Protein AF-A0A847HLV4-F1 (afdb_monomer_lite)

Structure (mmCIF, N/CA/C/O backbone):
data_AF-A0A847HLV4-F1
#
_entry.id   AF-A0A847HLV4-F1
#
loop_
_atom_site.group_PDB
_atom_site.id
_atom_site.type_symbol
_atom_site.label_atom_id
_atom_site.label_alt_id
_atom_site.label_comp_id
_atom_site.label_asym_id
_atom_site.label_entity_id
_atom_site.label_seq_id
_atom_site.pdbx_PDB_ins_code
_atom_site.Cartn_x
_atom_site.Cartn_y
_atom_site.Cartn_z
_atom_site.occupancy
_atom_site.B_iso_or_equiv
_atom_site.auth_seq_id
_atom_site.auth_comp_id
_atom_site.auth_asym_id
_atom_site.auth_atom_id
_atom_site.pdbx_PDB_model_num
ATOM 1 N N . MET A 1 1 ? -65.797 15.194 78.246 1.00 43.84 1 MET A N 1
ATOM 2 C CA . MET A 1 1 ? -64.699 14.251 77.925 1.00 43.84 1 MET A CA 1
ATOM 3 C C . MET A 1 1 ? -64.812 13.824 76.458 1.00 43.84 1 MET A C 1
ATOM 5 O O . MET A 1 1 ? -65.574 12.913 76.196 1.00 43.84 1 MET A O 1
ATOM 9 N N . GLN A 1 2 ? -64.158 14.484 75.484 1.00 44.38 2 GLN A N 1
ATOM 10 C CA . GLN A 1 2 ? -64.235 14.032 74.070 1.00 44.38 2 GLN A CA 1
ATOM 11 C C . GLN A 1 2 ? -63.166 14.625 73.115 1.00 44.38 2 GLN A C 1
ATOM 13 O O . GLN A 1 2 ? -63.441 14.873 71.949 1.00 44.38 2 GLN A O 1
ATOM 18 N N . LYS A 1 3 ? -61.928 14.876 73.575 1.00 48.62 3 LYS A N 1
ATOM 19 C CA . LYS A 1 3 ? -60.836 15.380 72.698 1.00 48.62 3 LYS A CA 1
ATOM 20 C C . LYS A 1 3 ? -59.521 14.582 72.733 1.00 48.62 3 LYS A C 1
ATOM 22 O O . LYS A 1 3 ? -58.552 14.995 72.114 1.00 48.62 3 LYS A O 1
ATOM 27 N N . ARG A 1 4 ? -59.466 13.425 73.410 1.00 48.25 4 ARG A N 1
ATOM 28 C CA . ARG A 1 4 ? -58.241 12.592 73.501 1.00 48.25 4 ARG A CA 1
ATOM 29 C C . ARG A 1 4 ? -58.267 11.287 72.683 1.00 48.25 4 ARG A C 1
ATOM 31 O O . ARG A 1 4 ? -57.256 10.605 72.636 1.00 48.25 4 ARG A O 1
ATOM 38 N N . GLY A 1 5 ? -59.372 10.962 71.999 1.00 51.41 5 GLY A N 1
ATOM 39 C CA . GLY A 1 5 ? -59.522 9.697 71.253 1.00 51.41 5 GLY A CA 1
ATOM 40 C C . GLY A 1 5 ? -59.042 9.704 69.792 1.00 51.41 5 GLY A C 1
ATOM 41 O O . GLY A 1 5 ? -58.757 8.646 69.251 1.00 51.41 5 GLY A O 1
ATOM 42 N N . ILE A 1 6 ? -58.920 10.876 69.152 1.00 55.88 6 ILE A N 1
ATOM 43 C CA . ILE A 1 6 ? -58.605 10.992 67.707 1.00 55.88 6 ILE A CA 1
ATOM 44 C C . ILE A 1 6 ? -57.101 11.227 67.457 1.00 55.88 6 ILE A C 1
ATOM 46 O O . ILE A 1 6 ? -56.588 10.954 66.374 1.00 55.88 6 ILE A O 1
ATOM 50 N N . ALA A 1 7 ? -56.352 11.668 68.470 1.00 57.47 7 ALA A N 1
ATOM 51 C CA . ALA A 1 7 ? -54.918 11.934 68.343 1.00 57.47 7 ALA A CA 1
ATOM 52 C C . ALA A 1 7 ? -54.091 10.655 68.111 1.00 57.47 7 ALA A C 1
ATOM 54 O O . ALA A 1 7 ? -53.140 10.678 67.337 1.00 57.47 7 ALA A O 1
ATOM 55 N N . VAL A 1 8 ? -54.478 9.535 68.733 1.00 62.22 8 VAL A N 1
ATOM 56 C CA . VAL A 1 8 ? -53.732 8.268 68.646 1.00 62.22 8 VAL A CA 1
ATOM 57 C C . VAL A 1 8 ? -53.832 7.631 67.250 1.00 62.22 8 VAL A C 1
ATOM 59 O O . VAL A 1 8 ? -52.779 7.350 66.683 1.00 62.22 8 VAL A O 1
ATOM 62 N N . PRO A 1 9 ? -55.021 7.479 66.623 1.00 65.19 9 PRO A N 1
ATOM 63 C CA . PRO A 1 9 ? -55.118 6.972 65.250 1.00 65.19 9 PRO A CA 1
ATOM 64 C C . PRO A 1 9 ? -54.407 7.869 64.231 1.00 65.19 9 PRO A C 1
ATOM 66 O O . PRO A 1 9 ? -53.721 7.374 63.343 1.00 65.19 9 PRO A O 1
ATOM 69 N N . THR A 1 10 ? -54.521 9.192 64.385 1.00 68.75 10 THR A N 1
ATOM 70 C CA . THR A 1 10 ? -53.901 10.164 63.469 1.00 68.75 10 THR A CA 1
ATOM 71 C C . THR A 1 10 ? -52.373 10.127 63.562 1.00 68.75 10 THR A C 1
ATOM 73 O O . THR A 1 10 ? -51.694 10.141 62.538 1.00 68.75 10 THR A O 1
ATOM 76 N N . ALA A 1 11 ? -51.822 10.010 64.777 1.00 67.50 11 ALA A N 1
ATOM 77 C CA . ALA A 1 11 ? -50.388 9.825 64.987 1.00 67.50 11 ALA A CA 1
ATOM 78 C C . ALA A 1 11 ? -49.890 8.501 64.388 1.00 67.50 11 ALA A C 1
ATOM 80 O O . ALA A 1 11 ? -48.824 8.467 63.783 1.00 67.50 11 ALA A O 1
ATOM 81 N N . LEU A 1 12 ? -50.679 7.428 64.498 1.00 72.44 12 LEU A N 1
ATOM 82 C CA . LEU A 1 12 ? -50.335 6.117 63.946 1.00 72.44 12 LEU A CA 1
ATOM 83 C C . LEU A 1 12 ? -50.298 6.141 62.411 1.00 72.44 12 LEU A C 1
ATOM 85 O O . LEU A 1 12 ? -49.351 5.636 61.813 1.00 72.44 12 LEU A O 1
ATOM 89 N N . VAL A 1 13 ? -51.265 6.802 61.768 1.00 76.88 13 VAL A N 1
ATOM 90 C CA . VAL A 1 13 ? -51.267 7.011 60.309 1.00 76.88 13 VAL A CA 1
ATOM 91 C C . VAL A 1 13 ? -50.058 7.843 59.875 1.00 76.88 13 VAL A C 1
ATOM 93 O O . VAL A 1 13 ? -49.360 7.450 58.946 1.00 76.88 13 VAL A O 1
ATOM 96 N N . LEU A 1 14 ? -49.751 8.939 60.577 1.00 71.81 14 LEU A N 1
ATOM 97 C CA . LEU A 1 14 ? -48.576 9.773 60.293 1.00 71.81 14 LEU A CA 1
ATOM 98 C C . LEU A 1 14 ? -47.262 8.997 60.419 1.00 71.81 14 LEU A C 1
ATOM 100 O O . LEU A 1 14 ? -46.427 9.088 59.525 1.00 71.81 14 LEU A O 1
ATOM 104 N N . ILE A 1 15 ? -47.099 8.200 61.478 1.00 78.00 15 ILE A N 1
ATOM 105 C CA . ILE A 1 15 ? -45.928 7.332 61.674 1.00 78.00 15 ILE A CA 1
ATOM 106 C C . ILE A 1 15 ? -45.824 6.300 60.545 1.00 78.00 15 ILE A C 1
ATOM 108 O O . ILE A 1 15 ? -44.734 6.068 60.030 1.00 78.00 15 ILE A O 1
ATOM 112 N N . THR A 1 16 ? -46.946 5.719 60.116 1.00 79.12 16 THR A N 1
ATOM 113 C CA . THR A 1 16 ? -46.968 4.714 59.041 1.00 79.12 16 THR A CA 1
ATOM 114 C C . THR A 1 16 ? -46.598 5.325 57.687 1.00 79.12 16 THR A C 1
ATOM 116 O O . THR A 1 16 ? -45.817 4.741 56.939 1.00 79.12 16 THR A O 1
ATOM 119 N N . VAL A 1 17 ? -47.095 6.529 57.383 1.00 76.94 17 VAL A N 1
ATOM 120 C CA . VAL A 1 17 ? -46.742 7.271 56.161 1.00 76.94 17 VAL A CA 1
ATOM 121 C C . VAL A 1 17 ? -45.272 7.697 56.181 1.00 76.94 17 VAL A C 1
ATOM 123 O O . VAL A 1 17 ? -44.584 7.544 55.174 1.00 76.94 17 VAL A O 1
ATOM 126 N N . LEU A 1 18 ? -44.759 8.162 57.325 1.00 75.75 18 LEU A N 1
ATOM 127 C CA . LEU A 1 18 ? -43.340 8.488 57.500 1.00 75.75 18 LEU A CA 1
ATOM 128 C C . LEU A 1 18 ? -42.446 7.258 57.324 1.00 75.75 18 LEU A C 1
ATOM 130 O O . LEU A 1 18 ? -41.451 7.336 56.613 1.00 75.75 18 LEU A O 1
ATOM 134 N N . LEU A 1 19 ? -42.812 6.114 57.909 1.00 79.19 19 LEU A N 1
ATOM 135 C CA . LEU A 1 19 ? -42.101 4.847 57.714 1.00 79.19 19 LEU A CA 1
ATOM 136 C C . LEU A 1 19 ? -42.126 4.409 56.247 1.00 79.19 19 LEU A C 1
ATOM 138 O O . LEU A 1 19 ? -41.087 4.031 55.715 1.00 79.19 19 LEU A O 1
ATOM 142 N N . GLY A 1 20 ? -43.273 4.518 55.570 1.00 77.88 20 GLY A N 1
ATOM 143 C CA . GLY A 1 20 ? -43.385 4.239 54.137 1.00 77.88 20 GLY A CA 1
ATOM 144 C C . GLY A 1 20 ? -42.478 5.139 53.294 1.00 77.88 20 GLY A C 1
ATOM 145 O O . GLY A 1 20 ? -41.787 4.654 52.398 1.00 77.88 20 GLY A O 1
ATOM 146 N N . PHE A 1 21 ? -42.410 6.429 53.628 1.00 76.69 21 PHE A N 1
ATOM 147 C CA . PHE A 1 21 ? -41.507 7.378 52.982 1.00 76.69 21 PHE A CA 1
ATOM 148 C C . PHE A 1 21 ? -40.036 7.031 53.238 1.00 76.69 21 PHE A C 1
ATOM 150 O O . PHE A 1 21 ? -39.260 6.964 52.290 1.00 76.69 21 PHE A O 1
ATOM 157 N N . PHE A 1 22 ? -39.649 6.735 54.483 1.00 70.56 22 PHE A N 1
ATOM 158 C CA . PHE A 1 22 ? -38.281 6.335 54.826 1.00 70.56 22 PHE A CA 1
ATOM 159 C C . PHE A 1 22 ? -37.855 5.044 54.123 1.00 70.56 22 PHE A C 1
ATOM 161 O O . PHE A 1 22 ? -36.750 4.984 53.589 1.00 70.56 22 PHE A O 1
ATOM 168 N N . VAL A 1 23 ? -38.730 4.038 54.055 1.00 73.69 23 VAL A N 1
ATOM 169 C CA . VAL A 1 23 ? -38.466 2.785 53.331 1.00 73.69 23 VAL A CA 1
ATOM 170 C C . VAL A 1 23 ? -38.321 3.041 51.831 1.00 73.69 23 VAL A C 1
ATOM 172 O O . VAL A 1 23 ? -37.381 2.541 51.218 1.00 73.69 23 VAL A O 1
ATOM 175 N N . ALA A 1 24 ? -39.189 3.862 51.233 1.00 65.50 24 ALA A N 1
ATOM 176 C CA . ALA A 1 24 ? -39.073 4.238 49.825 1.00 65.50 24 ALA A CA 1
ATOM 177 C C . ALA A 1 24 ? -37.772 5.008 49.538 1.00 65.50 24 ALA A C 1
ATOM 179 O O . ALA A 1 24 ? -37.098 4.721 48.551 1.00 65.50 24 ALA A O 1
ATOM 180 N N . MET A 1 25 ? -37.373 5.926 50.423 1.00 63.19 25 MET A N 1
ATOM 181 C CA . MET A 1 25 ? -36.129 6.692 50.300 1.00 63.19 25 MET A CA 1
ATOM 182 C C . MET A 1 25 ? -34.886 5.808 50.466 1.00 63.19 25 MET A C 1
ATOM 184 O O . MET A 1 25 ? -33.915 5.966 49.730 1.00 63.19 25 MET A O 1
ATOM 188 N N . MET A 1 26 ? -34.918 4.850 51.397 1.00 67.19 26 MET A N 1
ATOM 189 C CA . MET A 1 26 ? -33.855 3.856 51.570 1.00 67.19 26 MET A CA 1
ATOM 190 C C . MET A 1 26 ? -33.744 2.929 50.360 1.00 67.19 26 MET A C 1
ATOM 192 O O . MET A 1 26 ? -32.634 2.677 49.897 1.00 67.19 26 MET A O 1
ATOM 196 N N . ASN A 1 27 ? -34.871 2.465 49.816 1.00 68.12 27 ASN A N 1
ATOM 197 C CA . ASN A 1 27 ? -34.893 1.626 48.619 1.00 68.12 27 ASN A CA 1
ATOM 198 C C . ASN A 1 27 ? -34.391 2.393 47.390 1.00 68.12 27 ASN A C 1
ATOM 200 O O . ASN A 1 27 ? -33.588 1.859 46.631 1.00 68.12 27 ASN A O 1
ATOM 204 N N . PHE A 1 28 ? -34.795 3.656 47.225 1.00 68.00 28 PHE A N 1
ATOM 205 C CA . PHE A 1 28 ? -34.303 4.529 46.159 1.00 68.00 28 PHE A CA 1
ATOM 206 C C . PHE A 1 28 ? -32.795 4.787 46.291 1.00 68.00 28 PHE A C 1
ATOM 208 O O . PHE A 1 28 ? -32.051 4.577 45.341 1.00 68.00 28 PHE A O 1
ATOM 215 N N . SER A 1 29 ? -32.319 5.145 47.487 1.00 67.44 29 SER A N 1
ATOM 216 C CA . SER A 1 29 ? -30.892 5.362 47.767 1.00 67.44 29 SER A CA 1
ATOM 217 C C . SER A 1 29 ? -30.053 4.096 47.556 1.00 67.44 29 SER A C 1
ATOM 219 O O . SER A 1 29 ? -28.978 4.144 46.960 1.00 67.44 29 SER A O 1
ATOM 221 N N . SER A 1 30 ? -30.560 2.936 47.981 1.00 70.06 30 SER A N 1
ATOM 222 C CA . SER A 1 30 ? -29.910 1.643 47.757 1.00 70.06 30 SER A CA 1
ATOM 223 C C . SER A 1 30 ? -29.833 1.295 46.269 1.00 70.06 30 SER A C 1
ATOM 225 O O . SER A 1 30 ? -28.788 0.836 45.807 1.00 70.06 30 SER A O 1
ATOM 227 N N . HIS A 1 31 ? -30.901 1.563 45.514 1.00 74.06 31 HIS A N 1
ATOM 228 C CA . HIS A 1 31 ? -30.946 1.338 44.073 1.00 74.06 31 HIS A CA 1
ATOM 229 C C . HIS A 1 31 ? -29.990 2.270 43.315 1.00 74.06 31 HIS A C 1
ATOM 231 O O . HIS A 1 31 ? -29.194 1.800 42.506 1.00 74.06 31 HIS A O 1
ATOM 237 N N . GLU A 1 32 ? -29.980 3.564 43.635 1.00 72.00 32 GLU A N 1
ATOM 238 C CA . GLU A 1 32 ? -29.038 4.530 43.060 1.00 72.00 32 GLU A CA 1
ATOM 239 C C . GLU A 1 32 ? -27.586 4.170 43.391 1.00 72.00 32 GLU A C 1
ATOM 241 O O . GLU A 1 32 ? -26.732 4.140 42.508 1.00 72.00 32 GLU A O 1
ATOM 246 N N . MET A 1 33 ? -27.289 3.800 44.639 1.00 71.88 33 MET A N 1
ATOM 247 C CA . MET A 1 33 ? -25.938 3.393 45.030 1.00 71.88 33 MET A CA 1
ATOM 248 C C . MET A 1 33 ? -25.499 2.094 44.338 1.00 71.88 33 MET A C 1
ATOM 250 O O . MET A 1 33 ? -24.328 1.954 43.978 1.00 71.88 33 MET A O 1
ATOM 254 N N . HIS A 1 34 ? -26.425 1.161 44.096 1.00 78.62 34 HIS A N 1
ATOM 255 C CA . HIS A 1 34 ? -26.169 -0.021 43.276 1.00 78.62 34 HIS A CA 1
ATOM 256 C C . HIS A 1 34 ? -25.876 0.357 41.817 1.00 78.62 34 HIS A C 1
ATOM 258 O O . HIS A 1 34 ? -24.891 -0.122 41.258 1.00 78.62 34 HIS A O 1
ATOM 264 N N . ASN A 1 35 ? -26.654 1.269 41.230 1.00 75.69 35 ASN A N 1
ATOM 265 C CA . ASN A 1 35 ? -26.450 1.753 39.864 1.00 75.69 35 ASN A CA 1
ATOM 266 C C . ASN A 1 35 ? -25.108 2.487 39.710 1.00 75.69 35 ASN A C 1
ATOM 268 O O . ASN A 1 35 ? -24.372 2.221 38.761 1.00 75.69 35 ASN A O 1
ATOM 272 N N . VAL A 1 36 ? -24.732 3.342 40.668 1.00 78.44 36 VAL A N 1
ATOM 273 C CA . VAL A 1 36 ? -23.420 4.013 40.685 1.00 78.44 36 VAL A CA 1
ATOM 274 C C . VAL A 1 36 ? -22.289 2.997 40.826 1.00 78.44 36 VAL A C 1
ATOM 276 O O . VAL A 1 36 ? -21.279 3.102 40.128 1.00 78.44 36 VAL A O 1
ATOM 279 N N . LYS A 1 37 ? -22.449 1.988 41.690 1.00 83.62 37 LYS A N 1
ATOM 280 C CA . LYS A 1 37 ? -21.464 0.913 41.849 1.00 83.62 37 LYS A CA 1
ATOM 281 C C . LYS A 1 37 ? -21.291 0.120 40.552 1.00 83.62 37 LYS A C 1
ATOM 283 O O . LYS A 1 37 ? -20.156 -0.053 40.117 1.00 83.62 37 LYS A O 1
ATOM 288 N N . LEU A 1 38 ? -22.384 -0.308 39.920 1.00 84.12 38 LEU A N 1
ATOM 289 C CA . LEU A 1 38 ? -22.354 -1.018 38.638 1.00 84.12 38 LEU A CA 1
ATOM 290 C C . LEU A 1 38 ? -21.702 -0.171 37.546 1.00 84.12 38 LEU A C 1
ATOM 292 O O . LEU A 1 38 ? -20.821 -0.652 36.839 1.00 84.12 38 LEU A O 1
ATOM 296 N N . PHE A 1 39 ? -22.080 1.105 37.446 1.00 82.44 39 PHE A N 1
ATOM 297 C CA . PHE A 1 39 ? -21.481 2.041 36.501 1.00 82.44 39 PHE A CA 1
ATOM 298 C C . PHE A 1 39 ? -19.971 2.176 36.724 1.00 82.44 39 PHE A C 1
ATOM 300 O O . PHE A 1 39 ? -19.193 2.109 35.774 1.00 82.44 39 PHE A O 1
ATOM 307 N N . TYR A 1 40 ? -19.538 2.322 37.976 1.00 86.88 40 TYR A N 1
ATOM 308 C CA . TYR A 1 40 ? -18.126 2.414 38.328 1.00 86.88 40 TYR A CA 1
ATOM 309 C C . TYR A 1 40 ? -17.353 1.134 37.989 1.00 86.88 40 TYR A C 1
ATOM 311 O O . TYR A 1 40 ? -16.262 1.193 37.419 1.00 86.88 40 TYR A O 1
ATOM 319 N N . GLU A 1 41 ? -17.917 -0.027 38.320 1.00 90.56 41 GLU A N 1
ATOM 320 C CA . GLU A 1 41 ? -17.329 -1.334 38.025 1.00 90.56 41 GLU A CA 1
ATOM 321 C C . GLU A 1 41 ? -17.208 -1.551 36.511 1.00 90.56 41 GLU A C 1
ATOM 323 O O . GLU A 1 41 ? -16.144 -1.940 36.027 1.00 90.56 41 GLU A O 1
ATOM 328 N N . GLN A 1 42 ? -18.242 -1.185 35.752 1.00 88.50 42 GLN A N 1
ATOM 329 C CA . GLN A 1 42 ? -18.243 -1.249 34.294 1.00 88.50 42 GLN A CA 1
ATOM 330 C C . GLN A 1 42 ? -17.222 -0.284 33.684 1.00 88.50 42 GLN A C 1
ATOM 332 O O . GLN A 1 42 ? -16.514 -0.645 32.745 1.00 88.50 42 GLN A O 1
ATOM 337 N N . LYS A 1 43 ? -17.100 0.935 34.224 1.00 89.06 43 LYS A N 1
ATOM 338 C CA . LYS A 1 43 ? -16.100 1.911 33.775 1.00 89.06 43 LYS A CA 1
ATOM 339 C C . LYS A 1 43 ? -14.680 1.435 34.048 1.00 89.06 43 LYS A C 1
ATOM 341 O O . LYS A 1 43 ? -13.822 1.600 33.189 1.00 89.06 43 LYS A O 1
ATOM 346 N N . ARG A 1 44 ? -14.420 0.796 35.192 1.00 90.19 44 ARG A N 1
ATOM 347 C CA . ARG A 1 44 ? -13.119 0.162 35.463 1.00 90.19 44 ARG A CA 1
ATOM 348 C C . ARG A 1 44 ? -12.805 -0.957 34.471 1.00 90.19 44 ARG A C 1
ATOM 350 O O . ARG A 1 44 ? -11.702 -0.968 33.931 1.00 90.19 44 ARG A O 1
ATOM 357 N N . ALA A 1 45 ? -13.758 -1.851 34.204 1.00 91.56 45 ALA A N 1
ATOM 358 C CA . ALA A 1 45 ? -13.606 -2.890 33.183 1.00 91.56 45 ALA A CA 1
ATOM 359 C C . ALA A 1 45 ? -13.329 -2.281 31.793 1.00 91.56 45 ALA A C 1
ATOM 361 O O . ALA A 1 45 ? -12.466 -2.751 31.058 1.00 91.56 45 ALA A O 1
ATOM 362 N N . GLU A 1 46 ? -13.991 -1.174 31.456 1.00 92.50 46 GLU A N 1
ATOM 363 C CA . GLU A 1 46 ? -13.750 -0.428 30.220 1.00 92.50 46 GLU A CA 1
ATOM 364 C C . GLU A 1 46 ? -12.334 0.172 30.155 1.00 92.50 46 GLU A C 1
ATOM 366 O O . GLU A 1 46 ? -11.654 0.008 29.142 1.00 92.50 46 GLU A O 1
ATOM 371 N N . TYR A 1 47 ? -11.843 0.801 31.229 1.00 92.69 47 TYR A N 1
ATOM 372 C CA . TYR A 1 47 ? -10.463 1.301 31.286 1.00 92.69 47 TYR A CA 1
ATOM 373 C C . TYR A 1 47 ? -9.430 0.179 31.134 1.00 92.69 47 TYR A C 1
ATOM 375 O O . TYR A 1 47 ? -8.480 0.346 30.374 1.00 92.69 47 TYR A O 1
ATOM 383 N N . LEU A 1 48 ? -9.636 -0.967 31.794 1.00 94.56 48 LEU A N 1
ATOM 384 C CA . LEU A 1 48 ? -8.797 -2.162 31.633 1.00 94.56 48 LEU A CA 1
ATOM 385 C C . LEU A 1 48 ? -8.740 -2.612 30.165 1.00 94.56 48 LEU A C 1
ATOM 387 O O . LEU A 1 48 ? -7.654 -2.803 29.616 1.00 94.56 48 LEU A O 1
ATOM 391 N N . ALA A 1 49 ? -9.896 -2.699 29.498 1.00 93.81 49 ALA A N 1
ATOM 392 C CA . ALA A 1 49 ? -9.965 -3.086 28.093 1.00 93.81 49 ALA A CA 1
ATOM 393 C C . ALA A 1 49 ? -9.190 -2.110 27.182 1.00 93.81 49 ALA A C 1
ATOM 395 O O . ALA A 1 49 ? -8.395 -2.544 26.345 1.00 93.81 49 ALA A O 1
ATOM 396 N N . TYR A 1 50 ? -9.331 -0.793 27.371 1.00 93.44 50 TYR A N 1
ATOM 397 C CA . TYR A 1 50 ? -8.545 0.191 26.612 1.00 93.44 50 TYR A CA 1
ATOM 398 C C . TYR A 1 50 ? -7.042 0.129 26.925 1.00 93.44 50 TYR A C 1
ATOM 400 O O . TYR A 1 50 ? -6.224 0.253 26.013 1.00 93.44 50 TYR A O 1
ATOM 408 N N . SER A 1 51 ? -6.656 -0.120 28.181 1.00 93.44 51 SER A N 1
ATOM 409 C CA . SER A 1 51 ? -5.253 -0.334 28.558 1.00 93.44 51 SER A CA 1
ATOM 410 C C . SER A 1 51 ? -4.634 -1.524 27.822 1.00 93.44 51 SER A C 1
ATOM 412 O O . SER A 1 51 ? -3.487 -1.428 27.386 1.00 93.44 51 SER A O 1
ATOM 414 N N . GLY A 1 52 ? -5.391 -2.606 27.614 1.00 93.81 52 GLY A N 1
ATOM 415 C CA . GLY A 1 52 ? -4.930 -3.747 26.822 1.00 93.81 52 GLY A CA 1
ATOM 416 C C . GLY A 1 52 ? -4.659 -3.404 25.355 1.00 93.81 52 GLY A C 1
ATOM 417 O O . GLY A 1 52 ? -3.626 -3.807 24.823 1.00 93.81 52 GLY A O 1
ATOM 418 N N . LEU A 1 53 ? -5.512 -2.594 24.715 1.00 93.00 53 LEU A N 1
ATOM 419 C CA . LEU A 1 53 ? -5.260 -2.127 23.344 1.00 93.00 53 LEU A CA 1
ATOM 420 C C . LEU A 1 53 ? -4.040 -1.210 23.262 1.00 93.00 53 LEU A C 1
ATOM 422 O O . LEU A 1 53 ? -3.212 -1.388 22.374 1.00 93.00 53 LEU A O 1
ATOM 426 N N . ASN A 1 54 ? -3.886 -0.284 24.212 1.00 91.62 54 ASN A N 1
ATOM 427 C CA . ASN A 1 54 ? -2.718 0.596 24.263 1.00 91.62 54 ASN A CA 1
ATOM 428 C C . ASN A 1 54 ? -1.421 -0.204 24.443 1.00 91.62 54 ASN A C 1
ATOM 430 O O . ASN A 1 54 ? -0.425 0.060 23.772 1.00 91.62 54 ASN A O 1
ATOM 434 N N . TRP A 1 55 ? -1.428 -1.209 25.323 1.00 94.44 55 TRP A N 1
ATOM 435 C CA . TRP A 1 55 ? -0.290 -2.110 25.488 1.00 94.44 55 TRP A CA 1
ATOM 436 C C . TRP A 1 55 ? 0.022 -2.866 24.195 1.00 94.44 55 TRP A C 1
ATOM 438 O O . TRP A 1 55 ? 1.183 -2.927 23.787 1.00 94.44 55 TRP A O 1
ATOM 448 N N . ALA A 1 56 ? -1.003 -3.406 23.533 1.00 94.12 56 ALA A N 1
ATOM 449 C CA . ALA A 1 56 ? -0.837 -4.152 22.295 1.00 94.12 56 ALA A CA 1
ATOM 450 C C . ALA A 1 56 ? -0.290 -3.265 21.174 1.00 94.12 56 ALA A C 1
ATOM 452 O O . ALA A 1 56 ? 0.638 -3.674 20.483 1.00 94.12 56 ALA A O 1
ATOM 453 N N . GLU A 1 57 ? -0.796 -2.036 21.031 1.00 90.62 57 GLU A N 1
ATOM 454 C CA . GLU A 1 57 ? -0.262 -1.061 20.082 1.00 90.62 57 GLU A CA 1
ATOM 455 C C . GLU A 1 57 ? 1.219 -0.794 20.355 1.00 90.62 57 GLU A C 1
ATOM 457 O O . GLU A 1 57 ? 2.026 -0.930 19.441 1.00 90.62 57 GLU A O 1
ATOM 462 N N . VAL A 1 58 ? 1.611 -0.514 21.603 1.00 88.69 58 VAL A N 1
ATOM 463 C CA . VAL A 1 58 ? 3.022 -0.287 21.967 1.00 88.69 58 VAL A CA 1
ATOM 464 C C . VAL A 1 58 ? 3.900 -1.494 21.627 1.00 88.69 58 VAL A C 1
ATOM 466 O O . VAL A 1 58 ? 5.018 -1.322 21.143 1.00 88.69 58 VAL A O 1
ATOM 469 N N . LYS A 1 59 ? 3.417 -2.722 21.845 1.00 89.50 59 LYS A N 1
ATOM 470 C CA . LYS A 1 59 ? 4.161 -3.931 21.467 1.00 89.50 59 LYS A CA 1
ATOM 471 C C . LYS A 1 59 ? 4.297 -4.067 19.954 1.00 89.50 59 LYS A C 1
ATOM 473 O O . LYS A 1 59 ? 5.409 -4.287 19.477 1.00 89.50 59 LYS A O 1
ATOM 478 N N . LEU A 1 60 ? 3.206 -3.877 19.218 1.00 90.06 60 LEU A N 1
ATOM 479 C CA . LEU A 1 60 ? 3.168 -3.991 17.759 1.00 90.06 60 LEU A CA 1
ATOM 480 C C . LEU A 1 60 ? 3.901 -2.855 17.045 1.00 90.06 60 LEU A C 1
ATOM 482 O O . LEU A 1 60 ? 4.352 -3.048 15.925 1.00 90.06 60 LEU A O 1
ATOM 486 N N . GLN A 1 61 ? 4.114 -1.707 17.696 1.00 83.69 61 GLN A N 1
ATOM 487 C CA . GLN A 1 61 ? 5.065 -0.707 17.204 1.00 83.69 61 GLN A CA 1
ATOM 488 C C . GLN A 1 61 ? 6.497 -1.265 17.132 1.00 83.69 61 GLN A C 1
ATOM 490 O O . GLN A 1 61 ? 7.296 -0.766 16.346 1.00 83.69 61 GLN A O 1
ATOM 495 N N . GLY A 1 62 ? 6.836 -2.282 17.926 1.00 82.56 62 GLY A N 1
ATOM 496 C CA . GLY A 1 62 ? 8.125 -2.966 17.870 1.00 82.56 62 GLY A CA 1
ATOM 497 C C . GLY A 1 62 ? 8.088 -4.240 17.027 1.00 82.56 62 GLY A C 1
ATOM 498 O O . GLY A 1 62 ? 8.704 -4.302 15.968 1.00 82.56 62 GLY A O 1
ATOM 499 N N . LYS A 1 63 ? 7.437 -5.282 17.553 1.00 86.75 63 LYS A N 1
ATOM 500 C CA . LYS A 1 63 ? 7.415 -6.644 16.998 1.00 86.75 63 LYS A CA 1
ATOM 501 C C . LYS A 1 63 ? 6.140 -7.379 17.414 1.00 86.75 63 LYS A C 1
ATOM 503 O O . LYS A 1 63 ? 5.496 -7.030 18.404 1.00 86.75 63 LYS A O 1
ATOM 508 N N . ARG A 1 64 ? 5.815 -8.468 16.719 1.00 86.25 64 ARG A N 1
ATOM 509 C CA . ARG A 1 64 ? 4.776 -9.414 17.147 1.00 86.25 64 ARG A CA 1
ATOM 510 C C . ARG A 1 64 ? 5.246 -10.196 18.368 1.00 86.25 64 ARG A C 1
ATOM 512 O O . ARG A 1 64 ? 6.167 -11.001 18.286 1.00 86.25 64 ARG A O 1
ATOM 519 N N . TRP A 1 65 ? 4.597 -9.975 19.512 1.00 86.38 65 TRP A N 1
ATOM 520 C CA . TRP A 1 65 ? 5.044 -10.514 20.805 1.00 86.38 65 TRP A CA 1
ATOM 521 C C . TRP A 1 65 ? 4.889 -12.036 20.954 1.00 86.38 65 TRP A C 1
ATOM 523 O O . TRP A 1 65 ? 5.382 -12.601 21.926 1.00 86.38 65 TRP A O 1
ATOM 533 N N . TRP A 1 66 ? 4.182 -12.694 20.034 1.00 83.62 66 TRP A N 1
ATOM 534 C CA . TRP A 1 66 ? 3.893 -14.132 20.064 1.00 83.62 66 TRP A CA 1
ATOM 535 C C . TRP A 1 66 ? 4.733 -14.957 19.090 1.00 83.62 66 TRP A C 1
ATOM 537 O O . TRP A 1 66 ? 4.580 -16.175 19.041 1.00 83.62 66 TRP A O 1
ATOM 547 N N . VAL A 1 67 ? 5.604 -14.318 18.307 1.00 76.50 67 VAL A N 1
ATOM 548 C CA . VAL A 1 67 ? 6.490 -15.004 17.365 1.00 76.50 67 VAL A CA 1
ATOM 549 C C . VAL A 1 67 ? 7.891 -15.054 17.967 1.00 76.50 67 VAL A C 1
ATOM 551 O O . VAL A 1 67 ? 8.516 -14.018 18.190 1.00 76.50 67 VAL A O 1
ATOM 554 N N . SER A 1 68 ? 8.397 -16.258 18.239 1.00 63.84 68 SER A N 1
ATOM 555 C CA . SER A 1 68 ? 9.768 -16.494 18.700 1.00 63.84 68 SER A CA 1
ATOM 556 C C . SER A 1 68 ? 10.578 -17.184 17.596 1.00 63.84 68 SER A C 1
ATOM 558 O O . SER A 1 68 ? 10.160 -18.210 17.070 1.00 63.84 68 SER A O 1
ATOM 560 N N . GLY A 1 69 ? 11.736 -16.623 17.222 1.00 56.16 69 GLY A N 1
ATOM 561 C CA . GLY A 1 69 ? 12.683 -17.283 16.301 1.00 56.16 69 GLY A CA 1
ATOM 562 C C . GLY A 1 69 ? 13.084 -16.520 15.033 1.00 56.16 69 GLY A C 1
ATOM 563 O O . GLY A 1 69 ? 13.906 -17.031 14.277 1.00 56.16 69 GLY A O 1
ATOM 564 N N . GLY A 1 70 ? 12.581 -15.299 14.818 1.00 54.69 70 GLY A N 1
ATOM 565 C CA . GLY A 1 70 ? 12.908 -14.498 13.632 1.00 54.69 70 GLY A CA 1
ATOM 566 C C . GLY A 1 70 ? 12.332 -15.072 12.331 1.00 54.69 70 GLY A C 1
ATOM 567 O O . GLY A 1 70 ? 11.592 -16.052 12.331 1.00 54.69 70 GLY A O 1
ATOM 568 N N . PHE A 1 71 ? 12.653 -14.432 11.207 1.00 55.69 71 PHE A N 1
ATOM 569 C CA . PHE A 1 71 ? 12.259 -14.881 9.870 1.00 55.69 71 PHE A CA 1
ATOM 570 C C . PHE A 1 71 ? 13.456 -15.520 9.166 1.00 55.69 71 PHE A C 1
ATOM 572 O O . PHE A 1 71 ? 14.440 -14.837 8.888 1.00 55.69 71 PHE A O 1
ATOM 579 N N . ASP A 1 72 ? 13.359 -16.814 8.863 1.00 53.16 72 ASP A N 1
ATOM 580 C CA . ASP A 1 72 ? 14.311 -17.517 8.003 1.00 53.16 72 ASP A CA 1
ATOM 581 C C . ASP A 1 72 ? 13.576 -17.978 6.732 1.00 53.16 72 ASP A C 1
ATOM 583 O O . ASP A 1 72 ? 12.795 -18.933 6.796 1.00 53.16 72 ASP A O 1
ATOM 587 N N . PRO A 1 73 ? 13.788 -17.318 5.577 1.00 49.12 73 PRO A N 1
ATOM 588 C CA . PRO A 1 73 ? 13.094 -17.654 4.334 1.00 49.12 73 PRO A CA 1
ATOM 589 C C . PRO A 1 73 ? 13.480 -19.032 3.775 1.00 49.12 73 PRO A C 1
ATOM 591 O O . PRO A 1 73 ? 12.831 -19.512 2.847 1.00 49.12 73 PRO A O 1
ATOM 594 N N . THR A 1 74 ? 14.520 -19.670 4.323 1.00 44.84 74 THR A N 1
ATOM 595 C CA . THR A 1 74 ? 15.013 -20.985 3.889 1.00 44.84 74 THR A CA 1
ATOM 596 C C . THR A 1 74 ? 14.458 -22.146 4.716 1.00 44.84 74 THR A C 1
ATOM 598 O O . THR A 1 74 ? 14.611 -23.305 4.328 1.00 44.84 74 THR A O 1
ATOM 601 N N . LYS A 1 75 ? 13.781 -21.867 5.839 1.00 48.28 75 LYS A N 1
ATOM 602 C CA . LYS A 1 75 ? 13.235 -22.892 6.738 1.00 48.28 75 LYS A CA 1
ATOM 603 C C . LYS A 1 75 ? 11.713 -22.920 6.699 1.00 48.28 75 LYS A C 1
ATOM 605 O O . LYS A 1 75 ? 11.048 -21.891 6.774 1.00 48.28 75 LYS A O 1
ATOM 610 N N . LYS A 1 76 ? 11.149 -24.133 6.674 1.00 50.09 76 LYS A N 1
ATOM 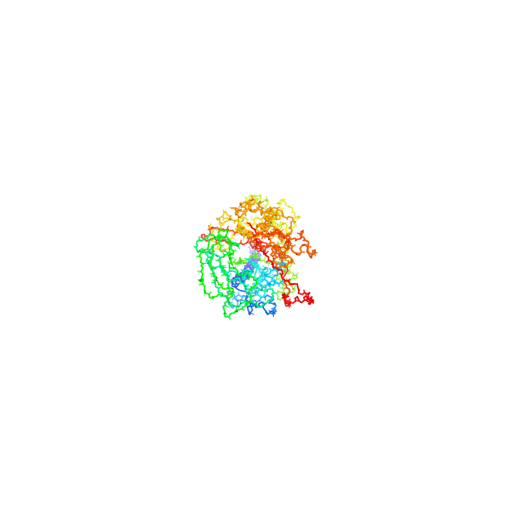611 C CA . LYS A 1 76 ? 9.716 -24.346 6.910 1.00 50.09 76 LYS A CA 1
ATOM 612 C C . LYS A 1 76 ? 9.401 -24.020 8.366 1.00 50.09 76 LYS A C 1
ATOM 614 O O . LYS A 1 76 ? 9.678 -24.822 9.252 1.00 50.09 76 LYS A O 1
ATOM 619 N N . ILE A 1 77 ? 8.840 -22.841 8.607 1.00 53.03 77 ILE A N 1
ATOM 620 C CA . ILE A 1 77 ? 8.394 -22.424 9.937 1.00 53.03 77 ILE A CA 1
ATOM 621 C C . ILE A 1 77 ? 6.881 -22.621 10.009 1.00 53.03 77 ILE A C 1
ATOM 623 O O . ILE A 1 77 ? 6.136 -22.137 9.155 1.00 53.03 77 ILE A O 1
ATOM 627 N N . SER A 1 78 ? 6.424 -23.355 11.024 1.00 53.50 78 SER A N 1
ATOM 628 C CA . SER A 1 78 ? 5.003 -23.469 11.342 1.00 53.50 78 SER A CA 1
ATOM 629 C C . SER A 1 78 ? 4.445 -22.093 11.683 1.00 53.50 78 SER A C 1
ATOM 631 O O . SER A 1 78 ? 5.015 -21.372 12.502 1.00 53.50 78 SER A O 1
ATOM 633 N N . ARG A 1 79 ? 3.315 -21.739 11.077 1.00 57.44 79 ARG A N 1
ATOM 634 C CA . ARG A 1 79 ? 2.670 -20.450 11.298 1.00 57.44 79 ARG A CA 1
ATOM 635 C C . ARG A 1 79 ? 2.295 -20.249 12.772 1.00 57.44 79 ARG A C 1
ATOM 637 O O . ARG A 1 79 ? 1.599 -21.086 13.347 1.00 57.44 79 ARG A O 1
ATOM 644 N N . ALA A 1 80 ? 2.668 -19.101 13.338 1.00 56.72 80 ALA A N 1
ATOM 645 C CA . ALA A 1 80 ? 2.158 -18.675 14.634 1.00 56.72 80 ALA A CA 1
ATOM 646 C C . ALA A 1 80 ? 0.687 -18.242 14.517 1.00 56.72 80 ALA A C 1
ATOM 648 O O . ALA A 1 80 ? 0.278 -17.553 13.588 1.00 56.72 80 ALA A O 1
ATOM 649 N N . THR A 1 81 ? -0.128 -18.675 15.464 1.00 56.12 81 THR A N 1
ATOM 650 C CA . THR A 1 81 ? -1.592 -18.698 15.364 1.00 56.12 81 THR A CA 1
ATOM 651 C C . THR A 1 81 ? -2.269 -17.443 15.920 1.00 56.12 81 THR A C 1
ATOM 653 O O . THR A 1 81 ? -3.452 -17.476 16.251 1.00 56.12 81 THR A O 1
ATOM 656 N N . GLY A 1 82 ? -1.510 -16.356 16.066 1.00 70.06 82 GLY A N 1
ATOM 657 C CA . GLY A 1 82 ? -1.871 -15.230 16.922 1.00 70.06 82 GLY A CA 1
ATOM 658 C C . GLY A 1 82 ? -1.322 -15.367 18.346 1.00 70.06 82 GLY A C 1
ATOM 659 O O . GLY A 1 82 ? -0.768 -16.402 18.724 1.00 70.06 82 GLY A O 1
ATOM 660 N N . GLY A 1 83 ? -1.441 -14.296 19.129 1.00 78.25 83 GLY A N 1
ATOM 661 C CA . GLY A 1 83 ? -0.848 -14.178 20.462 1.00 78.25 83 GLY A CA 1
ATOM 662 C C . GLY A 1 83 ? -1.881 -13.944 21.550 1.00 78.25 83 GLY A C 1
ATOM 663 O O . GLY A 1 83 ? -2.761 -13.113 21.373 1.00 78.25 83 GLY A O 1
ATOM 664 N N . ALA A 1 84 ? -1.746 -14.606 22.698 1.00 86.94 84 ALA A N 1
ATOM 665 C CA . ALA A 1 84 ? -2.564 -14.331 23.878 1.00 86.94 84 ALA A CA 1
ATOM 666 C C . ALA A 1 84 ? -1.693 -13.817 25.032 1.00 86.94 84 ALA A C 1
ATOM 668 O O . ALA A 1 84 ? -0.589 -14.315 25.249 1.00 86.94 84 ALA A O 1
ATOM 669 N N . ALA A 1 85 ? -2.182 -12.822 25.768 1.00 89.75 85 ALA A N 1
ATOM 670 C CA . ALA A 1 85 ? -1.536 -12.281 26.959 1.00 89.75 85 ALA A CA 1
ATOM 671 C C . ALA A 1 85 ? -2.580 -11.909 28.020 1.00 89.75 85 ALA A C 1
ATOM 673 O O . ALA A 1 85 ? -3.709 -11.543 27.692 1.00 89.75 85 ALA A O 1
ATOM 674 N N . VAL A 1 86 ? -2.197 -11.989 29.295 1.00 92.38 86 VAL A N 1
ATOM 675 C CA . VAL A 1 86 ? -3.038 -11.580 30.428 1.00 92.38 86 VAL A CA 1
ATOM 676 C C . VAL A 1 86 ? -2.254 -10.611 31.300 1.00 92.38 86 VAL A C 1
ATOM 678 O O . VAL A 1 86 ? -1.114 -10.893 31.668 1.00 92.38 86 VAL A O 1
ATOM 681 N N . HIS A 1 87 ? -2.866 -9.476 31.632 1.00 92.69 87 HIS A N 1
ATOM 682 C CA . HIS A 1 87 ? -2.239 -8.415 32.415 1.00 92.69 87 HIS A CA 1
ATOM 683 C C . HIS A 1 87 ? -3.141 -7.903 33.539 1.00 92.69 87 HIS A C 1
ATOM 685 O O . HIS A 1 87 ? -4.350 -7.759 33.375 1.00 92.69 87 HIS A O 1
ATOM 691 N N . GLU A 1 88 ? -2.523 -7.548 34.665 1.00 92.62 88 GLU A N 1
ATOM 692 C CA . GLU A 1 88 ? -3.141 -6.819 35.778 1.00 92.62 88 GLU A CA 1
ATOM 693 C C . GLU A 1 88 ? -2.571 -5.392 35.811 1.00 92.62 88 GLU A C 1
ATOM 695 O O . GLU A 1 88 ? -1.713 -5.065 36.630 1.00 92.62 88 GLU A O 1
ATOM 700 N N . PHE A 1 89 ? -3.001 -4.532 34.877 1.00 88.69 89 PHE A N 1
ATOM 701 C CA . PHE A 1 89 ? -2.418 -3.190 34.680 1.00 88.69 89 PHE A CA 1
ATOM 702 C C . PHE A 1 89 ? -2.461 -2.289 35.921 1.00 88.69 89 PHE A C 1
ATOM 704 O O . PHE A 1 89 ? -1.612 -1.414 36.071 1.00 88.69 89 PHE A O 1
ATOM 711 N N . PHE A 1 90 ? -3.430 -2.508 36.811 1.00 86.69 90 PHE A N 1
ATOM 712 C CA . PHE A 1 90 ? -3.609 -1.735 38.043 1.00 86.69 90 PHE A CA 1
ATOM 713 C C . PHE A 1 90 ? -3.201 -2.519 39.303 1.00 86.69 90 PHE A C 1
ATOM 715 O O . PHE A 1 90 ? -3.576 -2.145 40.415 1.00 86.69 90 PHE A O 1
ATOM 722 N N . GLY A 1 91 ? -2.437 -3.602 39.144 1.00 83.62 91 GLY A N 1
ATOM 723 C CA . GLY A 1 91 ? -1.970 -4.453 40.236 1.00 83.62 91 GLY A CA 1
ATOM 724 C C . GLY A 1 91 ? -2.987 -5.504 40.689 1.00 83.62 91 GLY A C 1
ATOM 725 O O . GLY A 1 91 ? -4.133 -5.542 40.232 1.00 83.62 91 GLY A O 1
ATOM 726 N N . SER A 1 92 ? -2.546 -6.368 41.603 1.00 86.50 92 SER A N 1
ATOM 727 C CA . SER A 1 92 ? -3.327 -7.534 42.016 1.00 86.50 92 SER A CA 1
ATOM 728 C C . SER A 1 92 ? -4.649 -7.161 42.682 1.00 86.50 92 SER A C 1
ATOM 730 O O . SER A 1 92 ? -4.716 -6.258 43.515 1.00 86.50 92 SER A O 1
ATOM 732 N N . GLY A 1 93 ? -5.719 -7.854 42.284 1.00 83.12 93 GLY A N 1
ATOM 733 C CA . GLY A 1 93 ? -7.079 -7.625 42.780 1.00 83.12 93 GLY A CA 1
ATOM 734 C C . GLY A 1 93 ? -7.823 -6.456 42.122 1.00 83.12 93 GLY A C 1
ATOM 735 O O . GLY A 1 93 ? -9.017 -6.290 42.364 1.00 83.12 93 GLY A O 1
ATOM 736 N N . ASN A 1 94 ? -7.177 -5.681 41.243 1.00 88.12 94 ASN A N 1
ATOM 737 C CA . ASN A 1 94 ? -7.798 -4.545 40.547 1.00 88.12 94 ASN A CA 1
ATOM 738 C C . ASN A 1 94 ? -8.340 -4.891 39.149 1.00 88.12 94 ASN A C 1
ATOM 740 O O . ASN A 1 94 ? -8.555 -4.002 38.325 1.00 88.12 94 ASN A O 1
ATOM 744 N N . GLY A 1 95 ? -8.619 -6.173 38.914 1.00 89.56 95 GLY A N 1
ATOM 745 C CA . GLY A 1 95 ? -9.134 -6.691 37.649 1.00 89.56 95 GLY A CA 1
ATOM 746 C C . GLY A 1 95 ? -8.038 -7.165 36.699 1.00 89.56 95 GLY A C 1
ATOM 747 O O . GLY A 1 95 ? -6.848 -6.934 36.916 1.00 89.56 95 GLY A O 1
ATOM 748 N N . LYS A 1 96 ? -8.463 -7.869 35.653 1.00 94.19 96 LYS A N 1
ATOM 749 C CA . LYS A 1 96 ? -7.597 -8.515 34.664 1.00 94.19 96 LYS A CA 1
ATOM 750 C C . LYS A 1 96 ? -7.943 -8.023 33.271 1.00 94.19 96 LYS A C 1
ATOM 752 O O . LYS A 1 96 ? -9.077 -7.653 32.990 1.00 94.19 96 LYS A O 1
ATOM 757 N N . THR A 1 97 ? -6.947 -8.006 32.399 1.00 94.69 97 THR A N 1
ATOM 758 C CA . THR A 1 97 ? -7.123 -7.729 30.976 1.00 94.69 97 THR A CA 1
ATOM 759 C C . THR A 1 97 ? -6.604 -8.901 30.168 1.00 94.69 97 THR A C 1
ATOM 761 O O . THR A 1 97 ? -5.430 -9.250 30.288 1.00 94.69 97 THR A O 1
ATOM 764 N N . TYR A 1 98 ? -7.467 -9.490 29.347 1.00 92.88 98 TYR A N 1
ATOM 765 C CA . TYR A 1 98 ? -7.114 -10.533 28.390 1.00 92.88 98 TYR A CA 1
ATOM 766 C C . TYR A 1 98 ? -6.929 -9.897 27.020 1.00 92.88 98 TYR A C 1
ATOM 768 O O . TYR A 1 98 ? -7.792 -9.153 26.560 1.00 92.88 98 TYR A O 1
ATOM 776 N N . ILE A 1 99 ? -5.804 -10.183 26.378 1.00 93.19 99 ILE A N 1
ATOM 777 C CA . ILE A 1 99 ? -5.417 -9.602 25.097 1.00 93.19 99 ILE A CA 1
ATOM 778 C C . ILE A 1 99 ? -5.190 -10.748 24.126 1.00 93.19 99 ILE A C 1
ATOM 780 O O . ILE A 1 99 ? -4.397 -11.644 24.407 1.00 93.19 99 ILE A O 1
ATOM 784 N N . ILE A 1 100 ? -5.886 -10.720 22.996 1.00 90.75 100 ILE A N 1
ATOM 785 C CA . ILE A 1 100 ? -5.822 -11.750 21.960 1.00 90.75 100 ILE A CA 1
ATOM 786 C C . ILE A 1 100 ? -5.531 -11.054 20.635 1.00 90.75 100 ILE A C 1
ATOM 788 O O . ILE A 1 100 ? -6.279 -10.173 20.224 1.00 90.75 100 ILE A O 1
ATOM 792 N N . ALA A 1 101 ? -4.441 -11.430 19.979 1.00 89.31 101 ALA A N 1
ATOM 793 C CA . ALA A 1 101 ? -4.063 -10.953 18.660 1.00 89.31 101 ALA A CA 1
ATOM 794 C C . ALA A 1 101 ? -4.317 -12.030 17.606 1.00 89.31 101 ALA A C 1
ATOM 796 O O . ALA A 1 101 ? -3.955 -13.186 17.814 1.00 89.31 101 ALA A O 1
ATOM 797 N N . GLU A 1 102 ? -4.884 -11.639 16.469 1.00 86.06 102 GLU A N 1
ATOM 798 C CA . GLU A 1 102 ? -5.187 -12.511 15.334 1.00 86.06 102 GLU A CA 1
ATOM 799 C C . GLU A 1 102 ? -4.645 -11.919 14.036 1.00 86.06 102 GLU A C 1
ATOM 801 O O . GLU A 1 102 ? -4.706 -10.711 13.818 1.00 86.06 102 GLU A O 1
ATOM 806 N N . GLU A 1 103 ? -4.116 -12.776 13.169 1.00 83.19 103 GLU A N 1
ATOM 807 C CA . GLU A 1 103 ? -3.458 -12.378 11.926 1.00 83.19 103 GLU A CA 1
ATOM 808 C C . GLU A 1 103 ? -4.341 -12.642 10.708 1.00 83.19 103 GLU A C 1
ATOM 810 O O . GLU A 1 103 ? -4.926 -13.720 10.561 1.00 83.19 103 GLU A O 1
ATOM 815 N N . PHE A 1 104 ? -4.367 -11.672 9.798 1.00 81.94 104 PHE A N 1
ATOM 816 C CA . PHE A 1 104 ? -5.140 -11.719 8.563 1.00 81.94 104 PHE A CA 1
ATOM 817 C C . PHE A 1 104 ? -4.190 -11.727 7.367 1.00 81.94 104 PHE A C 1
ATOM 819 O O . PHE A 1 104 ? -3.248 -10.938 7.300 1.00 81.94 104 PHE A O 1
ATOM 826 N N . GLU A 1 105 ? -4.409 -12.642 6.427 1.00 75.50 105 GLU A N 1
ATOM 827 C CA . GLU A 1 105 ? -3.587 -12.739 5.219 1.00 75.50 105 GLU A CA 1
ATOM 828 C C . GLU A 1 105 ? -4.011 -11.719 4.173 1.00 75.50 105 GLU A C 1
ATOM 830 O O . GLU A 1 105 ? -5.199 -11.442 4.007 1.00 75.50 105 GLU A O 1
ATOM 835 N N . SER A 1 106 ? -3.031 -11.210 3.427 1.00 70.25 106 SER A N 1
ATOM 836 C CA . SER A 1 106 ? -3.319 -10.467 2.204 1.00 70.25 106 SER A CA 1
ATOM 837 C C . SER A 1 106 ? -3.954 -11.397 1.171 1.00 70.25 106 SER A C 1
ATOM 839 O O . SER A 1 106 ? -3.412 -12.464 0.873 1.00 70.25 106 SER A O 1
ATOM 841 N N . ALA A 1 107 ? -5.074 -10.964 0.589 1.00 56.47 107 ALA A N 1
ATOM 842 C CA . ALA A 1 107 ? -5.726 -11.653 -0.523 1.00 56.47 107 ALA A CA 1
ATOM 843 C C . ALA A 1 107 ? -4.865 -11.657 -1.803 1.00 56.47 107 ALA A C 1
ATOM 845 O O . ALA A 1 107 ? -5.029 -12.535 -2.648 1.00 56.47 107 ALA A O 1
ATOM 846 N N . ASN A 1 108 ? -3.911 -10.722 -1.911 1.00 50.12 108 ASN A N 1
ATOM 847 C CA . ASN A 1 108 ? -3.033 -10.546 -3.064 1.00 50.12 108 ASN A CA 1
ATOM 848 C C . ASN A 1 108 ? -1.569 -10.791 -2.663 1.00 50.12 108 ASN A C 1
ATOM 850 O O . ASN A 1 108 ? -0.898 -9.875 -2.173 1.00 50.12 108 ASN A O 1
ATOM 854 N N . PRO A 1 109 ? -1.035 -12.014 -2.839 1.00 46.28 109 PRO A N 1
ATOM 855 C CA . PRO A 1 109 ? 0.383 -12.265 -2.624 1.00 46.28 109 PRO A CA 1
ATOM 856 C C . PRO A 1 109 ? 1.188 -11.517 -3.692 1.00 46.28 109 PRO A C 1
ATOM 858 O O . PRO A 1 109 ? 1.109 -11.839 -4.876 1.00 46.28 109 PRO A O 1
ATOM 861 N N . SER A 1 110 ? 1.973 -10.515 -3.295 1.00 40.22 110 SER A N 1
ATOM 862 C CA . SER A 1 110 ? 2.888 -9.861 -4.231 1.00 40.22 110 SER A CA 1
ATOM 863 C C . SER A 1 110 ? 3.983 -10.852 -4.644 1.00 40.22 110 SER A C 1
ATOM 865 O O . SER A 1 110 ? 4.611 -11.447 -3.759 1.00 40.22 110 SER A O 1
ATOM 867 N N . PRO A 1 111 ? 4.265 -11.027 -5.948 1.00 34.47 111 PRO A N 1
ATOM 868 C CA . PRO A 1 111 ? 5.444 -11.765 -6.373 1.00 34.47 111 PRO A CA 1
ATOM 869 C C . PRO A 1 111 ? 6.683 -11.010 -5.878 1.00 34.47 111 PRO A C 1
ATOM 871 O O . PRO A 1 111 ? 6.936 -9.868 -6.259 1.00 34.47 111 PRO A O 1
ATOM 874 N N . VAL A 1 112 ? 7.445 -11.628 -4.979 1.00 39.44 112 VAL A N 1
ATOM 875 C CA . VAL A 1 112 ? 8.734 -11.098 -4.522 1.00 39.44 112 VAL A CA 1
ATOM 876 C C . VAL A 1 112 ? 9.794 -11.670 -5.457 1.00 39.44 112 VAL A C 1
ATOM 878 O O . VAL A 1 112 ? 9.813 -12.874 -5.696 1.00 39.44 112 VAL A O 1
ATOM 881 N N . LYS A 1 113 ? 10.684 -10.843 -6.018 1.00 33.44 113 LYS A N 1
ATOM 882 C CA . LYS A 1 113 ? 11.765 -11.335 -6.889 1.00 33.44 113 LYS A CA 1
ATOM 883 C C . LYS A 1 113 ? 12.594 -12.385 -6.123 1.00 33.44 113 LYS A C 1
ATOM 885 O O . LYS A 1 113 ? 13.140 -12.076 -5.071 1.00 33.44 113 LYS A O 1
ATOM 890 N N . GLY A 1 114 ? 12.636 -13.621 -6.629 1.00 35.47 114 GLY A N 1
ATOM 891 C CA . GLY A 1 114 ? 13.258 -14.779 -5.961 1.00 35.47 114 GLY A CA 1
ATOM 892 C C . GLY A 1 114 ? 12.294 -15.705 -5.200 1.00 35.47 114 GLY A C 1
ATOM 893 O O . GLY A 1 114 ? 12.711 -16.774 -4.768 1.00 35.47 114 GLY A O 1
ATOM 894 N N . TYR A 1 115 ? 11.010 -15.352 -5.077 1.00 36.78 115 TYR A N 1
ATOM 895 C CA . TYR A 1 115 ? 9.994 -16.164 -4.405 1.00 36.78 115 TYR A CA 1
ATOM 896 C C . TYR A 1 115 ? 8.684 -16.176 -5.206 1.00 36.78 115 TYR A C 1
ATOM 898 O O . TYR A 1 115 ? 8.031 -15.147 -5.365 1.00 36.78 115 TYR A O 1
ATOM 906 N N . SER A 1 116 ? 8.255 -17.351 -5.679 1.00 34.78 116 SER A N 1
ATOM 907 C CA . SER A 1 116 ? 7.020 -17.482 -6.467 1.00 34.78 116 SER A CA 1
ATOM 908 C C . SER A 1 116 ? 5.747 -17.171 -5.666 1.00 34.78 116 SER A C 1
ATOM 910 O O . SER A 1 116 ? 4.783 -16.683 -6.252 1.00 34.78 116 SER A O 1
ATOM 912 N N . LYS A 1 117 ? 5.736 -17.400 -4.338 1.00 46.09 117 LYS A N 1
ATOM 913 C CA . LYS A 1 117 ? 4.653 -17.024 -3.406 1.00 46.09 117 LYS A CA 1
ATOM 914 C C . LYS A 1 117 ? 5.209 -16.792 -1.996 1.00 46.09 117 LYS A C 1
ATOM 916 O O . LYS A 1 117 ? 5.667 -17.739 -1.365 1.00 46.09 117 LYS A O 1
ATOM 921 N N . VAL A 1 118 ? 5.139 -15.563 -1.480 1.00 52.41 118 VAL A N 1
ATOM 922 C CA . VAL A 1 118 ? 5.298 -15.301 -0.037 1.00 52.41 118 VAL A CA 1
ATOM 923 C C . VAL A 1 118 ? 4.011 -14.681 0.480 1.00 52.41 118 VAL A C 1
ATOM 925 O O . VAL A 1 118 ? 3.532 -13.690 -0.070 1.00 52.41 118 VAL A O 1
ATOM 928 N N . GLN A 1 119 ? 3.433 -15.277 1.523 1.00 64.88 119 GLN A N 1
ATOM 929 C CA . GLN A 1 119 ? 2.240 -14.730 2.157 1.00 64.88 119 GLN A CA 1
ATOM 930 C C . GLN A 1 119 ? 2.594 -13.490 2.983 1.00 64.88 119 GLN A C 1
ATOM 932 O O . GLN A 1 119 ? 3.554 -13.476 3.760 1.00 64.88 119 GLN A O 1
ATOM 937 N N . ARG A 1 120 ? 1.790 -12.444 2.809 1.00 73.62 120 ARG A N 1
ATOM 938 C CA . ARG A 1 120 ? 1.915 -11.158 3.495 1.00 73.62 120 ARG A CA 1
ATOM 939 C C . ARG A 1 120 ? 0.839 -11.023 4.567 1.00 73.62 120 ARG A C 1
ATOM 941 O O . ARG A 1 120 ? -0.271 -11.531 4.401 1.00 73.62 120 ARG A O 1
ATOM 948 N N . LEU A 1 121 ? 1.180 -10.340 5.653 1.00 78.50 121 LEU A N 1
ATOM 949 C CA . LEU A 1 121 ? 0.251 -9.999 6.726 1.00 78.50 121 LEU A CA 1
ATOM 950 C C . LEU A 1 121 ? -0.503 -8.721 6.347 1.00 78.50 121 LEU A C 1
ATOM 952 O O . LEU A 1 121 ? 0.096 -7.649 6.288 1.00 78.50 121 LEU A O 1
ATOM 956 N N . ASP A 1 122 ? -1.807 -8.827 6.105 1.00 80.38 122 ASP A N 1
ATOM 957 C CA . ASP A 1 122 ? -2.646 -7.676 5.773 1.00 80.38 122 ASP A CA 1
ATOM 958 C C . ASP A 1 122 ? -2.784 -6.744 6.985 1.00 80.38 122 ASP A C 1
ATOM 960 O O . ASP A 1 122 ? -2.402 -5.571 6.925 1.00 80.38 122 ASP A O 1
ATOM 964 N N . HIS A 1 123 ? -3.265 -7.293 8.101 1.00 87.38 123 HIS A N 1
ATOM 965 C CA . HIS A 1 123 ? -3.430 -6.595 9.370 1.00 87.38 123 HIS A CA 1
ATOM 966 C C . HIS A 1 123 ? -3.472 -7.583 10.543 1.00 87.38 123 HIS A C 1
ATOM 968 O O . HIS A 1 123 ? -3.572 -8.801 10.369 1.00 87.38 123 HIS A O 1
ATOM 974 N N . ILE A 1 124 ? -3.418 -7.036 11.756 1.00 89.44 124 ILE A N 1
ATOM 975 C CA . ILE A 1 124 ? -3.577 -7.781 13.005 1.00 89.44 124 ILE A CA 1
ATOM 976 C C . ILE A 1 124 ? -4.806 -7.236 13.714 1.00 89.44 124 ILE A C 1
ATOM 978 O O . ILE A 1 124 ? -4.907 -6.034 13.947 1.00 89.44 124 ILE A O 1
ATOM 982 N N . ARG A 1 125 ? -5.732 -8.097 14.114 1.00 90.19 125 ARG A N 1
ATOM 983 C CA . ARG A 1 125 ? -6.803 -7.698 15.023 1.00 90.19 125 ARG A CA 1
ATOM 984 C C . ARG A 1 125 ? -6.368 -7.942 16.454 1.00 90.19 125 ARG A C 1
ATOM 986 O O . ARG A 1 125 ? -5.823 -8.994 16.756 1.00 90.19 125 ARG A O 1
ATOM 993 N N . VAL A 1 126 ? -6.634 -6.984 17.332 1.00 92.56 126 VAL A N 1
ATOM 994 C CA . VAL A 1 126 ? -6.420 -7.119 18.770 1.00 92.56 126 VAL A CA 1
ATOM 995 C C . VAL A 1 126 ? -7.767 -7.043 19.467 1.00 92.56 126 VAL A C 1
ATOM 997 O O . VAL A 1 126 ? -8.487 -6.055 19.352 1.00 92.56 126 VAL A O 1
ATOM 1000 N N . ILE A 1 127 ? -8.097 -8.088 20.207 1.00 92.38 127 ILE A N 1
ATOM 1001 C CA . ILE A 1 127 ? -9.255 -8.165 21.085 1.00 92.38 127 ILE A CA 1
ATOM 1002 C C . ILE A 1 127 ? -8.742 -7.951 22.502 1.00 92.38 127 ILE A C 1
ATOM 1004 O O . ILE A 1 127 ? -7.844 -8.660 22.953 1.00 92.38 127 ILE A O 1
ATOM 1008 N N . SER A 1 128 ? -9.311 -6.976 23.199 1.00 94.44 128 SER A N 1
ATOM 1009 C CA . SER A 1 128 ? -8.992 -6.676 24.587 1.00 94.44 128 SER A CA 1
ATOM 1010 C C . SER A 1 128 ? -10.245 -6.789 25.442 1.00 94.44 128 SER A C 1
ATOM 1012 O O . SER A 1 128 ? -11.266 -6.153 25.167 1.00 94.44 128 SER A O 1
ATOM 1014 N N . ILE A 1 129 ? -10.169 -7.617 26.477 1.00 94.12 129 ILE A N 1
ATOM 1015 C CA . ILE A 1 129 ? -11.273 -7.914 27.383 1.00 94.12 129 ILE A CA 1
ATOM 1016 C C . ILE A 1 129 ? -10.854 -7.461 28.771 1.00 94.12 129 ILE A C 1
ATOM 1018 O O . ILE A 1 129 ? -9.951 -8.044 29.369 1.00 94.12 129 ILE A O 1
ATOM 1022 N N . GLY A 1 130 ? -11.501 -6.416 29.273 1.00 93.75 130 GLY A N 1
ATOM 1023 C CA . GLY A 1 130 ? -11.331 -5.962 30.644 1.00 93.75 130 GLY A CA 1
ATOM 1024 C C . GLY A 1 130 ? -12.352 -6.634 31.549 1.00 93.75 130 GLY A C 1
ATOM 1025 O O . GLY A 1 130 ? -13.555 -6.548 31.298 1.00 93.75 130 GLY A O 1
ATOM 1026 N N . GLU A 1 131 ? -11.869 -7.281 32.603 1.00 93.38 131 GLU A N 1
ATOM 1027 C CA . GLU A 1 131 ? -12.689 -7.946 33.609 1.00 93.38 131 GLU A CA 1
ATOM 1028 C C . GLU A 1 131 ? -12.416 -7.346 34.983 1.00 93.38 131 GLU A C 1
ATOM 1030 O O . GLU A 1 131 ? -11.286 -7.338 35.482 1.00 93.38 131 GLU A O 1
ATOM 1035 N N . TYR A 1 132 ? -13.471 -6.836 35.609 1.00 92.38 132 TYR A N 1
ATOM 1036 C CA . TYR A 1 132 ? -13.422 -6.339 36.974 1.00 92.38 132 TYR A CA 1
ATOM 1037 C C . TYR A 1 132 ? -14.689 -6.757 37.714 1.00 92.38 132 TYR A C 1
ATOM 1039 O O . TYR A 1 132 ? -15.781 -6.270 37.418 1.00 92.38 132 TYR A O 1
ATOM 1047 N N . LYS A 1 133 ? -14.523 -7.650 38.699 1.00 88.81 133 LYS A N 1
ATOM 1048 C CA . LYS A 1 133 ? -15.631 -8.324 39.396 1.00 88.81 133 LYS A CA 1
ATOM 1049 C C . LYS A 1 133 ? -16.565 -8.992 38.375 1.00 88.81 133 LYS A C 1
ATOM 1051 O O . LYS A 1 133 ? -16.074 -9.728 37.530 1.00 88.81 133 LYS A O 1
ATOM 1056 N N . ASP A 1 134 ? -17.861 -8.696 38.418 1.00 87.12 134 ASP A N 1
ATOM 1057 C CA . ASP A 1 134 ? -18.875 -9.275 37.528 1.00 87.12 134 ASP A CA 1
ATOM 1058 C C . ASP A 1 134 ? -19.042 -8.493 36.211 1.00 87.12 134 ASP A C 1
ATOM 1060 O O . ASP A 1 134 ? -19.957 -8.762 35.434 1.00 87.12 134 ASP A O 1
ATOM 1064 N N . GLN A 1 135 ? -18.199 -7.484 35.961 1.00 88.94 135 GLN A N 1
ATOM 1065 C CA . GLN A 1 135 ? -18.261 -6.663 34.754 1.00 88.94 135 GLN A CA 1
ATOM 1066 C C . GLN A 1 135 ? -17.198 -7.097 33.747 1.00 88.94 135 GLN A C 1
ATOM 1068 O O . GLN A 1 135 ? -16.005 -7.132 34.057 1.00 88.94 135 GLN A O 1
ATOM 1073 N N . ARG A 1 136 ? -17.647 -7.357 32.516 1.00 90.44 136 ARG A N 1
ATOM 1074 C CA . ARG A 1 136 ? -16.821 -7.722 31.362 1.00 90.44 136 ARG A CA 1
ATOM 1075 C C . ARG A 1 136 ? -17.059 -6.717 30.242 1.00 90.44 136 ARG A C 1
ATOM 1077 O O . ARG A 1 136 ? -18.200 -6.462 29.861 1.00 90.44 136 ARG A O 1
ATOM 1084 N N . VAL A 1 137 ? -15.988 -6.125 29.721 1.00 91.44 137 VAL A N 1
ATOM 1085 C CA . VAL A 1 137 ? -16.053 -5.186 28.594 1.00 91.44 137 VAL A CA 1
ATOM 1086 C C . VAL A 1 137 ? -15.103 -5.644 27.504 1.00 91.44 137 VAL A C 1
ATOM 1088 O O . VAL A 1 137 ? -13.923 -5.866 27.761 1.00 91.44 137 VAL A O 1
ATOM 1091 N N . LEU A 1 138 ? -15.622 -5.739 26.280 1.00 92.56 138 LEU A N 1
ATOM 1092 C CA . LEU A 1 138 ? -14.852 -6.090 25.097 1.00 92.56 138 LEU A CA 1
ATOM 1093 C C . LEU A 1 138 ? -14.617 -4.856 24.232 1.00 92.56 138 LEU A C 1
ATOM 1095 O O . LEU A 1 138 ? -15.558 -4.159 23.843 1.00 92.56 138 LEU A O 1
ATOM 1099 N N . VAL A 1 139 ? -13.358 -4.621 23.884 1.00 92.56 139 VAL A N 1
ATOM 1100 C CA . VAL A 1 139 ? -12.960 -3.619 22.897 1.00 92.56 139 VAL A CA 1
ATOM 1101 C C . VAL A 1 139 ? -12.055 -4.302 21.884 1.00 92.56 139 VAL A C 1
ATOM 1103 O O . VAL A 1 139 ? -11.121 -5.007 22.264 1.00 92.56 139 VAL A O 1
ATOM 1106 N N . TYR A 1 140 ? -12.323 -4.104 20.598 1.00 91.31 140 TYR A N 1
ATOM 1107 C CA . TYR A 1 140 ? -11.408 -4.538 19.549 1.00 91.31 140 TYR A CA 1
ATOM 1108 C C . TYR A 1 140 ? -10.706 -3.332 18.932 1.00 91.31 140 TYR A C 1
ATOM 1110 O O . TYR A 1 140 ? -11.250 -2.228 18.883 1.00 91.31 140 TYR A O 1
ATOM 1118 N N . GLY A 1 141 ? -9.492 -3.560 18.455 1.00 91.88 141 GLY A N 1
ATOM 1119 C CA . GLY A 1 141 ? -8.752 -2.631 17.622 1.00 91.88 141 GLY A CA 1
ATOM 1120 C C . GLY A 1 141 ? -8.112 -3.368 16.454 1.00 91.88 141 GLY A C 1
ATOM 1121 O O . GLY A 1 141 ? -7.863 -4.575 16.511 1.00 91.88 141 GLY A O 1
ATOM 1122 N N . LYS A 1 142 ? -7.868 -2.642 15.369 1.00 91.81 142 LYS A N 1
ATOM 1123 C CA . LYS A 1 142 ? -7.260 -3.174 14.154 1.00 91.81 142 LYS A CA 1
ATOM 1124 C C . LYS A 1 142 ? -5.902 -2.533 13.951 1.00 91.81 142 LYS A C 1
ATOM 1126 O O . LYS A 1 142 ? -5.805 -1.325 13.787 1.00 91.81 142 LYS A O 1
ATOM 1131 N N . TYR A 1 143 ? -4.841 -3.319 13.973 1.00 91.31 143 TYR A N 1
ATOM 1132 C CA . TYR A 1 143 ? -3.493 -2.850 13.701 1.00 91.31 143 TYR A CA 1
ATOM 1133 C C . TYR A 1 143 ? -3.204 -3.029 12.221 1.00 91.31 143 TYR A C 1
ATOM 1135 O O . TYR A 1 143 ? -3.116 -4.156 11.735 1.00 91.31 143 TYR A O 1
ATOM 1143 N N . ILE A 1 144 ? -3.083 -1.922 11.504 1.00 88.12 144 ILE A N 1
ATOM 1144 C CA . ILE A 1 144 ? -2.802 -1.942 10.070 1.00 88.12 144 ILE A CA 1
ATOM 1145 C C . ILE A 1 144 ? -1.334 -1.621 9.833 1.00 88.12 144 ILE A C 1
ATOM 1147 O O . ILE A 1 144 ? -0.781 -0.749 10.507 1.00 88.12 144 ILE A O 1
ATOM 1151 N N . MET A 1 145 ? -0.728 -2.313 8.867 1.00 84.62 145 MET A N 1
ATOM 1152 C CA . MET A 1 145 ? 0.628 -2.046 8.391 1.00 84.62 145 MET A CA 1
ATOM 1153 C C . MET A 1 145 ? 0.648 -1.903 6.871 1.00 84.62 145 MET A C 1
ATOM 1155 O O . MET A 1 145 ? -0.035 -2.651 6.168 1.00 84.62 145 MET A O 1
ATOM 1159 N N . SER A 1 146 ? 1.408 -0.941 6.357 1.00 78.88 146 SER A N 1
ATOM 1160 C CA . SER A 1 146 ? 1.624 -0.779 4.918 1.00 78.88 146 SER A CA 1
ATOM 1161 C C . SER A 1 146 ? 2.982 -0.126 4.640 1.00 78.88 146 SER A C 1
ATOM 1163 O O . SER A 1 146 ? 3.226 0.952 5.188 1.00 78.88 146 SER A O 1
ATOM 1165 N N . PRO A 1 147 ? 3.864 -0.718 3.814 1.00 76.44 147 PRO A N 1
ATOM 1166 C CA . PRO A 1 147 ? 3.724 -2.020 3.143 1.00 76.44 147 PRO A CA 1
ATOM 1167 C C . PRO A 1 147 ? 3.575 -3.209 4.111 1.00 76.44 147 PRO A C 1
ATOM 1169 O O . PRO A 1 147 ? 3.958 -3.123 5.275 1.00 76.44 147 PRO A O 1
ATOM 1172 N N . GLU A 1 148 ? 2.993 -4.326 3.659 1.00 76.94 148 GLU A N 1
ATOM 1173 C CA . GLU A 1 148 ? 2.804 -5.500 4.525 1.00 76.94 148 GLU A CA 1
ATOM 1174 C C . GLU A 1 148 ? 4.130 -6.188 4.887 1.00 76.94 148 GLU A C 1
ATOM 1176 O O . GLU A 1 148 ? 4.952 -6.425 3.994 1.00 76.94 148 GLU A O 1
ATOM 1181 N N . PRO A 1 149 ? 4.335 -6.615 6.146 1.00 77.19 149 PRO A N 1
ATOM 1182 C CA . PRO A 1 149 ? 5.396 -7.556 6.490 1.00 77.19 149 PRO A CA 1
ATOM 1183 C C . PRO A 1 149 ? 5.078 -8.975 6.009 1.00 77.19 149 PRO A C 1
ATOM 1185 O O . PRO A 1 149 ? 3.943 -9.327 5.667 1.00 77.19 149 PRO A O 1
ATOM 1188 N N . PHE A 1 150 ? 6.092 -9.836 6.066 1.00 73.06 150 PHE A N 1
ATOM 1189 C CA . PHE A 1 150 ? 5.918 -11.274 5.887 1.00 73.06 150 PHE A CA 1
ATOM 1190 C C . PHE A 1 150 ? 5.047 -11.874 6.987 1.00 73.06 150 PHE A C 1
ATOM 1192 O O . PHE A 1 150 ? 5.218 -11.552 8.160 1.00 73.06 150 PHE A O 1
ATOM 1199 N N . LEU A 1 151 ? 4.154 -12.799 6.636 1.00 73.00 151 LEU A N 1
ATOM 1200 C CA . LEU A 1 151 ? 3.232 -13.407 7.595 1.00 73.00 151 LEU A CA 1
ATOM 1201 C C . LEU A 1 151 ? 3.934 -14.226 8.691 1.00 73.00 151 LEU A C 1
ATOM 1203 O O . LEU A 1 151 ? 3.447 -14.295 9.806 1.00 73.00 151 LEU A O 1
ATOM 1207 N N . ASN A 1 152 ? 5.092 -14.811 8.421 1.00 67.12 152 ASN A N 1
ATOM 1208 C CA . ASN A 1 152 ? 5.821 -15.710 9.325 1.00 67.12 152 ASN A CA 1
ATOM 1209 C C . ASN A 1 152 ? 7.013 -15.053 10.048 1.00 67.12 152 ASN A C 1
ATOM 1211 O O . ASN A 1 152 ? 7.847 -15.754 10.611 1.00 67.12 152 ASN A O 1
ATOM 1215 N N . SER A 1 153 ? 7.128 -13.726 10.003 1.00 71.81 153 SER A N 1
ATOM 1216 C CA . SER A 1 153 ? 8.185 -12.981 10.698 1.00 71.81 153 SER A CA 1
ATOM 1217 C C . SER A 1 153 ? 7.766 -12.579 12.121 1.00 71.81 153 SER A C 1
ATOM 1219 O O . SER A 1 153 ? 6.594 -12.572 12.453 1.00 71.81 153 SER A O 1
ATOM 1221 N N . ASP A 1 154 ? 8.685 -12.191 12.997 1.00 77.19 154 ASP A N 1
ATOM 1222 C CA . ASP A 1 154 ? 8.339 -11.413 14.198 1.00 77.19 154 ASP A CA 1
ATOM 1223 C C . ASP A 1 154 ? 8.180 -9.915 13.874 1.00 77.19 154 ASP A C 1
ATOM 1225 O O . ASP A 1 154 ? 7.630 -9.151 14.669 1.00 77.19 154 ASP A O 1
ATOM 1229 N N . SER A 1 155 ? 8.625 -9.498 12.688 1.00 77.44 155 SER A N 1
ATOM 1230 C CA . SER A 1 155 ? 8.602 -8.119 12.223 1.00 77.44 155 SER A CA 1
ATOM 1231 C C . SER A 1 155 ? 7.188 -7.616 11.941 1.00 77.44 155 SER A C 1
ATOM 1233 O O . SER A 1 155 ? 6.338 -8.330 11.398 1.00 77.44 155 SER A O 1
ATOM 1235 N N . THR A 1 156 ? 6.974 -6.348 12.281 1.00 79.12 156 THR A N 1
ATOM 1236 C CA . THR A 1 156 ? 5.845 -5.512 11.849 1.00 79.12 156 THR A CA 1
ATOM 1237 C C . THR A 1 156 ? 6.264 -4.516 10.766 1.00 79.12 156 THR A C 1
ATOM 1239 O O . THR A 1 156 ? 5.446 -3.704 10.345 1.00 79.12 156 THR A O 1
ATOM 1242 N N . GLU A 1 157 ? 7.530 -4.558 10.339 1.00 75.81 157 GLU A N 1
ATOM 1243 C CA . GLU A 1 157 ? 8.064 -3.746 9.249 1.00 75.81 157 GLU A CA 1
ATOM 1244 C C . GLU A 1 157 ? 7.818 -4.412 7.900 1.00 75.81 157 GLU A C 1
ATOM 1246 O O . GLU A 1 157 ? 8.064 -5.610 7.735 1.00 75.81 157 GLU A O 1
ATOM 1251 N N . GLY A 1 158 ? 7.355 -3.619 6.940 1.00 69.31 158 GLY A N 1
ATOM 1252 C CA . GLY A 1 158 ? 7.016 -4.040 5.600 1.00 69.31 158 GLY A CA 1
ATOM 1253 C C . GLY A 1 158 ? 8.136 -4.823 4.932 1.00 69.31 158 GLY A C 1
ATOM 1254 O O . GLY A 1 158 ? 9.317 -4.497 5.033 1.00 69.31 158 GLY A O 1
ATOM 1255 N N . ALA A 1 159 ? 7.744 -5.886 4.242 1.00 60.38 159 ALA A N 1
ATOM 1256 C CA . ALA A 1 159 ? 8.657 -6.739 3.513 1.00 60.38 159 ALA A CA 1
ATOM 1257 C C . ALA A 1 159 ? 9.190 -5.988 2.285 1.00 60.38 159 ALA A C 1
ATOM 1259 O O . ALA A 1 159 ? 8.488 -5.853 1.273 1.00 60.38 159 ALA A O 1
ATOM 1260 N N . GLU A 1 160 ? 10.431 -5.506 2.379 1.00 50.97 160 GLU A N 1
ATOM 1261 C CA . GLU A 1 160 ? 11.159 -4.912 1.259 1.00 50.97 160 GLU A CA 1
ATOM 1262 C C . GLU A 1 160 ? 11.331 -5.944 0.131 1.00 50.97 160 GLU A C 1
ATOM 1264 O O . GLU A 1 160 ? 11.889 -7.023 0.320 1.00 50.97 160 GLU A O 1
ATOM 1269 N N . THR A 1 161 ? 10.840 -5.619 -1.068 1.00 38.75 161 THR A N 1
ATOM 1270 C CA . THR A 1 161 ? 10.993 -6.434 -2.290 1.00 38.75 161 THR A CA 1
ATOM 1271 C C . THR A 1 161 ? 12.194 -6.027 -3.139 1.00 38.75 161 THR A C 1
ATOM 1273 O O . THR A 1 161 ? 12.489 -6.692 -4.132 1.00 38.75 161 THR A O 1
ATOM 1276 N N . GLN A 1 162 ? 12.891 -4.947 -2.778 1.00 32.50 162 GLN A N 1
ATOM 1277 C CA . GLN A 1 162 ? 14.076 -4.456 -3.476 1.00 32.50 162 GLN A CA 1
ATOM 1278 C C . GLN A 1 162 ? 15.071 -3.888 -2.465 1.00 32.50 162 GLN A C 1
ATOM 1280 O O . GLN A 1 162 ? 14.938 -2.755 -2.011 1.00 32.50 162 GLN A O 1
ATOM 1285 N N . THR A 1 163 ? 16.085 -4.681 -2.133 1.00 26.27 163 THR A N 1
ATOM 1286 C CA . THR A 1 163 ? 17.274 -4.211 -1.429 1.00 26.27 163 THR A CA 1
ATOM 1287 C C . THR A 1 163 ? 18.051 -3.259 -2.332 1.00 26.27 163 THR A C 1
ATOM 1289 O O . THR A 1 163 ? 18.780 -3.689 -3.222 1.00 26.27 163 THR A O 1
ATOM 1292 N N . THR A 1 164 ? 17.941 -1.970 -2.052 1.00 31.69 164 THR A N 1
ATOM 1293 C CA . THR A 1 164 ? 19.084 -1.062 -2.163 1.00 31.69 164 THR A CA 1
ATOM 1294 C C . THR A 1 164 ? 19.057 -0.244 -0.889 1.00 31.69 164 THR A C 1
ATOM 1296 O O . THR A 1 164 ? 18.189 0.607 -0.719 1.00 31.69 164 THR A O 1
ATOM 1299 N N . ALA A 1 165 ? 19.947 -0.571 0.048 1.00 29.89 165 ALA A N 1
ATOM 1300 C CA . ALA A 1 165 ? 20.126 0.221 1.254 1.00 29.89 165 ALA A CA 1
ATOM 1301 C C . ALA A 1 165 ? 20.427 1.668 0.836 1.00 29.89 165 ALA A C 1
ATOM 1303 O O . ALA A 1 165 ? 21.403 1.914 0.130 1.00 29.89 165 ALA A O 1
ATOM 1304 N N . THR A 1 166 ? 19.577 2.621 1.211 1.00 41.59 166 THR A N 1
ATOM 1305 C CA . THR A 1 166 ? 19.814 4.038 0.920 1.00 41.59 166 THR A CA 1
ATOM 1306 C C . THR A 1 166 ? 20.727 4.645 1.971 1.00 41.59 166 THR A C 1
ATOM 1308 O O . THR A 1 166 ? 20.440 4.601 3.168 1.00 41.59 166 THR A O 1
ATOM 1311 N N . THR A 1 167 ? 21.806 5.257 1.503 1.00 42.31 167 THR A N 1
ATOM 1312 C CA . THR A 1 167 ? 22.662 6.177 2.248 1.00 42.31 167 THR A CA 1
ATOM 1313 C C . THR A 1 167 ? 22.114 7.594 2.074 1.00 42.31 167 THR A C 1
ATOM 1315 O O . THR A 1 167 ? 22.293 8.177 1.017 1.00 42.31 167 THR A O 1
ATOM 1318 N N . GLU A 1 168 ? 21.476 8.153 3.105 1.00 47.38 168 GLU A N 1
ATOM 1319 C CA . GLU A 1 168 ? 20.983 9.548 3.160 1.00 47.38 168 GLU A CA 1
ATOM 1320 C C . GLU A 1 168 ? 19.868 9.943 2.156 1.00 47.38 168 GLU A C 1
ATOM 1322 O O . GLU A 1 168 ? 19.595 9.269 1.164 1.00 47.38 168 GLU A O 1
ATOM 1327 N N . GLU A 1 169 ? 19.161 11.043 2.451 1.00 52.91 169 GLU A N 1
ATOM 1328 C CA . GLU A 1 169 ? 18.023 11.535 1.657 1.00 52.91 169 GLU A CA 1
ATOM 1329 C C . GLU A 1 169 ? 18.407 11.813 0.191 1.00 52.91 169 GLU A C 1
ATOM 1331 O O . GLU A 1 169 ? 19.347 12.554 -0.095 1.00 52.91 169 GLU A O 1
ATOM 1336 N N . GLY A 1 170 ? 17.634 11.256 -0.751 1.00 55.03 170 GLY A N 1
ATOM 1337 C CA . GLY A 1 170 ? 17.738 11.574 -2.182 1.00 55.03 170 GLY A CA 1
ATOM 1338 C C . GLY A 1 170 ? 18.923 10.939 -2.916 1.00 55.03 170 GLY A C 1
ATOM 1339 O O . GLY A 1 170 ? 19.153 11.285 -4.075 1.00 55.03 170 GLY A O 1
ATOM 1340 N N . LYS A 1 171 ? 19.659 10.020 -2.277 1.00 62.12 171 LYS A N 1
ATOM 1341 C CA . LYS A 1 171 ? 20.725 9.230 -2.906 1.00 62.12 171 LYS A CA 1
ATOM 1342 C C . LYS A 1 171 ? 20.334 7.754 -3.000 1.00 62.12 171 LYS A C 1
ATOM 1344 O O . LYS A 1 171 ? 19.717 7.192 -2.097 1.00 62.12 171 LYS A O 1
ATOM 1349 N N . VAL A 1 172 ? 20.733 7.116 -4.092 1.00 61.66 172 VAL A N 1
ATOM 1350 C CA . VAL A 1 172 ? 20.526 5.695 -4.366 1.00 61.66 172 VAL A CA 1
ATOM 1351 C C . VAL A 1 172 ? 21.881 5.003 -4.419 1.00 61.66 172 VAL A C 1
ATOM 1353 O O . VAL A 1 172 ? 22.808 5.469 -5.087 1.00 61.66 172 VAL A O 1
ATOM 1356 N N . ALA A 1 173 ? 21.983 3.883 -3.705 1.00 63.38 173 ALA A N 1
ATOM 1357 C CA . ALA A 1 173 ? 23.152 3.021 -3.731 1.00 63.38 173 ALA A CA 1
ATOM 1358 C C . ALA A 1 173 ? 23.298 2.340 -5.095 1.00 63.38 173 ALA A C 1
ATOM 1360 O O . ALA A 1 173 ? 22.352 1.764 -5.632 1.00 63.38 173 ALA A O 1
ATOM 1361 N N . ILE A 1 174 ? 24.511 2.373 -5.630 1.00 69.88 174 ILE A N 1
ATOM 1362 C CA . ILE A 1 174 ? 24.897 1.658 -6.839 1.00 69.88 174 ILE A CA 1
ATOM 1363 C C . ILE A 1 174 ? 25.600 0.386 -6.383 1.00 69.88 174 ILE A C 1
ATOM 1365 O O . ILE A 1 174 ? 26.689 0.453 -5.814 1.00 69.88 174 ILE A O 1
ATOM 1369 N N . THR A 1 175 ? 24.981 -0.768 -6.608 1.00 73.75 175 THR A N 1
ATOM 1370 C CA . THR A 1 175 ? 25.555 -2.071 -6.254 1.00 73.75 175 THR A CA 1
ATOM 1371 C C . THR A 1 175 ? 26.153 -2.756 -7.469 1.00 73.75 175 THR A C 1
ATOM 1373 O O . THR A 1 175 ? 25.602 -2.676 -8.569 1.00 73.75 175 THR A O 1
ATOM 1376 N N . VAL A 1 176 ? 27.244 -3.483 -7.257 1.00 70.25 176 VAL A N 1
ATOM 1377 C CA . VAL A 1 176 ? 27.868 -4.310 -8.290 1.00 70.25 176 VAL A CA 1
ATOM 1378 C C . VAL A 1 176 ? 26.906 -5.435 -8.678 1.00 70.25 176 VAL A C 1
ATOM 1380 O O . VAL A 1 176 ? 26.435 -6.152 -7.786 1.00 70.25 176 VAL A O 1
ATOM 1383 N N . PRO A 1 177 ? 26.579 -5.590 -9.974 1.00 62.12 177 PRO A N 1
ATOM 1384 C CA . PRO A 1 177 ? 25.672 -6.638 -10.418 1.00 62.12 177 PRO A CA 1
ATOM 1385 C C . PRO A 1 177 ? 26.254 -8.022 -10.122 1.00 62.12 177 PRO A C 1
ATOM 1387 O O . PRO A 1 177 ? 27.469 -8.210 -10.096 1.00 62.12 177 PRO A O 1
ATOM 1390 N N . GLU A 1 178 ? 25.378 -9.001 -9.904 1.00 64.06 178 GLU A N 1
ATOM 1391 C CA . GLU A 1 178 ? 25.802 -10.398 -9.849 1.00 64.06 178 GLU A CA 1
ATOM 1392 C C . GLU A 1 178 ? 26.225 -10.869 -11.242 1.00 64.06 178 GLU A C 1
ATOM 1394 O O . GLU A 1 178 ? 25.435 -10.745 -12.188 1.00 64.06 178 GLU A O 1
ATOM 1399 N N . PRO A 1 179 ? 27.443 -11.419 -11.376 1.00 61.22 179 PRO A N 1
ATOM 1400 C CA . PRO A 1 179 ? 27.862 -12.098 -12.583 1.00 61.22 179 PRO A CA 1
ATOM 1401 C C . PRO A 1 179 ? 26.889 -13.223 -12.937 1.00 61.22 179 PRO A C 1
ATOM 1403 O O . PRO A 1 179 ? 26.493 -14.026 -12.094 1.00 61.22 179 PRO A O 1
ATOM 1406 N N . TRP A 1 180 ? 26.519 -13.286 -14.208 1.00 51.16 180 TRP A N 1
ATOM 1407 C CA . TRP A 1 180 ? 25.712 -14.356 -14.782 1.00 51.16 180 TRP A CA 1
ATOM 1408 C C . TRP A 1 180 ? 26.348 -14.827 -16.091 1.00 51.16 180 TRP A C 1
ATOM 1410 O O . TRP A 1 180 ? 26.870 -14.009 -16.851 1.00 51.16 180 TRP A O 1
ATOM 1420 N N . SER A 1 181 ? 26.291 -16.137 -16.336 1.00 45.44 181 SER A N 1
ATOM 1421 C CA . SER A 1 181 ? 26.735 -16.800 -17.561 1.00 45.44 181 SER A CA 1
ATOM 1422 C C . SER A 1 181 ? 25.694 -17.838 -17.974 1.00 45.44 181 SER A C 1
ATOM 1424 O O . SER A 1 181 ? 25.072 -18.480 -17.123 1.00 45.44 181 SER A O 1
ATOM 1426 N N . GLN A 1 182 ? 25.490 -17.980 -19.283 1.00 39.25 182 GLN A N 1
ATOM 1427 C CA . GLN A 1 182 ? 24.568 -18.957 -19.858 1.00 39.25 182 GLN A CA 1
ATOM 1428 C C . GLN A 1 182 ? 25.183 -20.365 -19.935 1.00 39.25 182 GLN A C 1
ATOM 1430 O O . GLN A 1 182 ? 24.461 -21.341 -19.759 1.00 39.25 182 GLN A O 1
ATOM 1435 N N . ASP A 1 183 ? 26.505 -20.461 -20.126 1.00 41.34 183 ASP A N 1
ATOM 1436 C CA . ASP A 1 183 ? 27.189 -21.697 -20.544 1.00 41.34 183 ASP A CA 1
ATOM 1437 C C . ASP A 1 183 ? 28.411 -22.061 -19.670 1.00 41.34 183 ASP A C 1
ATOM 1439 O O . ASP A 1 183 ? 29.210 -22.921 -20.041 1.00 41.34 183 ASP A O 1
ATOM 1443 N N . GLY A 1 184 ? 28.604 -21.423 -18.507 1.00 51.47 184 GLY A N 1
ATOM 1444 C CA . GLY A 1 184 ? 29.797 -21.677 -17.694 1.00 51.47 184 GLY A CA 1
ATOM 1445 C C . GLY A 1 184 ? 29.792 -21.077 -16.287 1.00 51.47 184 GLY A C 1
ATOM 1446 O O . GLY A 1 184 ? 28.832 -20.405 -15.904 1.00 51.47 184 GLY A O 1
ATOM 1447 N N . PRO A 1 185 ? 30.862 -21.324 -15.503 1.00 57.72 185 PRO A N 1
ATOM 1448 C CA . PRO A 1 185 ? 31.055 -20.677 -14.209 1.00 57.72 185 PRO A CA 1
ATOM 1449 C C . PRO A 1 185 ? 31.097 -19.153 -14.372 1.00 57.72 185 PRO A C 1
ATOM 1451 O O . PRO A 1 185 ? 31.298 -18.639 -15.472 1.00 57.72 185 PRO A O 1
ATOM 1454 N N . VAL A 1 186 ? 30.888 -18.428 -13.277 1.00 66.25 186 VAL A N 1
ATOM 1455 C CA . VAL A 1 186 ? 30.984 -16.966 -13.224 1.00 66.25 186 VAL A CA 1
ATOM 1456 C C . VAL A 1 186 ? 32.075 -16.571 -12.230 1.00 66.25 186 VAL A C 1
ATOM 1458 O O . VAL A 1 186 ? 32.242 -17.290 -11.243 1.00 66.25 186 VAL A O 1
ATOM 1461 N N . PRO A 1 187 ? 32.820 -15.477 -12.463 1.00 70.94 187 PRO A N 1
ATOM 1462 C CA . PRO A 1 187 ? 33.881 -15.073 -11.550 1.00 70.94 187 PRO A CA 1
ATOM 1463 C C . PRO A 1 187 ? 33.296 -14.647 -10.197 1.00 70.94 187 PRO A C 1
ATOM 1465 O O . PRO A 1 187 ? 32.365 -13.842 -10.136 1.00 70.94 187 PRO A O 1
ATOM 1468 N N . GLU A 1 188 ? 33.865 -15.151 -9.105 1.00 78.00 188 GLU A N 1
ATOM 1469 C CA . GLU A 1 188 ? 33.583 -14.668 -7.749 1.00 78.00 188 GLU A CA 1
ATOM 1470 C C . GLU A 1 188 ? 34.305 -13.340 -7.475 1.00 78.00 188 GLU A C 1
ATOM 1472 O O . GLU A 1 188 ? 33.863 -12.540 -6.642 1.00 78.00 188 GLU A O 1
ATOM 1477 N N . LEU A 1 189 ? 35.413 -13.096 -8.187 1.00 84.00 189 LEU A N 1
ATOM 1478 C CA . LEU A 1 189 ? 36.237 -11.901 -8.058 1.00 84.00 189 LEU A CA 1
ATOM 1479 C C . LEU A 1 189 ? 36.448 -11.204 -9.407 1.00 84.00 189 LEU A C 1
ATOM 1481 O O . LEU A 1 189 ? 36.958 -11.782 -10.366 1.00 84.00 189 LEU A O 1
ATOM 1485 N N . MET A 1 190 ? 36.113 -9.918 -9.454 1.00 87.06 190 MET A N 1
ATOM 1486 C CA . MET A 1 190 ? 36.280 -9.055 -10.623 1.00 87.06 190 MET A CA 1
ATOM 1487 C C . MET A 1 190 ? 37.305 -7.955 -10.341 1.00 87.06 190 MET A C 1
ATOM 1489 O O . MET A 1 190 ? 37.699 -7.730 -9.196 1.00 87.06 190 MET A O 1
ATOM 1493 N N . ILE A 1 191 ? 37.721 -7.248 -11.387 1.00 89.88 191 ILE A N 1
ATOM 1494 C CA . ILE A 1 191 ? 38.552 -6.047 -11.305 1.00 89.88 191 ILE A CA 1
ATOM 1495 C C . ILE A 1 191 ? 37.867 -4.891 -12.037 1.00 89.88 191 ILE A C 1
ATOM 1497 O O . ILE A 1 191 ? 37.273 -5.080 -13.100 1.00 89.88 191 ILE A O 1
ATOM 1501 N N . VAL A 1 192 ? 37.936 -3.689 -11.463 1.00 89.25 192 VAL A N 1
ATOM 1502 C CA . VAL A 1 192 ? 37.447 -2.471 -12.126 1.00 89.25 192 VAL A CA 1
ATOM 1503 C C . VAL A 1 192 ? 38.402 -2.115 -13.263 1.00 89.25 192 VAL A C 1
ATOM 1505 O O . VAL A 1 192 ? 39.524 -1.679 -13.012 1.00 89.25 192 VAL A O 1
ATOM 1508 N N . GLU A 1 193 ? 37.971 -2.294 -14.507 1.00 88.38 193 GLU A N 1
ATOM 1509 C CA . GLU A 1 193 ? 38.790 -2.031 -15.696 1.00 88.38 193 GLU A CA 1
ATOM 1510 C C . GLU A 1 193 ? 38.807 -0.539 -16.043 1.00 88.38 193 GLU A C 1
ATOM 1512 O O . GLU A 1 193 ? 39.863 0.042 -16.288 1.00 88.38 193 GLU A O 1
ATOM 1517 N N . SER A 1 194 ? 37.639 0.104 -16.014 1.00 89.00 194 SER A N 1
ATOM 1518 C CA . SER A 1 194 ? 37.510 1.536 -16.273 1.00 89.00 194 SER A CA 1
ATOM 1519 C C . SER A 1 194 ? 36.357 2.151 -15.487 1.00 89.00 194 SER A C 1
ATOM 1521 O O . SER A 1 194 ? 35.350 1.503 -15.206 1.00 89.00 194 SER A O 1
ATOM 1523 N N . ILE A 1 195 ? 36.497 3.435 -15.153 1.00 89.94 195 ILE A N 1
ATOM 1524 C CA . ILE A 1 195 ? 35.413 4.274 -14.635 1.00 89.94 195 ILE A CA 1
ATOM 1525 C C . ILE A 1 195 ? 35.099 5.293 -15.724 1.00 89.94 195 ILE A C 1
ATOM 1527 O O . ILE A 1 195 ? 35.926 6.142 -16.050 1.00 89.94 195 ILE A O 1
ATOM 1531 N N . ASN A 1 196 ? 33.911 5.179 -16.305 1.00 82.38 196 ASN A N 1
ATOM 1532 C CA . ASN A 1 196 ? 33.516 5.901 -17.512 1.00 82.38 196 ASN A CA 1
ATOM 1533 C C . ASN A 1 196 ? 32.825 7.237 -17.192 1.00 82.38 196 ASN A C 1
ATOM 1535 O O . ASN A 1 196 ? 32.681 8.084 -18.070 1.00 82.38 196 ASN A O 1
ATOM 1539 N N . VAL A 1 197 ? 32.394 7.436 -15.940 1.00 83.06 197 VAL A N 1
ATOM 1540 C CA . VAL A 1 197 ? 31.680 8.638 -15.490 1.00 83.06 197 VAL A CA 1
ATOM 1541 C C . VAL A 1 197 ? 32.229 9.127 -14.150 1.00 83.06 197 VAL A C 1
ATOM 1543 O O . VAL A 1 197 ? 32.318 8.366 -13.190 1.00 83.06 197 VAL A O 1
ATOM 1546 N N . GLY A 1 198 ? 32.574 10.415 -14.075 1.00 85.62 198 GLY A N 1
ATOM 1547 C CA . GLY A 1 198 ? 33.071 11.052 -12.852 1.00 85.62 198 GLY A CA 1
ATOM 1548 C C . GLY A 1 198 ? 31.960 11.557 -11.925 1.00 85.62 198 GLY A C 1
ATOM 1549 O O . GLY A 1 198 ? 30.851 11.872 -12.370 1.00 85.62 198 GLY A O 1
ATOM 1550 N N . VAL A 1 199 ? 32.272 11.682 -10.632 1.00 90.38 199 VAL A N 1
ATOM 1551 C CA . VAL A 1 199 ? 31.391 12.309 -9.628 1.00 90.38 199 VAL A CA 1
ATOM 1552 C C . VAL A 1 199 ? 31.020 13.735 -10.064 1.00 90.38 199 VAL A C 1
ATOM 1554 O O . VAL A 1 199 ? 31.860 14.477 -10.563 1.00 90.38 199 VAL A O 1
ATOM 1557 N N . GLY A 1 200 ? 29.753 14.112 -9.892 1.00 84.12 200 GLY A N 1
ATOM 1558 C CA . GLY A 1 200 ? 29.164 15.373 -10.352 1.00 84.12 200 GLY A CA 1
ATOM 1559 C C . GLY A 1 200 ? 28.505 15.294 -11.734 1.00 84.12 200 GLY A C 1
ATOM 1560 O O . GLY A 1 200 ? 27.799 16.222 -12.124 1.00 84.12 200 GLY A O 1
ATOM 1561 N N . SER A 1 201 ? 28.679 14.190 -12.466 1.00 81.94 201 SER A N 1
ATOM 1562 C CA . SER A 1 201 ? 28.078 14.007 -13.793 1.00 81.94 201 SER A CA 1
ATOM 1563 C C . SER A 1 201 ? 26.623 13.553 -13.709 1.00 81.94 201 SER A C 1
ATOM 1565 O O . SER A 1 201 ? 26.260 12.766 -12.831 1.00 81.94 201 SER A O 1
ATOM 1567 N N . LYS A 1 202 ? 25.805 13.983 -14.677 1.00 78.56 202 LYS A N 1
ATOM 1568 C CA . LYS A 1 202 ? 24.447 13.457 -14.865 1.00 78.56 202 LYS A CA 1
ATOM 1569 C C . LYS A 1 202 ? 24.498 12.015 -15.372 1.00 78.56 202 LYS A C 1
ATOM 1571 O O . LYS A 1 202 ? 25.236 11.711 -16.305 1.00 78.56 202 LYS A O 1
ATOM 1576 N N . VAL A 1 203 ? 23.691 11.146 -14.778 1.00 66.38 203 VAL A N 1
ATOM 1577 C CA . VAL A 1 203 ? 23.613 9.709 -15.056 1.00 66.38 203 VAL A CA 1
ATOM 1578 C C . VAL A 1 203 ? 22.161 9.268 -15.202 1.00 66.38 203 VAL A C 1
ATOM 1580 O O . VAL A 1 203 ? 21.252 9.906 -14.676 1.00 66.38 203 VAL A O 1
ATOM 1583 N N . ASN A 1 204 ? 21.938 8.182 -15.939 1.00 60.62 204 ASN A N 1
ATOM 1584 C CA . ASN A 1 204 ? 20.631 7.542 -16.077 1.00 60.62 204 ASN A CA 1
ATOM 1585 C C . ASN A 1 204 ? 20.789 6.011 -16.142 1.00 60.62 204 ASN A C 1
ATOM 1587 O O . ASN A 1 204 ? 21.914 5.543 -16.347 1.00 60.62 204 ASN A O 1
ATOM 1591 N N . PRO A 1 205 ? 19.697 5.228 -16.028 1.00 57.72 205 PRO A N 1
ATOM 1592 C CA . PRO A 1 205 ? 19.778 3.768 -15.938 1.00 57.72 205 PRO A CA 1
ATOM 1593 C C . PRO A 1 205 ? 20.448 3.029 -17.102 1.00 57.72 205 PRO A C 1
ATOM 1595 O O . PRO A 1 205 ? 20.806 1.858 -16.977 1.00 57.72 205 PRO A O 1
ATOM 1598 N N . ASN A 1 206 ? 20.637 3.696 -18.239 1.00 55.81 206 ASN A N 1
ATOM 1599 C CA . ASN A 1 206 ? 21.267 3.119 -19.419 1.00 55.81 206 ASN A CA 1
ATOM 1600 C C . ASN A 1 206 ? 22.739 3.539 -19.582 1.00 55.81 206 ASN A C 1
ATOM 1602 O O . ASN A 1 206 ? 23.431 2.972 -20.430 1.00 55.81 206 ASN A O 1
ATOM 1606 N N . VAL A 1 207 ? 23.239 4.463 -18.751 1.00 63.75 207 VAL A N 1
ATOM 1607 C CA . VAL A 1 207 ? 24.651 4.872 -18.723 1.00 63.75 207 VAL A CA 1
ATOM 1608 C C . VAL A 1 207 ? 25.485 3.833 -17.978 1.00 63.75 207 VAL A C 1
ATOM 1610 O O . VAL A 1 207 ? 25.200 3.495 -16.827 1.00 63.75 207 VAL A O 1
ATOM 1613 N N . ILE A 1 208 ? 26.543 3.354 -18.632 1.00 73.31 208 ILE A N 1
ATOM 1614 C CA . ILE A 1 208 ? 27.572 2.517 -18.012 1.00 73.31 208 ILE A CA 1
ATOM 1615 C C . ILE A 1 208 ? 28.521 3.425 -17.226 1.00 73.31 208 ILE A C 1
ATOM 1617 O O . ILE A 1 208 ? 29.218 4.254 -17.804 1.00 73.31 208 ILE A O 1
ATOM 1621 N N . LEU A 1 209 ? 28.540 3.262 -15.908 1.00 77.75 209 LEU A N 1
ATOM 1622 C CA . LEU A 1 209 ? 29.387 3.999 -14.974 1.00 77.75 209 LEU A CA 1
ATOM 1623 C C . LEU A 1 209 ? 30.802 3.433 -14.911 1.00 77.75 209 LEU A C 1
ATOM 1625 O O . LEU A 1 209 ? 31.758 4.200 -14.820 1.00 77.75 209 LEU A O 1
ATOM 1629 N N . ALA A 1 210 ? 30.933 2.109 -14.958 1.00 82.50 210 ALA A N 1
ATOM 1630 C CA . ALA A 1 210 ? 32.215 1.419 -14.934 1.00 82.50 210 ALA A CA 1
ATOM 1631 C C . ALA A 1 210 ? 32.133 0.069 -15.648 1.00 82.50 210 ALA A C 1
ATOM 1633 O O . ALA A 1 210 ? 31.089 -0.587 -15.624 1.00 82.50 210 ALA A O 1
ATOM 1634 N N . THR A 1 211 ? 33.249 -0.329 -16.248 1.00 84.50 211 THR A N 1
ATOM 1635 C CA . THR A 1 211 ? 33.423 -1.619 -16.921 1.00 84.50 211 THR A CA 1
ATOM 1636 C C . THR A 1 211 ? 34.203 -2.557 -16.003 1.00 84.50 211 THR A C 1
ATOM 1638 O O . THR A 1 211 ? 35.150 -2.134 -15.330 1.00 84.50 211 THR A O 1
ATOM 1641 N N . LEU A 1 212 ? 33.786 -3.823 -15.944 1.00 82.50 212 LEU A N 1
ATOM 1642 C CA . LEU A 1 212 ? 34.397 -4.853 -15.104 1.00 82.50 212 LEU A CA 1
ATOM 1643 C C . LEU A 1 212 ? 35.024 -5.950 -15.961 1.00 82.50 212 LEU A C 1
ATOM 1645 O O . LEU A 1 212 ? 34.432 -6.376 -16.952 1.00 82.50 212 LEU A O 1
ATOM 1649 N N . ALA A 1 213 ? 36.166 -6.461 -15.510 1.00 81.50 213 ALA A N 1
ATOM 1650 C CA . ALA A 1 213 ? 36.826 -7.630 -16.079 1.00 81.50 213 ALA A CA 1
ATOM 1651 C C . ALA A 1 213 ? 36.994 -8.735 -15.021 1.00 81.50 213 ALA A C 1
ATOM 1653 O O . ALA A 1 213 ? 36.907 -8.483 -13.816 1.00 81.50 213 ALA A O 1
ATOM 1654 N N . ALA A 1 214 ? 37.247 -9.968 -15.463 1.00 77.19 214 ALA A N 1
ATOM 1655 C CA . ALA A 1 214 ? 37.598 -11.067 -14.565 1.00 77.19 214 ALA A CA 1
ATOM 1656 C C . ALA A 1 214 ? 38.945 -10.767 -13.904 1.00 77.19 214 ALA A C 1
ATOM 1658 O O . ALA A 1 214 ? 39.875 -10.274 -14.549 1.00 77.19 214 ALA A O 1
ATOM 1659 N N . HIS A 1 215 ? 39.063 -11.071 -12.614 1.00 82.31 215 HIS A N 1
ATOM 1660 C CA . HIS A 1 215 ? 40.345 -10.948 -11.943 1.00 82.31 215 HIS A CA 1
ATOM 1661 C C . HIS A 1 215 ? 41.319 -12.022 -12.477 1.00 82.31 215 HIS A C 1
ATOM 1663 O O . HIS A 1 215 ? 40.910 -13.167 -12.658 1.00 82.31 215 HIS A O 1
ATOM 1669 N N . PRO A 1 216 ? 42.621 -11.731 -12.675 1.00 78.62 216 PRO A N 1
ATOM 1670 C CA . PRO A 1 216 ? 43.585 -12.714 -13.194 1.00 78.62 216 PRO A CA 1
ATOM 1671 C C . PRO A 1 216 ? 43.711 -14.008 -12.372 1.00 78.62 216 PRO A C 1
ATOM 1673 O O . PRO A 1 216 ? 44.156 -15.029 -12.888 1.00 78.62 216 PRO A O 1
ATOM 1676 N N . SER A 1 217 ? 43.337 -13.970 -11.088 1.00 77.69 217 SER A N 1
ATOM 1677 C CA . SER A 1 217 ? 43.314 -15.144 -10.201 1.00 77.69 217 SER A CA 1
ATOM 1678 C C . SER A 1 217 ? 42.038 -15.986 -10.305 1.00 77.69 217 SER A C 1
ATOM 1680 O O . SER A 1 217 ? 41.960 -17.023 -9.656 1.00 77.69 217 SER A O 1
ATOM 1682 N N . ASP A 1 218 ? 41.044 -15.524 -11.063 1.00 71.88 218 ASP A N 1
ATOM 1683 C CA . ASP A 1 218 ? 39.764 -16.188 -11.313 1.00 71.88 218 ASP A CA 1
ATOM 1684 C C . ASP A 1 218 ? 39.442 -16.113 -12.825 1.00 71.88 218 ASP A C 1
ATOM 1686 O O . ASP A 1 218 ? 38.561 -15.361 -13.256 1.00 71.88 218 ASP A O 1
ATOM 1690 N N . PRO A 1 219 ? 40.244 -16.798 -13.672 1.00 60.41 219 PRO A N 1
ATOM 1691 C CA . PRO A 1 219 ? 40.245 -16.618 -15.121 1.00 60.41 219 PRO A CA 1
ATOM 1692 C C . PRO A 1 219 ? 39.091 -17.392 -15.770 1.00 60.41 219 PRO A C 1
ATOM 1694 O O . PRO A 1 219 ? 39.284 -18.387 -16.468 1.00 60.41 219 PRO A O 1
ATOM 1697 N N . VAL A 1 220 ? 37.867 -16.943 -15.522 1.00 63.78 220 VAL A N 1
ATOM 1698 C CA . VAL A 1 220 ? 36.665 -17.451 -16.182 1.00 63.78 220 VAL A CA 1
ATOM 1699 C C . VAL A 1 220 ? 36.486 -16.741 -17.524 1.00 63.78 220 VAL A C 1
ATOM 1701 O O . VAL A 1 220 ? 36.623 -15.522 -17.619 1.00 63.78 220 VAL A O 1
ATOM 1704 N N . GLN A 1 221 ? 36.179 -17.500 -18.580 1.00 52.75 221 GLN A N 1
ATOM 1705 C CA . GLN A 1 221 ? 35.962 -16.947 -19.917 1.00 52.75 221 GLN A CA 1
ATOM 1706 C C . GLN A 1 221 ? 34.653 -16.143 -19.947 1.00 52.75 221 GLN A C 1
ATOM 1708 O O . GLN A 1 221 ? 33.567 -16.682 -19.739 1.00 52.75 221 GLN A O 1
ATOM 1713 N N . ILE A 1 222 ? 34.769 -14.836 -20.180 1.00 49.88 222 ILE A N 1
ATOM 1714 C CA . ILE A 1 222 ? 33.652 -13.890 -20.136 1.00 49.88 222 ILE A CA 1
ATOM 1715 C C . ILE A 1 222 ? 33.002 -13.808 -21.515 1.00 49.88 222 ILE A C 1
ATOM 1717 O O . ILE A 1 222 ? 33.639 -13.382 -22.475 1.00 49.88 222 ILE A O 1
ATOM 1721 N N . THR A 1 223 ? 31.724 -14.167 -21.616 1.00 43.50 223 THR A N 1
ATOM 1722 C CA . THR A 1 223 ? 30.941 -14.025 -22.857 1.00 43.50 223 THR A CA 1
ATOM 1723 C C . THR A 1 223 ? 30.004 -12.811 -22.849 1.00 43.50 223 THR A C 1
ATOM 1725 O O . THR A 1 223 ? 29.409 -12.502 -23.880 1.00 43.50 223 THR A O 1
ATOM 1728 N N . MET A 1 224 ? 29.871 -12.092 -21.722 1.00 47.50 224 MET A N 1
ATOM 1729 C CA . MET A 1 224 ? 28.966 -10.939 -21.566 1.00 47.50 224 MET A CA 1
ATOM 1730 C C . MET A 1 224 ? 29.528 -9.862 -20.624 1.00 47.50 224 MET A C 1
ATOM 1732 O O . MET A 1 224 ? 30.296 -10.170 -19.721 1.00 47.50 224 MET A O 1
ATOM 1736 N N . THR A 1 225 ? 29.125 -8.597 -20.802 1.00 54.31 225 THR A N 1
ATOM 1737 C CA . THR A 1 225 ? 29.602 -7.477 -19.968 1.00 54.31 225 THR A CA 1
ATOM 1738 C C . THR A 1 225 ? 28.760 -7.306 -18.692 1.00 54.31 225 THR A C 1
ATOM 1740 O O . THR A 1 225 ? 27.531 -7.223 -18.754 1.00 54.31 225 THR A O 1
ATOM 1743 N N . TRP A 1 226 ? 29.411 -7.212 -17.524 1.00 64.69 226 TRP A N 1
ATOM 1744 C CA . TRP A 1 226 ? 28.778 -6.926 -16.216 1.00 64.69 226 TRP A CA 1
ATOM 1745 C C . TRP A 1 226 ? 28.960 -5.466 -15.806 1.00 64.69 226 TRP A C 1
ATOM 1747 O O . TRP A 1 226 ? 29.317 -5.135 -14.677 1.00 64.69 226 TRP A O 1
ATOM 1757 N N . ASP A 1 227 ? 28.725 -4.590 -16.772 1.00 71.62 227 ASP A N 1
ATOM 1758 C CA . ASP A 1 227 ? 28.893 -3.155 -16.627 1.00 71.62 227 ASP A CA 1
ATOM 1759 C C . ASP A 1 227 ? 28.061 -2.604 -15.465 1.00 71.62 227 ASP A C 1
ATOM 1761 O O . ASP A 1 227 ? 26.851 -2.843 -15.365 1.00 71.62 227 ASP A O 1
ATOM 1765 N N . ILE A 1 228 ? 28.699 -1.804 -14.616 1.00 70.50 228 ILE A N 1
ATOM 1766 C CA . ILE A 1 228 ? 28.017 -1.112 -13.528 1.00 70.50 228 ILE A CA 1
ATOM 1767 C C . ILE A 1 228 ? 27.238 0.047 -14.132 1.00 70.50 228 ILE A C 1
ATOM 1769 O O . ILE A 1 228 ? 27.797 0.872 -14.852 1.00 70.50 228 ILE A O 1
ATOM 1773 N N . LYS A 1 229 ? 25.946 0.133 -13.828 1.00 68.44 229 LYS A N 1
ATOM 1774 C CA . LYS A 1 229 ? 25.053 1.189 -14.317 1.00 68.44 229 LYS A CA 1
ATOM 1775 C C . LYS A 1 229 ? 24.464 1.979 -13.168 1.00 68.44 229 LYS A C 1
ATOM 1777 O O . LYS A 1 229 ? 24.375 1.482 -12.046 1.00 68.44 229 LYS A O 1
ATOM 1782 N N . ALA A 1 230 ? 24.016 3.195 -13.464 1.00 61.94 230 ALA A N 1
ATOM 1783 C CA . ALA A 1 230 ? 23.218 3.931 -12.499 1.00 61.94 230 ALA A CA 1
ATOM 1784 C C . ALA A 1 230 ? 21.864 3.222 -12.293 1.00 61.94 230 ALA A C 1
ATOM 1786 O O . ALA A 1 230 ? 21.289 2.708 -13.248 1.00 61.94 230 ALA A O 1
ATOM 1787 N N . PRO A 1 231 ? 21.326 3.183 -11.070 1.00 56.03 231 PRO A N 1
ATOM 1788 C CA . PRO A 1 231 ? 19.992 2.655 -10.802 1.00 56.03 231 PRO A CA 1
ATOM 1789 C C . PRO A 1 231 ? 18.886 3.669 -11.132 1.00 56.03 231 PRO A C 1
ATOM 1791 O O . PRO A 1 231 ? 17.732 3.280 -11.295 1.00 56.03 231 PRO A O 1
ATOM 1794 N N . ALA A 1 232 ? 19.227 4.958 -11.231 1.00 58.19 232 ALA A N 1
ATOM 1795 C CA . ALA A 1 232 ? 18.277 6.057 -11.361 1.00 58.19 232 ALA A CA 1
ATOM 1796 C C . ALA A 1 232 ? 18.801 7.187 -12.260 1.00 58.19 232 ALA A C 1
ATOM 1798 O O . ALA A 1 232 ? 19.968 7.204 -12.662 1.00 58.19 232 ALA A O 1
ATOM 1799 N N . PHE A 1 233 ? 17.911 8.129 -12.585 1.00 59.38 233 PHE A N 1
ATOM 1800 C CA . PHE A 1 233 ? 18.275 9.380 -13.243 1.00 59.38 233 PHE A CA 1
ATOM 1801 C C . PHE A 1 233 ? 18.683 10.410 -12.191 1.00 59.38 233 PHE A C 1
ATOM 1803 O O . PHE A 1 233 ? 17.875 10.788 -11.346 1.00 59.38 233 PHE A O 1
ATOM 1810 N N . GLY A 1 234 ? 19.905 10.919 -12.273 1.00 71.44 234 GLY A N 1
ATOM 1811 C CA . GLY A 1 234 ? 20.347 11.998 -11.402 1.00 71.44 234 GLY A CA 1
ATOM 1812 C C . GLY A 1 234 ? 21.817 12.322 -11.575 1.00 71.44 234 GLY A C 1
ATOM 1813 O O . GLY A 1 234 ? 22.316 12.317 -12.693 1.00 71.44 234 GLY A O 1
ATOM 1814 N N . THR A 1 235 ? 22.512 12.627 -10.488 1.00 80.44 235 THR A N 1
ATOM 1815 C CA . THR A 1 235 ? 23.917 13.042 -10.481 1.00 80.44 235 THR A CA 1
ATOM 1816 C C . THR A 1 235 ? 24.741 12.044 -9.684 1.00 80.44 235 THR A C 1
ATOM 1818 O O . THR A 1 235 ? 24.427 11.770 -8.532 1.00 80.44 235 THR A O 1
ATOM 1821 N N . LEU A 1 236 ? 25.815 11.502 -10.254 1.00 82.44 236 LEU A N 1
ATOM 1822 C CA . LEU A 1 236 ? 26.719 10.609 -9.525 1.00 82.44 236 LEU A CA 1
ATOM 1823 C C . LEU A 1 236 ? 27.371 11.370 -8.360 1.00 82.44 236 LEU A C 1
ATOM 1825 O O . LEU A 1 236 ? 28.071 12.350 -8.592 1.00 82.44 236 LEU A O 1
ATOM 1829 N N . THR A 1 237 ? 27.154 10.950 -7.115 1.00 84.00 237 THR A N 1
ATOM 1830 C CA . THR A 1 237 ? 27.648 11.658 -5.919 1.00 84.00 237 THR A CA 1
ATOM 1831 C C . THR A 1 237 ? 28.881 11.010 -5.320 1.00 84.00 237 THR A C 1
ATOM 1833 O O . THR A 1 237 ? 29.658 11.690 -4.652 1.00 84.00 237 THR A O 1
ATOM 1836 N N . LYS A 1 238 ? 29.066 9.705 -5.532 1.00 88.75 238 LYS A N 1
ATOM 1837 C CA . LYS A 1 238 ? 30.169 8.956 -4.936 1.00 88.75 238 LYS A CA 1
ATOM 1838 C C . LYS A 1 238 ? 30.542 7.739 -5.770 1.00 88.75 238 LYS A C 1
ATOM 1840 O O . LYS A 1 238 ? 29.668 7.066 -6.308 1.00 88.75 238 LYS A O 1
ATOM 1845 N N . VAL A 1 239 ? 31.832 7.425 -5.794 1.00 91.56 239 VAL A N 1
ATOM 1846 C CA . VAL A 1 239 ? 32.386 6.164 -6.298 1.00 91.56 239 VAL A CA 1
ATOM 1847 C C . VAL A 1 239 ? 33.379 5.658 -5.253 1.00 91.56 239 VAL A C 1
ATOM 1849 O O . VAL A 1 239 ? 34.264 6.404 -4.841 1.00 91.56 239 VAL A O 1
ATOM 1852 N N . ASN A 1 240 ? 33.192 4.428 -4.777 1.00 90.56 240 ASN A N 1
ATOM 1853 C CA . ASN A 1 240 ? 33.973 3.833 -3.687 1.00 90.56 240 ASN A CA 1
ATOM 1854 C C . ASN A 1 240 ? 35.198 3.046 -4.178 1.00 90.56 240 ASN A C 1
ATOM 1856 O O . ASN A 1 240 ? 36.025 2.655 -3.359 1.00 90.56 240 ASN A O 1
ATOM 1860 N N . PHE A 1 241 ? 35.309 2.812 -5.486 1.00 91.44 241 PHE A N 1
ATOM 1861 C CA . PHE A 1 241 ? 36.361 1.998 -6.089 1.00 91.44 241 PHE A CA 1
ATOM 1862 C C . PHE A 1 241 ? 37.192 2.798 -7.090 1.00 91.44 241 PHE A C 1
ATOM 1864 O O . PHE A 1 241 ? 36.692 3.712 -7.745 1.00 91.44 241 PHE A O 1
ATOM 1871 N N . ALA A 1 242 ? 38.461 2.425 -7.227 1.00 92.88 242 ALA A N 1
ATOM 1872 C CA . ALA A 1 242 ? 39.370 2.936 -8.246 1.00 92.88 242 ALA A CA 1
ATOM 1873 C C . ALA A 1 242 ? 39.656 1.874 -9.317 1.00 92.88 242 ALA A C 1
ATOM 1875 O O . ALA A 1 242 ? 39.500 0.674 -9.082 1.00 92.88 242 ALA A O 1
ATOM 1876 N N . VAL A 1 243 ? 40.117 2.322 -10.487 1.00 92.62 243 VAL A N 1
ATOM 1877 C CA . VAL A 1 243 ? 40.591 1.432 -11.557 1.00 92.62 243 VAL A CA 1
ATOM 1878 C C . VAL A 1 243 ? 41.691 0.508 -11.023 1.00 92.62 243 VAL A C 1
ATOM 1880 O O . VAL A 1 243 ? 42.592 0.950 -10.310 1.00 92.62 243 VAL A O 1
ATOM 1883 N N . GLY A 1 244 ? 41.600 -0.777 -11.355 1.00 88.94 244 GLY A N 1
ATOM 1884 C CA . GLY A 1 244 ? 42.522 -1.822 -10.916 1.00 88.94 244 GLY A CA 1
ATOM 1885 C C . GLY A 1 244 ? 42.206 -2.435 -9.547 1.00 88.94 244 GLY A C 1
ATOM 1886 O O . GLY A 1 244 ? 42.912 -3.349 -9.127 1.00 88.94 244 GLY A O 1
ATOM 1887 N N . GLN A 1 245 ? 41.170 -1.974 -8.836 1.00 92.50 245 GLN A N 1
ATOM 1888 C CA . GLN A 1 245 ? 40.793 -2.577 -7.555 1.00 92.50 245 GLN A CA 1
ATOM 1889 C C . GLN A 1 245 ? 39.946 -3.845 -7.736 1.00 92.50 245 GLN A C 1
ATOM 1891 O O . GLN A 1 245 ? 39.078 -3.879 -8.616 1.00 92.50 245 GLN A O 1
ATOM 1896 N N . PRO A 1 246 ? 40.165 -4.872 -6.891 1.00 90.31 246 PRO A N 1
ATOM 1897 C CA . PRO A 1 246 ? 39.310 -6.045 -6.857 1.00 90.31 246 PRO A CA 1
ATOM 1898 C C . PRO A 1 246 ? 37.933 -5.683 -6.296 1.00 90.31 246 PRO A C 1
ATOM 1900 O O . PRO A 1 246 ? 37.819 -4.888 -5.361 1.00 90.31 246 PRO A O 1
ATOM 1903 N N . ILE A 1 247 ? 36.894 -6.290 -6.856 1.00 86.88 247 ILE A N 1
ATOM 1904 C CA . ILE A 1 247 ? 35.502 -6.015 -6.510 1.00 86.88 247 ILE A CA 1
ATOM 1905 C C . ILE A 1 247 ? 34.664 -7.292 -6.609 1.00 86.88 247 ILE A C 1
ATOM 1907 O O . ILE A 1 247 ? 34.927 -8.151 -7.455 1.00 86.88 247 ILE A O 1
ATOM 1911 N N . ARG A 1 248 ? 33.669 -7.445 -5.731 1.00 84.38 248 ARG A N 1
ATOM 1912 C CA . ARG A 1 248 ? 32.773 -8.607 -5.693 1.00 84.38 248 ARG A CA 1
ATOM 1913 C C . ARG A 1 248 ? 31.341 -8.216 -6.028 1.00 84.38 248 ARG A C 1
ATOM 1915 O O . ARG A 1 248 ? 30.934 -7.060 -5.910 1.00 84.38 248 ARG A O 1
ATOM 1922 N N . ALA A 1 249 ? 30.558 -9.211 -6.428 1.00 69.38 249 ALA A N 1
ATOM 1923 C CA . ALA A 1 249 ? 29.118 -9.060 -6.582 1.00 69.38 249 ALA A CA 1
ATOM 1924 C C . ALA A 1 249 ? 28.484 -8.496 -5.299 1.00 69.38 249 ALA A C 1
ATOM 1926 O O . ALA A 1 249 ? 28.867 -8.881 -4.195 1.00 69.38 249 ALA A O 1
ATOM 1927 N N . ARG A 1 250 ? 27.476 -7.629 -5.455 1.00 69.44 250 ARG A N 1
ATOM 1928 C CA . ARG A 1 250 ? 26.748 -6.944 -4.368 1.00 69.44 250 ARG A CA 1
ATOM 1929 C C . ARG A 1 250 ? 27.547 -5.921 -3.557 1.00 69.44 250 ARG A C 1
ATOM 1931 O O . ARG A 1 250 ? 26.948 -5.276 -2.696 1.00 69.44 250 ARG A O 1
ATOM 1938 N N . ASP A 1 251 ? 28.833 -5.714 -3.835 1.00 77.31 251 ASP A N 1
ATOM 1939 C CA . ASP A 1 251 ? 29.578 -4.623 -3.205 1.00 77.31 251 ASP A CA 1
ATOM 1940 C C . ASP A 1 251 ? 28.933 -3.264 -3.539 1.00 77.31 251 ASP A C 1
ATOM 1942 O O . ASP A 1 251 ? 28.361 -3.057 -4.616 1.00 77.31 251 ASP A O 1
ATOM 1946 N N . LEU A 1 252 ? 29.017 -2.314 -2.605 1.00 78.56 252 LEU A N 1
ATOM 1947 C CA . LEU A 1 252 ? 28.529 -0.950 -2.805 1.00 78.56 252 LEU A CA 1
ATOM 1948 C C . LEU A 1 252 ? 29.523 -0.167 -3.669 1.00 78.56 252 LEU A C 1
ATOM 1950 O O . LEU A 1 252 ? 30.465 0.433 -3.149 1.00 78.56 252 LEU A O 1
ATOM 1954 N N . PHE A 1 253 ? 29.297 -0.134 -4.980 1.00 81.38 253 PHE A N 1
ATOM 1955 C CA . PHE A 1 253 ? 30.158 0.568 -5.927 1.00 81.38 253 PHE A CA 1
ATOM 1956 C C . PHE A 1 253 ? 30.182 2.085 -5.709 1.00 81.38 253 PHE A C 1
ATOM 1958 O O . PHE A 1 253 ? 31.237 2.710 -5.800 1.00 81.38 253 PHE A O 1
ATOM 1965 N N . GLY A 1 254 ? 29.034 2.694 -5.416 1.00 82.62 254 GLY A N 1
ATOM 1966 C CA . GLY A 1 254 ? 28.924 4.144 -5.309 1.00 82.62 254 GLY A CA 1
ATOM 1967 C C . GLY A 1 254 ? 27.519 4.618 -4.965 1.00 82.62 254 GLY A C 1
ATOM 1968 O O . GLY A 1 254 ? 26.671 3.835 -4.545 1.00 82.62 254 GLY A O 1
ATOM 1969 N N . GLU A 1 255 ? 27.279 5.910 -5.153 1.00 81.81 255 GLU A N 1
ATOM 1970 C CA . GLU A 1 255 ? 26.002 6.571 -4.872 1.00 81.81 255 GLU A CA 1
ATOM 1971 C C . GLU A 1 255 ? 25.695 7.577 -5.990 1.00 81.81 255 GLU A C 1
ATOM 1973 O O . GLU A 1 255 ? 26.601 8.265 -6.470 1.00 81.81 255 GLU A O 1
ATOM 1978 N N . CYS A 1 256 ? 24.431 7.706 -6.389 1.00 69.69 256 CYS A N 1
ATOM 1979 C CA . CYS A 1 256 ? 23.957 8.811 -7.227 1.00 69.69 256 CYS A CA 1
ATOM 1980 C C . CYS A 1 256 ? 22.723 9.466 -6.610 1.00 69.69 256 CYS A C 1
ATOM 1982 O O . CYS A 1 256 ? 21.972 8.805 -5.900 1.00 69.69 256 CYS A O 1
ATOM 1984 N N . THR A 1 257 ? 22.475 10.746 -6.891 1.00 70.44 257 THR A N 1
ATOM 1985 C CA . THR A 1 257 ? 21.163 11.327 -6.617 1.00 70.44 257 THR A CA 1
ATOM 1986 C C . THR A 1 257 ? 20.116 10.677 -7.509 1.00 70.44 257 THR A C 1
ATOM 1988 O O . THR A 1 257 ? 20.417 10.226 -8.616 1.00 70.44 257 THR A O 1
ATOM 1991 N N . ASP A 1 258 ? 18.882 10.651 -7.032 1.00 64.69 258 ASP A N 1
ATOM 1992 C CA . ASP A 1 258 ? 17.721 10.433 -7.880 1.00 64.69 258 ASP A CA 1
ATOM 1993 C C . ASP A 1 258 ? 16.991 11.772 -8.011 1.00 64.69 258 ASP A C 1
ATOM 1995 O O . ASP A 1 258 ? 16.326 12.250 -7.098 1.00 64.69 258 ASP A O 1
ATOM 1999 N N . GLU A 1 259 ? 17.197 12.455 -9.132 1.00 60.44 259 GLU A N 1
ATOM 2000 C CA . GLU A 1 259 ? 16.642 13.796 -9.357 1.00 60.44 259 GLU A CA 1
ATOM 2001 C C . GLU A 1 259 ? 15.143 13.784 -9.626 1.00 60.44 259 GLU A C 1
ATOM 2003 O O . GLU A 1 259 ? 14.496 14.832 -9.580 1.00 60.44 259 GLU A O 1
ATOM 2008 N N . LEU A 1 260 ? 14.600 12.604 -9.910 1.00 50.16 260 LEU A N 1
ATOM 2009 C CA . LEU A 1 260 ? 13.174 12.388 -10.104 1.00 50.16 260 LEU A CA 1
ATOM 2010 C C . LEU A 1 260 ? 12.539 11.776 -8.848 1.00 50.16 260 LEU A C 1
ATOM 2012 O O . LEU A 1 260 ? 11.335 11.912 -8.658 1.00 50.16 260 LEU A O 1
ATOM 2016 N N . MET A 1 261 ? 13.359 11.255 -7.929 1.00 51.28 261 MET A N 1
ATOM 2017 C CA . MET A 1 261 ? 12.993 10.908 -6.558 1.00 51.28 261 MET A CA 1
ATOM 2018 C C . MET A 1 261 ? 13.795 11.745 -5.556 1.00 51.28 261 MET A C 1
ATOM 2020 O O . MET A 1 261 ? 14.730 11.269 -4.910 1.00 51.28 261 MET A O 1
ATOM 2024 N N . VAL A 1 262 ? 13.390 13.002 -5.347 1.00 42.00 262 VAL A N 1
ATOM 2025 C CA . VAL A 1 262 ? 13.900 13.797 -4.215 1.00 42.00 262 VAL A CA 1
ATOM 2026 C C . VAL A 1 262 ? 13.240 13.314 -2.924 1.00 42.00 262 VAL A C 1
ATOM 2028 O O . VAL A 1 262 ? 12.388 13.997 -2.369 1.00 42.00 262 VAL A O 1
ATOM 2031 N N . ALA A 1 263 ? 13.576 12.098 -2.507 1.00 40.81 263 ALA A N 1
ATOM 2032 C CA . ALA A 1 263 ? 13.571 11.594 -1.141 1.00 40.81 263 ALA A CA 1
ATOM 2033 C C . ALA A 1 263 ? 13.645 10.071 -1.181 1.00 40.81 263 ALA A C 1
ATOM 2035 O O . ALA A 1 263 ? 13.012 9.413 -2.006 1.00 40.81 263 ALA A O 1
ATOM 2036 N N . THR A 1 264 ? 14.419 9.550 -0.237 1.00 38.56 264 THR A N 1
ATOM 2037 C CA . THR A 1 264 ? 14.315 8.222 0.362 1.00 38.56 264 THR A CA 1
ATOM 2038 C C . THR A 1 264 ? 12.982 7.557 0.008 1.00 38.56 264 THR A C 1
ATOM 2040 O O . THR A 1 264 ? 11.930 8.069 0.401 1.00 38.56 264 THR A O 1
ATOM 2043 N N . ARG A 1 265 ? 12.989 6.407 -0.691 1.00 41.94 265 ARG A N 1
ATOM 2044 C CA . ARG A 1 265 ? 11.853 5.485 -0.545 1.00 41.94 265 ARG A CA 1
ATOM 2045 C C . ARG A 1 265 ? 11.736 5.285 0.956 1.00 41.94 265 ARG A C 1
ATOM 2047 O O . ARG A 1 265 ? 12.683 4.823 1.588 1.00 41.94 265 ARG A O 1
ATOM 2054 N N . SER A 1 266 ? 10.662 5.775 1.562 1.00 43.44 266 SER A N 1
ATOM 2055 C CA . SER A 1 266 ? 10.509 5.599 2.989 1.00 43.44 266 SER A CA 1
ATOM 2056 C C . SER A 1 266 ? 10.347 4.105 3.222 1.00 43.44 266 SER A C 1
ATOM 2058 O O . SER A 1 266 ? 9.272 3.564 2.992 1.00 43.44 266 SER A O 1
ATOM 2060 N N . ASN A 1 267 ? 11.383 3.452 3.748 1.00 46.69 267 ASN A N 1
ATOM 2061 C CA . ASN A 1 267 ? 11.248 2.119 4.334 1.00 46.69 267 ASN A CA 1
ATOM 2062 C C . ASN A 1 267 ? 10.383 2.170 5.613 1.00 46.69 267 ASN A C 1
ATOM 2064 O O . ASN A 1 267 ? 10.215 1.161 6.289 1.00 46.69 267 ASN A O 1
ATOM 2068 N N . LYS A 1 268 ? 9.832 3.343 5.988 1.00 62.34 268 LYS A N 1
ATOM 2069 C CA . LYS A 1 268 ? 8.868 3.445 7.085 1.00 62.34 268 LYS A CA 1
ATOM 2070 C C . LYS A 1 268 ? 7.572 2.770 6.677 1.00 62.34 268 LYS A C 1
ATOM 2072 O O . LYS A 1 268 ? 6.811 3.279 5.856 1.00 62.34 268 LYS A O 1
ATOM 2077 N N . THR A 1 269 ? 7.302 1.674 7.354 1.00 72.19 269 THR A N 1
ATOM 2078 C CA . THR A 1 269 ? 5.992 1.048 7.404 1.00 72.19 269 THR A CA 1
ATOM 2079 C C . THR A 1 269 ? 5.021 1.968 8.130 1.00 72.19 269 THR A C 1
ATOM 2081 O O . THR A 1 269 ? 5.226 2.308 9.299 1.00 72.19 269 THR A O 1
ATOM 2084 N N . LEU A 1 270 ? 3.937 2.370 7.468 1.00 78.25 270 LEU A N 1
ATOM 2085 C CA . LEU A 1 270 ? 2.805 2.983 8.148 1.00 78.25 270 LEU A CA 1
ATOM 2086 C C . LEU A 1 270 ? 2.192 1.945 9.076 1.00 78.25 270 LEU A C 1
ATOM 2088 O O . LEU A 1 270 ? 1.642 0.963 8.589 1.00 78.25 270 LEU A O 1
ATOM 2092 N N . LYS A 1 271 ? 2.267 2.158 10.389 1.00 85.44 271 LYS A N 1
ATOM 2093 C CA . LYS A 1 271 ? 1.770 1.197 11.375 1.00 85.44 271 LYS A CA 1
ATOM 2094 C C . LYS A 1 271 ? 1.016 1.888 12.506 1.00 85.44 271 LYS A C 1
ATOM 2096 O O . LYS A 1 271 ? 1.539 2.801 13.151 1.00 85.44 271 LYS A O 1
ATOM 2101 N N . LYS A 1 272 ? -0.242 1.500 12.725 1.00 86.75 272 LYS A N 1
ATOM 2102 C CA . LYS A 1 272 ? -1.117 2.164 13.704 1.00 86.75 272 LYS A CA 1
ATOM 2103 C C . LYS A 1 272 ? -2.289 1.287 14.125 1.00 86.75 272 LYS A C 1
ATOM 2105 O O . LYS A 1 272 ? -2.846 0.565 13.297 1.00 86.75 272 LYS A O 1
ATOM 2110 N N . MET A 1 273 ? -2.709 1.410 15.388 1.00 88.69 273 MET A N 1
ATOM 2111 C CA . MET A 1 273 ? -4.018 0.922 15.811 1.00 88.69 273 MET A CA 1
ATOM 2112 C C . MET A 1 273 ? -5.119 1.860 15.307 1.00 88.69 273 MET A C 1
ATOM 2114 O O . MET A 1 273 ? -5.211 3.031 15.682 1.00 88.69 273 MET A O 1
ATOM 2118 N N . VAL A 1 274 ? -5.976 1.327 14.449 1.00 83.94 274 VAL A N 1
ATOM 2119 C CA . VAL A 1 274 ? -7.156 1.987 13.901 1.00 83.94 274 VAL A CA 1
ATOM 2120 C C . VAL A 1 274 ? -8.426 1.264 14.351 1.00 83.94 274 VAL A C 1
ATOM 2122 O O . VAL A 1 274 ? -8.384 0.142 14.856 1.00 83.94 274 VAL A O 1
ATOM 2125 N N . ARG A 1 275 ? -9.573 1.932 14.191 1.00 80.94 275 ARG A N 1
ATOM 2126 C CA . ARG A 1 275 ? -10.914 1.405 14.509 1.00 80.94 275 ARG A CA 1
ATOM 2127 C C . ARG A 1 275 ? -11.065 0.780 15.894 1.00 80.94 275 ARG A C 1
ATOM 2129 O O . ARG A 1 275 ? -11.565 -0.334 16.046 1.00 80.94 275 ARG A O 1
ATOM 2136 N N . VAL A 1 276 ? -10.677 1.526 16.917 1.00 86.44 276 VAL A N 1
ATOM 2137 C CA . VAL A 1 276 ? -10.940 1.119 18.296 1.00 86.44 276 VAL A CA 1
ATOM 2138 C C . VAL A 1 276 ? -12.444 1.183 18.554 1.00 86.44 276 VAL A C 1
ATOM 2140 O O . VAL A 1 276 ? -13.029 2.265 18.559 1.00 86.44 276 VAL A O 1
ATOM 2143 N N . THR A 1 277 ? -13.069 0.024 18.750 1.00 87.31 277 THR A N 1
ATOM 2144 C CA . THR A 1 277 ? -14.523 -0.088 18.880 1.00 87.31 277 THR A CA 1
ATOM 2145 C C . THR A 1 277 ? -14.882 -0.950 20.078 1.00 87.31 277 THR A C 1
ATOM 2147 O O . THR A 1 277 ? -14.463 -2.103 20.199 1.00 87.31 277 THR A O 1
ATOM 2150 N N . LYS A 1 278 ? -15.710 -0.393 20.961 1.00 90.44 278 LYS A N 1
ATOM 2151 C CA . LYS A 1 278 ? -16.330 -1.134 22.057 1.00 90.44 278 LYS A CA 1
ATOM 2152 C C . LYS A 1 278 ? -17.471 -1.986 21.517 1.00 90.44 278 LYS A C 1
ATOM 2154 O O . LYS A 1 278 ? -18.392 -1.461 20.894 1.00 90.44 278 LYS A O 1
ATOM 2159 N N . VAL A 1 279 ? -17.443 -3.281 21.805 1.00 87.62 279 VAL A N 1
ATOM 2160 C CA . VAL A 1 279 ? -18.544 -4.187 21.475 1.00 87.62 279 VAL A CA 1
ATOM 2161 C C . VAL A 1 279 ? -19.492 -4.237 22.664 1.00 87.62 279 VAL A C 1
ATOM 2163 O O . VAL A 1 279 ? -19.101 -4.594 23.771 1.00 87.62 279 VAL A O 1
ATOM 2166 N N . ILE A 1 280 ? -20.736 -3.826 22.429 1.00 83.31 280 ILE A N 1
ATOM 2167 C CA . ILE A 1 280 ? -21.788 -3.749 23.454 1.00 83.31 280 ILE A CA 1
ATOM 2168 C C . ILE A 1 280 ? -22.833 -4.862 23.327 1.00 83.31 280 ILE A C 1
ATOM 2170 O O . ILE A 1 280 ? -23.670 -5.015 24.213 1.00 83.31 280 ILE A O 1
ATOM 2174 N N . ASP A 1 281 ? -22.803 -5.621 22.231 1.00 83.00 281 ASP A N 1
ATOM 2175 C CA . ASP A 1 281 ? -23.740 -6.713 21.991 1.00 83.00 281 ASP A CA 1
ATOM 2176 C C . ASP A 1 281 ? -23.422 -7.894 22.915 1.00 83.00 281 ASP A C 1
ATOM 2178 O O . ASP A 1 281 ? -22.375 -8.534 22.781 1.00 83.00 281 ASP A O 1
ATOM 2182 N N . ARG A 1 282 ? -24.344 -8.198 23.836 1.00 79.75 282 ARG A N 1
ATOM 2183 C CA . ARG A 1 282 ? -24.175 -9.279 24.817 1.00 79.75 282 ARG A CA 1
ATOM 2184 C C . ARG A 1 282 ? -24.002 -10.654 24.180 1.00 79.75 282 ARG A C 1
ATOM 2186 O O . ARG A 1 282 ? -23.254 -11.474 24.698 1.00 79.75 282 ARG A O 1
ATOM 2193 N N . SER A 1 283 ? -24.605 -10.883 23.010 1.00 83.12 283 SER A N 1
ATOM 2194 C CA . SER A 1 283 ? -24.430 -12.140 22.270 1.00 83.12 283 SER A CA 1
ATOM 2195 C C . SER A 1 283 ? -22.986 -12.368 21.807 1.00 83.12 283 SER A C 1
ATOM 2197 O O . SER A 1 283 ? -22.607 -13.503 21.513 1.00 83.12 283 SER A O 1
ATOM 2199 N N . ILE A 1 284 ? -22.182 -11.299 21.771 1.00 83.00 284 ILE A N 1
ATOM 2200 C CA . ILE A 1 284 ? -20.762 -11.317 21.433 1.00 83.00 284 ILE A CA 1
ATOM 2201 C C . ILE A 1 284 ? -19.895 -11.203 22.691 1.00 83.00 284 ILE A C 1
ATOM 2203 O O . ILE A 1 284 ? -18.924 -11.948 22.826 1.00 83.00 284 ILE A O 1
ATOM 2207 N N . THR A 1 285 ? -20.227 -10.305 23.627 1.00 81.12 285 THR A N 1
ATOM 2208 C CA . THR A 1 285 ? -19.408 -10.085 24.834 1.00 81.12 285 THR A CA 1
ATOM 2209 C C . THR A 1 285 ? -19.413 -11.256 25.798 1.00 81.12 285 THR A C 1
ATOM 2211 O O . THR A 1 285 ? -18.515 -11.315 26.627 1.00 81.12 285 THR A O 1
ATOM 2214 N N . ASP A 1 286 ? -20.382 -12.167 25.707 1.00 83.38 286 ASP A N 1
ATOM 2215 C CA . ASP A 1 286 ? -20.493 -13.336 26.590 1.00 83.38 286 ASP A CA 1
ATOM 2216 C C . ASP A 1 286 ? -19.847 -14.591 25.978 1.00 83.38 286 ASP A C 1
ATOM 2218 O O . ASP A 1 286 ? -19.802 -15.646 26.606 1.00 83.38 286 ASP A O 1
ATOM 2222 N N . LEU A 1 287 ? -19.300 -14.489 24.761 1.00 84.25 287 LEU A N 1
ATOM 2223 C CA . LEU A 1 287 ? -18.631 -15.606 24.100 1.00 84.25 287 LEU A CA 1
ATOM 2224 C C . LEU A 1 287 ? -17.338 -16.005 24.826 1.00 84.25 287 LEU A C 1
ATOM 2226 O O . LEU A 1 287 ? -16.604 -15.160 25.363 1.00 84.25 287 LEU A O 1
ATOM 2230 N N . ASP A 1 288 ? -17.029 -17.301 24.780 1.00 82.06 288 ASP A N 1
ATOM 2231 C CA . ASP A 1 288 ? -15.689 -17.796 25.075 1.00 82.06 288 ASP A CA 1
ATOM 2232 C C . ASP A 1 288 ? -14.782 -17.486 23.884 1.00 82.06 288 ASP A C 1
ATOM 2234 O O . ASP A 1 288 ? -14.844 -18.111 22.826 1.00 82.06 288 ASP A O 1
ATOM 2238 N N . LEU A 1 289 ? -13.954 -16.464 24.065 1.00 80.12 289 LEU A N 1
ATOM 2239 C CA . LEU A 1 289 ? -13.040 -15.988 23.042 1.00 80.12 289 LEU A CA 1
ATOM 2240 C C . LEU A 1 289 ? -11.687 -16.682 23.120 1.00 80.12 289 LEU A C 1
ATOM 2242 O O . LEU A 1 289 ? -10.781 -16.242 22.430 1.00 80.12 289 LEU A O 1
ATOM 2246 N N . THR A 1 290 ? -11.516 -17.748 23.904 1.00 74.25 290 THR A N 1
ATOM 2247 C CA . THR A 1 290 ? -10.336 -18.623 23.803 1.00 74.25 290 THR A CA 1
ATOM 2248 C C . THR A 1 290 ? -10.458 -19.606 22.633 1.00 74.25 290 THR A C 1
ATOM 2250 O O . THR A 1 290 ? -9.446 -19.950 22.015 1.00 74.25 290 THR A O 1
ATOM 2253 N N . ASP A 1 291 ? -11.685 -19.929 22.212 1.00 80.19 291 ASP A N 1
ATOM 2254 C CA . ASP A 1 291 ? -11.971 -20.756 21.039 1.00 80.19 291 ASP A CA 1
ATOM 2255 C C . ASP A 1 291 ? -11.841 -19.959 19.725 1.00 80.19 291 ASP A C 1
ATOM 2257 O O . ASP A 1 291 ? -12.567 -18.995 19.461 1.00 80.19 291 ASP A O 1
ATOM 2261 N N . PHE A 1 292 ? -10.916 -20.392 18.864 1.00 76.38 292 PHE A N 1
ATOM 2262 C CA . PHE A 1 292 ? -10.695 -19.793 17.547 1.00 76.38 292 PHE A CA 1
ATOM 2263 C C . PHE A 1 292 ? -11.911 -19.906 16.618 1.00 76.38 292 PHE A C 1
ATOM 2265 O O . PHE A 1 292 ? -12.206 -18.964 15.886 1.00 76.38 292 PHE A O 1
ATOM 2272 N N . ALA A 1 293 ? -12.638 -21.025 16.631 1.00 78.06 293 ALA A N 1
ATOM 2273 C CA . ALA A 1 293 ? -13.805 -21.210 15.775 1.00 78.06 293 ALA A CA 1
ATOM 2274 C C . ALA A 1 293 ? -14.947 -20.265 16.175 1.00 78.06 293 ALA A C 1
ATOM 2276 O O . ALA A 1 293 ? -15.641 -19.733 15.305 1.00 78.06 293 ALA A O 1
ATOM 2277 N N . VAL A 1 294 ? -15.115 -20.008 17.476 1.00 81.69 294 VAL A N 1
ATOM 2278 C CA . VAL A 1 294 ? -16.079 -19.021 17.985 1.00 81.69 294 VAL A CA 1
ATOM 2279 C C . VAL A 1 294 ? -15.703 -17.614 17.529 1.00 81.69 294 VAL A C 1
ATOM 2281 O O . VAL A 1 294 ? -16.562 -16.907 16.994 1.00 81.69 294 VAL A O 1
ATOM 2284 N N . ARG A 1 295 ? -14.429 -17.223 17.674 1.00 83.50 295 ARG A N 1
ATOM 2285 C CA . ARG A 1 295 ? -13.937 -15.924 17.186 1.00 83.50 295 ARG A CA 1
ATOM 2286 C C . ARG A 1 295 ? -14.174 -15.776 15.683 1.00 83.50 295 ARG A C 1
ATOM 2288 O O . ARG A 1 295 ? -14.888 -14.867 15.265 1.00 83.50 295 ARG A O 1
ATOM 2295 N N . ARG A 1 296 ? -13.717 -16.748 14.893 1.00 75.69 296 ARG A N 1
ATOM 2296 C CA . ARG A 1 296 ? -13.851 -16.750 13.432 1.00 75.69 296 ARG A CA 1
ATOM 2297 C C . ARG A 1 296 ? -15.303 -16.681 12.955 1.00 75.69 296 ARG A C 1
ATOM 2299 O O . ARG A 1 296 ? -15.622 -15.930 12.044 1.00 75.69 296 ARG A O 1
ATOM 2306 N N . ASN A 1 297 ? -16.200 -17.485 13.520 1.00 79.56 297 ASN A N 1
ATOM 2307 C CA . ASN A 1 297 ? -17.550 -17.622 12.962 1.00 79.56 297 ASN A CA 1
ATOM 2308 C C . ASN A 1 297 ? -18.535 -16.575 13.488 1.00 79.56 297 ASN A C 1
ATOM 2310 O O . ASN A 1 297 ? -19.513 -16.273 12.808 1.00 79.56 297 ASN A O 1
ATOM 2314 N N . LYS A 1 298 ? -18.310 -16.037 14.693 1.00 84.81 298 LYS A N 1
ATOM 2315 C CA . LYS A 1 298 ? -19.224 -15.066 15.314 1.00 84.81 298 LYS A CA 1
ATOM 2316 C C . LYS A 1 298 ? -18.628 -13.667 15.359 1.00 84.81 298 LYS A C 1
ATOM 2318 O O . LYS A 1 298 ? -19.240 -12.734 14.846 1.00 84.81 298 LYS A O 1
ATOM 2323 N N . LEU A 1 299 ? -17.445 -13.520 15.953 1.00 84.56 299 LEU A N 1
ATOM 2324 C CA . LEU A 1 299 ? -16.835 -12.208 16.156 1.00 84.56 299 LEU A CA 1
ATOM 2325 C C . LEU A 1 299 ? -16.344 -11.601 14.834 1.00 84.56 299 LEU A C 1
ATOM 2327 O O . LEU A 1 299 ? -16.668 -10.446 14.565 1.00 84.56 299 LEU A O 1
ATOM 2331 N N . ASP A 1 300 ? -15.644 -12.361 13.983 1.00 83.00 300 ASP A N 1
ATOM 2332 C CA . ASP A 1 300 ? -15.180 -11.845 12.684 1.00 83.00 300 ASP A CA 1
ATOM 2333 C C . ASP A 1 300 ? -16.353 -11.450 11.793 1.00 83.00 300 ASP A C 1
ATOM 2335 O O . ASP A 1 300 ? -16.339 -10.371 11.210 1.00 83.00 300 ASP A O 1
ATOM 2339 N N . ALA A 1 301 ? -17.390 -12.290 11.727 1.00 83.44 301 ALA A N 1
ATOM 2340 C CA . ALA A 1 301 ? -18.588 -12.010 10.942 1.00 83.44 301 ALA A CA 1
ATOM 2341 C C . ALA A 1 301 ? -19.300 -10.734 11.425 1.00 83.44 301 ALA A C 1
ATOM 2343 O O . ALA A 1 301 ? -19.724 -9.909 10.612 1.00 83.44 301 ALA A O 1
ATOM 2344 N N . PHE A 1 302 ? -19.387 -10.538 12.744 1.00 87.00 302 PHE A N 1
ATOM 2345 C CA . PHE A 1 302 ? -19.947 -9.328 13.343 1.00 87.00 302 PHE A CA 1
ATOM 2346 C C . PHE A 1 302 ? -19.115 -8.079 13.011 1.00 87.00 302 PHE A C 1
ATOM 2348 O O . PHE A 1 302 ? -19.662 -7.079 12.547 1.00 87.00 302 PHE A O 1
ATOM 2355 N N . ILE A 1 303 ? -17.790 -8.137 13.189 1.00 86.19 303 ILE A N 1
ATOM 2356 C CA . ILE A 1 303 ? -16.881 -7.017 12.891 1.00 86.19 303 ILE A CA 1
ATOM 2357 C C . ILE A 1 303 ? -16.880 -6.690 11.397 1.00 86.19 303 ILE A C 1
ATOM 2359 O O . ILE A 1 303 ? -16.907 -5.514 11.022 1.00 86.19 303 ILE A O 1
ATOM 2363 N N . LYS A 1 304 ? -16.906 -7.711 10.536 1.00 85.31 304 LYS A N 1
ATOM 2364 C CA . LYS A 1 304 ? -17.021 -7.531 9.092 1.00 85.31 304 LYS A CA 1
ATOM 2365 C C . LYS A 1 304 ? -18.302 -6.787 8.732 1.00 85.31 304 LYS A C 1
ATOM 2367 O O . LYS A 1 304 ? -18.236 -5.781 8.033 1.00 85.31 304 LYS A O 1
ATOM 2372 N N . LYS A 1 305 ? -19.446 -7.212 9.273 1.00 86.12 305 LYS A N 1
ATOM 2373 C CA . LYS A 1 305 ? -20.728 -6.535 9.047 1.00 86.12 305 LYS A CA 1
ATOM 2374 C C . LYS A 1 305 ? -20.683 -5.065 9.477 1.00 86.12 305 LYS A C 1
ATOM 2376 O O . LYS A 1 305 ? -21.070 -4.199 8.699 1.00 86.12 305 LYS A O 1
ATOM 2381 N N . LEU A 1 306 ? -20.155 -4.770 10.668 1.00 85.81 306 LEU A N 1
ATOM 2382 C CA . LEU A 1 306 ? -19.985 -3.387 11.141 1.00 85.81 306 LEU A CA 1
ATOM 2383 C C . LEU A 1 306 ? -19.099 -2.547 10.209 1.00 85.81 306 LEU A C 1
ATOM 2385 O O . LEU A 1 306 ? -19.277 -1.335 10.080 1.00 85.81 306 LEU A O 1
ATOM 2389 N N . SER A 1 307 ? -18.116 -3.179 9.578 1.00 86.31 307 SER A N 1
ATOM 2390 C CA . SER A 1 307 ? -17.171 -2.522 8.681 1.00 86.31 307 SER A CA 1
ATOM 2391 C C . SER A 1 307 ? -17.778 -2.211 7.321 1.00 86.31 307 SER A C 1
ATOM 2393 O O . SER A 1 307 ? -17.657 -1.077 6.851 1.00 86.31 307 SER A O 1
ATOM 2395 N N . ASP A 1 308 ? -18.509 -3.173 6.764 1.00 86.88 308 ASP A N 1
ATOM 2396 C CA . ASP A 1 308 ? -19.274 -3.014 5.531 1.00 86.88 308 ASP A CA 1
ATOM 2397 C C . ASP A 1 308 ? -20.354 -1.922 5.708 1.00 86.88 308 ASP A C 1
ATOM 2399 O O . ASP A 1 308 ? -20.475 -1.013 4.887 1.00 86.88 308 ASP A O 1
ATOM 2403 N N . GLU A 1 309 ? -21.083 -1.932 6.831 1.00 85.62 309 GLU A N 1
ATOM 2404 C CA . GLU A 1 309 ? -22.082 -0.903 7.152 1.00 85.62 309 GLU A CA 1
ATOM 2405 C C . GLU A 1 309 ? -21.456 0.484 7.338 1.00 85.62 309 GLU A C 1
ATOM 2407 O O . GLU A 1 309 ? -22.008 1.479 6.868 1.00 85.62 309 GLU A O 1
ATOM 2412 N N . TYR A 1 310 ? -20.299 0.575 8.001 1.00 85.88 310 TYR A N 1
ATOM 2413 C CA . TYR A 1 310 ? -19.593 1.842 8.187 1.00 85.88 310 TYR A CA 1
ATOM 2414 C C . TYR A 1 310 ? -19.246 2.504 6.854 1.00 85.88 310 TYR A C 1
ATOM 2416 O O . TYR A 1 310 ? -19.547 3.683 6.669 1.00 85.88 310 TYR A O 1
ATOM 2424 N N . VAL A 1 311 ? -18.634 1.763 5.926 1.00 87.50 311 VAL A N 1
ATOM 2425 C CA . VAL A 1 311 ? -18.163 2.351 4.667 1.00 87.50 311 VAL A CA 1
ATOM 2426 C C . VAL A 1 311 ? -19.326 2.712 3.743 1.00 87.50 311 VAL A C 1
ATOM 2428 O O . VAL A 1 311 ? -19.311 3.774 3.122 1.00 87.50 311 VAL A O 1
ATOM 2431 N N . VAL A 1 312 ? -20.387 1.899 3.721 1.00 87.94 312 VAL A N 1
ATOM 2432 C CA . VAL A 1 312 ? -21.616 2.208 2.975 1.00 87.94 312 VAL A CA 1
ATOM 2433 C C . VAL A 1 312 ? -22.292 3.453 3.543 1.00 87.94 312 VAL A C 1
ATOM 2435 O O . VAL A 1 312 ? -22.637 4.358 2.784 1.00 87.94 312 VAL A O 1
ATOM 2438 N N . ASN A 1 313 ? -22.431 3.551 4.868 1.00 83.94 313 ASN A N 1
ATOM 2439 C CA . ASN A 1 313 ? -23.002 4.734 5.512 1.00 83.94 313 ASN A CA 1
ATOM 2440 C C . ASN A 1 313 ? -22.147 5.982 5.278 1.00 83.94 313 ASN A C 1
ATOM 2442 O O . ASN A 1 313 ? -22.690 7.061 5.053 1.00 83.94 313 ASN A O 1
ATOM 2446 N N . TYR A 1 314 ? -20.823 5.841 5.290 1.00 85.62 314 TYR A N 1
ATOM 2447 C CA . TYR A 1 314 ? -19.910 6.923 4.952 1.00 85.62 314 TYR A CA 1
ATOM 2448 C C . TYR A 1 314 ? -20.158 7.424 3.521 1.00 85.62 314 TYR A C 1
ATOM 2450 O O . TYR A 1 314 ? -20.469 8.596 3.325 1.00 85.62 314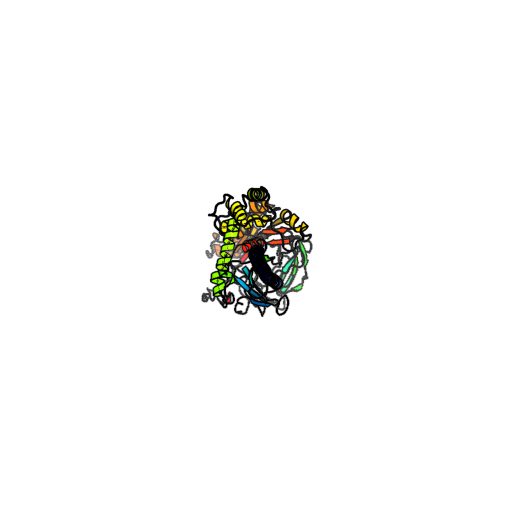 TYR A O 1
ATOM 2458 N N . ALA A 1 315 ? -20.119 6.530 2.528 1.00 86.25 315 ALA A N 1
ATOM 2459 C CA . ALA A 1 315 ? -20.319 6.889 1.125 1.00 86.25 315 ALA A CA 1
ATOM 2460 C C . ALA A 1 315 ? -21.728 7.434 0.836 1.00 86.25 315 ALA A C 1
ATOM 2462 O O . ALA A 1 315 ? -21.893 8.280 -0.043 1.00 86.25 315 ALA A O 1
ATOM 2463 N N . LYS A 1 316 ? -22.739 6.961 1.576 1.00 82.94 316 LYS A N 1
ATOM 2464 C CA . LYS A 1 316 ? -24.116 7.462 1.520 1.00 82.94 316 LYS A CA 1
ATOM 2465 C C . LYS A 1 316 ? -24.204 8.916 1.991 1.00 82.94 316 LYS A C 1
ATOM 2467 O O . LYS A 1 316 ? -24.896 9.713 1.370 1.00 82.94 316 LYS A O 1
ATOM 2472 N N . ASN A 1 317 ? -23.533 9.239 3.093 1.00 80.62 317 ASN A N 1
ATOM 2473 C CA . ASN A 1 317 ? -23.681 10.521 3.778 1.00 80.62 317 ASN A CA 1
ATOM 2474 C C . ASN A 1 317 ? -22.697 11.592 3.292 1.00 80.62 317 ASN A C 1
ATOM 2476 O O . ASN A 1 317 ? -22.992 12.774 3.441 1.00 80.62 317 ASN A O 1
ATOM 2480 N N . LEU A 1 318 ? -21.562 11.203 2.699 1.00 82.75 318 LEU A N 1
ATOM 2481 C CA . LEU A 1 318 ? -20.519 12.124 2.236 1.00 82.75 318 LEU A CA 1
ATOM 2482 C C . LEU A 1 318 ? -21.053 13.267 1.342 1.00 82.75 318 LEU A C 1
ATOM 2484 O O . LEU A 1 318 ? -20.730 14.416 1.633 1.00 82.75 318 LEU A O 1
ATOM 2488 N N . PRO A 1 319 ? -21.924 13.030 0.334 1.00 82.62 319 PRO A N 1
ATOM 2489 C CA . PRO A 1 319 ? -22.465 14.107 -0.507 1.00 82.62 319 PRO A CA 1
ATOM 2490 C C . PRO A 1 319 ? -23.417 15.069 0.221 1.00 82.62 319 PRO A C 1
ATOM 2492 O O . PRO A 1 319 ? -23.812 16.090 -0.334 1.00 82.62 319 PRO A O 1
ATOM 2495 N N . HIS A 1 320 ? -23.832 14.721 1.439 1.00 82.88 320 HIS A N 1
ATOM 2496 C CA . HIS A 1 320 ? -24.832 15.434 2.227 1.00 82.88 320 HIS A CA 1
ATOM 2497 C C . HIS A 1 320 ? -24.268 15.918 3.567 1.00 82.88 320 HIS A C 1
ATOM 2499 O O . HIS A 1 320 ? -25.039 16.231 4.476 1.00 82.88 320 HIS A O 1
ATOM 2505 N N . ILE A 1 321 ? -22.940 15.963 3.715 1.00 79.44 321 ILE A N 1
ATOM 2506 C CA . ILE A 1 321 ? -22.308 16.265 4.999 1.00 79.44 321 ILE A CA 1
ATOM 2507 C C . ILE A 1 321 ? -22.682 17.661 5.509 1.00 79.44 321 ILE A C 1
ATOM 2509 O O . ILE A 1 321 ? -23.077 17.782 6.662 1.00 79.44 321 ILE A O 1
ATOM 2513 N N . ASP A 1 322 ? -22.747 18.665 4.632 1.00 81.50 322 ASP A N 1
ATOM 2514 C CA . ASP A 1 322 ? -23.166 20.027 4.995 1.00 81.50 322 ASP A CA 1
ATOM 2515 C C . ASP A 1 322 ? -24.618 20.073 5.504 1.00 81.50 322 ASP A C 1
ATOM 2517 O O . ASP A 1 322 ? -24.955 20.803 6.441 1.00 81.50 322 ASP A O 1
ATOM 2521 N N . GLN A 1 323 ? -25.501 19.262 4.908 1.00 81.56 323 GLN A N 1
ATOM 2522 C CA . GLN A 1 323 ? -26.902 19.145 5.327 1.00 81.56 323 GLN A CA 1
ATOM 2523 C C . GLN A 1 323 ? -27.008 18.437 6.679 1.00 81.56 323 GLN A C 1
ATOM 2525 O O . GLN A 1 323 ? -27.804 18.843 7.525 1.00 81.56 323 GLN A O 1
ATOM 2530 N N . LEU A 1 324 ? -26.188 17.407 6.902 1.00 77.94 324 LEU A N 1
ATOM 2531 C CA . LEU A 1 324 ? -26.079 16.715 8.182 1.00 77.94 324 LEU A CA 1
ATOM 2532 C C . LEU A 1 324 ? -25.577 17.653 9.275 1.00 77.94 324 LEU A C 1
ATOM 2534 O O . LEU A 1 324 ? -26.239 17.775 10.305 1.00 77.94 324 LEU A O 1
ATOM 2538 N N . GLU A 1 325 ? -24.468 18.351 9.045 1.00 80.88 325 GLU A N 1
ATOM 2539 C CA . GLU A 1 325 ? -23.903 19.327 9.978 1.00 80.88 325 GLU A CA 1
ATOM 2540 C C . GLU A 1 325 ? -24.925 20.414 10.321 1.00 80.88 325 GLU A C 1
ATOM 2542 O O . GLU A 1 325 ? -25.195 20.665 11.497 1.00 80.88 325 GLU A O 1
ATOM 2547 N N . SER A 1 326 ? -25.601 20.964 9.310 1.00 79.69 326 SER A N 1
ATOM 2548 C CA . SER A 1 326 ? -26.686 21.932 9.501 1.00 79.69 326 SER A CA 1
ATOM 2549 C C . SER A 1 326 ? -27.848 21.352 10.313 1.00 79.69 326 SER A C 1
ATOM 2551 O O . SER A 1 326 ? -28.385 22.021 11.198 1.00 79.69 326 SER A O 1
ATOM 2553 N N . SER A 1 327 ? -28.217 20.090 10.063 1.00 76.88 327 SER A N 1
ATOM 2554 C CA . SER A 1 327 ? -29.289 19.410 10.795 1.00 76.88 327 SER A CA 1
ATOM 2555 C C . SER A 1 327 ? -28.953 19.215 12.269 1.00 76.88 327 SER A C 1
ATOM 2557 O O . SER A 1 327 ? -29.858 19.221 13.096 1.00 76.88 327 SER A O 1
ATOM 2559 N N . PHE A 1 328 ? -27.675 19.057 12.625 1.00 75.50 328 PHE A N 1
ATOM 2560 C CA . PHE A 1 328 ? -27.217 19.001 14.015 1.00 75.50 328 PHE A CA 1
ATOM 2561 C C . PHE A 1 328 ? -27.031 20.396 14.628 1.00 75.50 328 PHE A C 1
ATOM 2563 O O . PHE A 1 328 ? -27.155 20.542 15.845 1.00 75.50 328 PHE A O 1
ATOM 2570 N N . GLY A 1 329 ? -26.818 21.418 13.795 1.00 68.69 329 GLY A N 1
ATOM 2571 C CA . GLY A 1 329 ? -26.732 22.821 14.195 1.00 68.69 329 GLY A CA 1
ATOM 2572 C C . GLY A 1 329 ? -28.073 23.486 14.523 1.00 68.69 329 GLY A C 1
ATOM 2573 O O . GLY A 1 329 ? -28.078 24.466 15.268 1.00 68.69 329 GLY A O 1
ATOM 2574 N N . SER A 1 330 ? -29.212 22.983 14.020 1.00 65.56 330 SER A N 1
ATOM 2575 C CA . SER A 1 330 ? -30.518 23.617 14.266 1.00 65.56 330 SER A CA 1
ATOM 2576 C C . SER A 1 330 ? -31.719 22.647 14.328 1.00 65.56 330 SER A C 1
ATOM 2578 O O . SER A 1 330 ? -31.965 21.919 13.365 1.00 65.56 330 SER A O 1
ATOM 2580 N N . PRO A 1 331 ? -32.518 22.655 15.421 1.00 64.50 331 PRO A N 1
ATOM 2581 C CA . PRO A 1 331 ? -32.239 23.359 16.670 1.00 64.50 331 PRO A CA 1
ATOM 2582 C C . PRO A 1 331 ? -30.990 22.759 17.339 1.00 64.50 331 PRO A C 1
ATOM 2584 O O . PRO A 1 331 ? -30.770 21.544 17.213 1.00 64.50 331 PRO A O 1
ATOM 2587 N N . PRO A 1 332 ? -30.178 23.588 18.027 1.00 63.44 332 PRO A N 1
ATOM 2588 C CA . PRO A 1 332 ? -28.975 23.122 18.691 1.00 63.44 332 PRO A CA 1
ATOM 2589 C C . PRO A 1 332 ? -29.341 21.980 19.626 1.00 63.44 332 PRO A C 1
ATOM 2591 O O . PRO A 1 332 ? -30.291 22.054 20.411 1.00 63.44 332 PRO A O 1
ATOM 2594 N N . LEU A 1 333 ? -28.593 20.895 19.497 1.00 66.19 333 LEU A N 1
ATOM 2595 C CA . LEU A 1 333 ? -28.663 19.799 20.436 1.00 66.19 333 LEU A CA 1
ATOM 2596 C C . LEU A 1 333 ? -28.380 20.354 21.838 1.00 66.19 333 LEU A C 1
ATOM 2598 O O . LEU A 1 333 ? -27.369 21.020 22.054 1.00 66.19 333 LEU A O 1
ATOM 2602 N N . GLY A 1 334 ? -29.286 20.111 22.788 1.00 64.38 334 GLY A N 1
ATOM 2603 C CA . GLY A 1 334 ? -28.999 20.391 24.193 1.00 64.38 334 GLY A CA 1
ATOM 2604 C C . GLY A 1 334 ? -27.788 19.580 24.676 1.00 64.38 334 GLY A C 1
ATOM 2605 O O . GLY A 1 334 ? -27.280 18.714 23.967 1.00 64.38 334 GLY A O 1
ATOM 2606 N N . ASN A 1 335 ? -27.360 19.791 25.924 1.00 63.59 335 ASN A N 1
ATOM 2607 C CA . ASN A 1 335 ? -26.198 19.094 26.508 1.00 63.59 335 ASN A CA 1
ATOM 2608 C C . ASN A 1 335 ? -26.307 17.553 26.493 1.00 63.59 335 ASN A C 1
ATOM 2610 O O . ASN A 1 335 ? -25.326 16.858 26.739 1.00 63.59 335 ASN A O 1
ATOM 2614 N N . THR A 1 336 ? -27.502 17.011 26.249 1.00 61.94 336 THR A N 1
ATOM 2615 C CA . THR A 1 336 ? -27.774 15.579 26.116 1.00 61.94 336 THR A CA 1
ATOM 2616 C C . THR A 1 336 ? -28.620 15.322 24.876 1.00 61.94 336 THR A C 1
ATOM 2618 O O . THR A 1 336 ? -29.683 15.916 24.696 1.00 61.94 336 THR A O 1
ATOM 2621 N N . VAL A 1 337 ? -28.160 14.397 24.035 1.00 69.06 337 VAL A N 1
ATOM 2622 C CA . VAL A 1 337 ? -28.853 13.982 22.812 1.00 69.06 337 VAL A CA 1
ATOM 2623 C C . VAL A 1 337 ? -29.294 12.541 22.964 1.00 69.06 337 VAL A C 1
ATOM 2625 O O . VAL A 1 337 ? -28.483 11.673 23.283 1.00 69.06 337 VAL A O 1
ATOM 2628 N N . LYS A 1 338 ? -30.583 12.282 22.740 1.00 77.25 338 LYS A N 1
ATOM 2629 C CA . LYS A 1 338 ? -31.110 10.916 22.714 1.00 77.25 338 LYS A CA 1
ATOM 2630 C C . LYS A 1 338 ? -30.601 10.188 21.472 1.00 77.25 338 LYS A C 1
ATOM 2632 O O . LYS A 1 338 ? -30.591 10.763 20.384 1.00 77.25 338 LYS A O 1
ATOM 2637 N N . GLN A 1 339 ? -30.212 8.925 21.626 1.00 77.69 339 GLN A N 1
ATOM 2638 C CA . GLN A 1 339 ? -29.702 8.100 20.529 1.00 77.69 339 GLN A CA 1
ATOM 2639 C C . GLN A 1 339 ? -30.690 8.040 19.355 1.00 77.69 339 GLN A C 1
ATOM 2641 O O . GLN A 1 339 ? -30.282 8.128 18.199 1.00 77.69 339 GLN A O 1
ATOM 2646 N N . GLU A 1 340 ? -31.989 7.962 19.640 1.00 81.12 340 GLU A N 1
ATOM 2647 C CA . GLU A 1 340 ? -33.051 7.905 18.636 1.00 81.12 340 GLU A CA 1
ATOM 2648 C C . GLU A 1 340 ? -33.097 9.173 17.779 1.00 81.12 340 GLU A C 1
ATOM 2650 O O . GLU A 1 340 ? -33.346 9.094 16.580 1.00 81.12 340 GLU A O 1
ATOM 2655 N N . GLU A 1 341 ? -32.812 10.338 18.366 1.00 79.50 341 GLU A N 1
ATOM 2656 C CA . GLU A 1 341 ? -32.787 11.609 17.640 1.00 79.50 341 GLU A CA 1
ATOM 2657 C C . GLU A 1 341 ? -31.581 11.688 16.696 1.00 79.50 341 GLU A C 1
ATOM 2659 O O . GLU A 1 341 ? -31.720 12.141 15.559 1.00 79.50 341 GLU A O 1
ATOM 2664 N N . VAL A 1 342 ? -30.418 11.180 17.123 1.00 78.25 342 VAL A N 1
ATOM 2665 C CA . VAL A 1 342 ? -29.235 11.056 16.253 1.00 78.25 342 VAL A CA 1
ATOM 2666 C C . VAL A 1 342 ? -29.537 10.124 15.083 1.00 78.25 342 VAL A C 1
ATOM 2668 O O . VAL A 1 342 ? -29.322 10.487 13.928 1.00 78.25 342 VAL A O 1
ATOM 2671 N N . LEU A 1 343 ? -30.087 8.941 15.369 1.00 80.00 343 LEU A 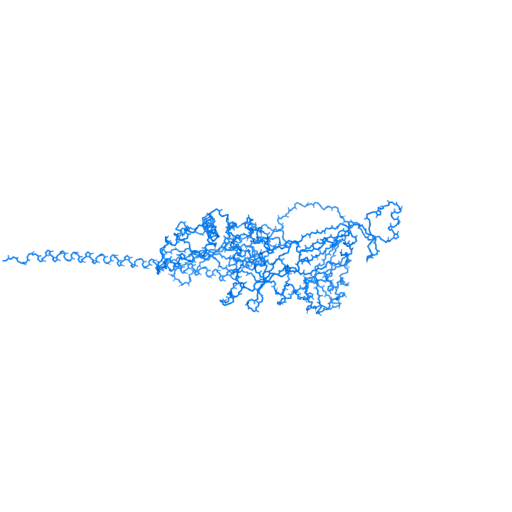N 1
ATOM 2672 C CA . LEU A 1 343 ? -30.440 7.954 14.349 1.00 80.00 343 LEU A CA 1
ATOM 2673 C C . LEU A 1 343 ? -31.496 8.489 13.380 1.00 80.00 343 LEU A C 1
ATOM 2675 O O . LEU A 1 343 ? -31.383 8.270 12.175 1.00 80.00 343 LEU A O 1
ATOM 2679 N N . ARG A 1 344 ? -32.490 9.235 13.874 1.00 82.12 344 ARG A N 1
ATOM 2680 C CA . ARG A 1 344 ? -33.521 9.870 13.047 1.00 82.12 344 ARG A CA 1
ATOM 2681 C C . ARG A 1 344 ? -32.919 10.894 12.086 1.00 82.12 344 ARG A C 1
ATOM 2683 O O . ARG A 1 344 ? -33.252 10.859 10.906 1.00 82.12 344 ARG A O 1
ATOM 2690 N N . ARG A 1 345 ? -32.022 11.772 12.558 1.00 77.38 345 ARG A N 1
ATOM 2691 C CA . ARG A 1 345 ? -31.338 12.767 11.706 1.00 77.38 345 ARG A CA 1
ATOM 2692 C C . ARG A 1 345 ? -30.440 12.101 10.661 1.00 77.38 345 ARG A C 1
ATOM 2694 O O . ARG A 1 345 ? -30.519 12.457 9.492 1.00 77.38 345 ARG A O 1
ATOM 2701 N N . LEU A 1 346 ? -29.682 11.071 11.047 1.00 74.44 346 LEU A N 1
ATOM 2702 C CA . LEU A 1 346 ? -28.869 10.273 10.114 1.00 74.44 346 LEU A CA 1
ATOM 2703 C C . LEU A 1 346 ? -29.721 9.540 9.063 1.00 74.44 346 LEU A C 1
ATOM 2705 O O . LEU A 1 346 ? -29.322 9.417 7.907 1.00 74.44 346 LEU A O 1
ATOM 2709 N N . SER A 1 347 ? -30.904 9.059 9.451 1.00 74.06 347 SER A N 1
ATOM 2710 C CA . SER A 1 347 ? -31.818 8.337 8.556 1.00 74.06 347 SER A CA 1
ATOM 2711 C C . SER A 1 347 ? -32.597 9.259 7.615 1.00 74.06 347 SER A C 1
ATOM 2713 O O . SER A 1 347 ? -33.062 8.800 6.576 1.00 74.06 347 SER A O 1
ATOM 2715 N N . ALA A 1 348 ? -32.737 10.543 7.962 1.00 75.00 348 ALA A N 1
ATOM 2716 C CA . ALA A 1 348 ? -33.458 11.538 7.170 1.00 75.00 348 ALA A CA 1
ATOM 2717 C C . ALA A 1 348 ? -32.697 11.989 5.912 1.00 75.00 348 ALA A C 1
ATOM 2719 O O . ALA A 1 348 ? -33.299 12.574 5.013 1.00 75.00 348 ALA A O 1
ATOM 2720 N N . VAL A 1 349 ? -31.393 11.714 5.834 1.00 67.06 349 VAL A N 1
ATOM 2721 C CA . VAL A 1 349 ? -30.584 12.036 4.659 1.00 67.06 349 VAL A CA 1
ATOM 2722 C C . VAL A 1 349 ? -30.941 11.084 3.515 1.00 67.06 349 VAL A C 1
ATOM 2724 O O . VAL A 1 349 ? -30.792 9.860 3.672 1.00 67.06 349 VAL A O 1
ATOM 2727 N N . PRO A 1 350 ? -31.395 11.608 2.359 1.00 64.12 350 PRO A N 1
ATOM 2728 C CA . PRO A 1 350 ? -31.639 10.786 1.188 1.00 64.12 350 PRO A CA 1
ATOM 2729 C C . PRO A 1 350 ? -30.317 10.156 0.771 1.00 64.12 350 PRO A C 1
ATOM 2731 O O . PRO A 1 350 ? -29.311 10.833 0.615 1.00 64.12 350 PRO A O 1
ATOM 2734 N N . GLY A 1 351 ? -30.290 8.843 0.606 1.00 61.31 351 GLY A N 1
ATOM 2735 C CA . GLY A 1 351 ? -29.074 8.202 0.147 1.00 61.31 351 GLY A CA 1
ATOM 2736 C C . GLY A 1 351 ? -29.345 6.811 -0.370 1.00 61.31 351 GLY A C 1
ATOM 2737 O O . GLY A 1 351 ? -30.206 6.097 0.144 1.00 61.31 351 GLY A O 1
ATOM 2738 N N . ASN A 1 352 ? -28.612 6.455 -1.416 1.00 61.56 352 ASN A N 1
ATOM 2739 C CA . ASN A 1 352 ? -28.739 5.172 -2.077 1.00 61.56 352 ASN A CA 1
ATOM 2740 C C . ASN A 1 352 ? -28.235 4.065 -1.136 1.00 61.56 352 ASN A C 1
ATOM 2742 O O . ASN A 1 352 ? -27.039 3.960 -0.878 1.00 61.56 352 ASN A O 1
ATOM 2746 N N . SER A 1 353 ? -29.146 3.254 -0.598 1.00 62.31 353 SER A N 1
ATOM 2747 C CA . SER A 1 353 ? -28.822 2.114 0.269 1.00 62.31 353 SER A CA 1
ATOM 2748 C C . SER A 1 353 ? -28.294 0.900 -0.502 1.00 62.31 353 SER A C 1
ATOM 2750 O O . SER A 1 353 ? -27.876 -0.075 0.113 1.00 62.31 353 SER A O 1
ATOM 2752 N N . SER A 1 354 ? -28.289 0.950 -1.837 1.00 72.94 354 SER A N 1
ATOM 2753 C CA . SER A 1 354 ? -27.854 -0.140 -2.717 1.00 72.94 354 SER A CA 1
ATOM 2754 C C . SER A 1 354 ? -26.428 0.038 -3.250 1.00 72.94 354 SER A C 1
ATOM 2756 O O . SER A 1 354 ? -26.073 -0.580 -4.252 1.00 72.94 354 SER A O 1
ATOM 2758 N N . ILE A 1 355 ? -25.603 0.887 -2.625 1.00 83.00 355 ILE A N 1
ATOM 2759 C CA . ILE A 1 355 ? -24.200 1.066 -3.028 1.00 83.00 355 ILE A CA 1
ATOM 2760 C C . ILE A 1 355 ? -23.415 -0.209 -2.668 1.00 83.00 355 ILE A C 1
ATOM 2762 O O . ILE A 1 355 ? -23.380 -0.574 -1.491 1.00 83.00 355 ILE A O 1
ATOM 2766 N N . PRO A 1 356 ? -22.753 -0.877 -3.634 1.00 88.75 356 PRO A N 1
ATOM 2767 C CA . PRO A 1 356 ? -21.880 -2.006 -3.331 1.00 88.75 356 PRO A CA 1
ATOM 2768 C C . PRO A 1 356 ? -20.748 -1.602 -2.379 1.00 88.75 356 PRO A C 1
ATOM 2770 O O . PRO A 1 356 ? -20.190 -0.510 -2.500 1.00 88.75 356 PRO A O 1
ATOM 2773 N N . VAL A 1 357 ? -20.361 -2.496 -1.464 1.00 87.50 357 VAL A N 1
ATOM 2774 C CA . VAL A 1 357 ? -19.329 -2.217 -0.443 1.00 87.50 357 VAL A CA 1
ATOM 2775 C C . VAL A 1 357 ? -18.011 -1.761 -1.073 1.00 87.50 357 VAL A C 1
ATOM 2777 O O . VAL A 1 357 ? -17.431 -0.781 -0.619 1.00 87.50 357 VAL A O 1
ATOM 2780 N N . PHE A 1 358 ? -17.563 -2.406 -2.156 1.00 86.38 358 PHE A N 1
ATOM 2781 C CA . PHE A 1 358 ? -16.329 -2.018 -2.849 1.00 86.38 358 PHE A CA 1
ATOM 2782 C C . PHE A 1 358 ? -16.432 -0.621 -3.485 1.00 86.38 358 PHE A C 1
ATOM 2784 O O . PHE A 1 358 ? -15.486 0.155 -3.416 1.00 86.38 358 PHE A O 1
ATOM 2791 N N . THR A 1 359 ? -17.596 -0.245 -4.026 1.00 90.56 359 THR A N 1
ATOM 2792 C CA . THR A 1 359 ? -17.836 1.104 -4.562 1.00 90.56 359 THR A CA 1
ATOM 2793 C C . THR A 1 359 ? -17.788 2.150 -3.454 1.00 90.56 359 THR A C 1
ATOM 2795 O O . THR A 1 359 ? -17.176 3.204 -3.624 1.00 90.56 359 THR A O 1
ATOM 2798 N N . ALA A 1 360 ? -18.405 1.863 -2.305 1.00 90.44 360 ALA A N 1
ATOM 2799 C CA . ALA A 1 360 ? -18.323 2.723 -1.130 1.00 90.44 360 ALA A CA 1
ATOM 2800 C C . ALA A 1 360 ? -16.877 2.844 -0.617 1.00 90.44 360 ALA A C 1
ATOM 2802 O O . ALA A 1 360 ? -16.423 3.940 -0.294 1.00 90.44 360 ALA A O 1
ATOM 2803 N N . GLY A 1 361 ? -16.140 1.733 -0.613 1.00 90.69 361 GLY A N 1
ATOM 2804 C CA . GLY A 1 361 ? -14.729 1.664 -0.252 1.00 90.69 361 GLY A CA 1
ATOM 2805 C C . GLY A 1 361 ? -13.817 2.481 -1.158 1.00 90.69 361 GLY A C 1
ATOM 2806 O O . GLY A 1 361 ? -12.961 3.212 -0.666 1.00 90.69 361 GLY A O 1
ATOM 2807 N N . ASN A 1 362 ? -14.025 2.427 -2.472 1.00 91.50 362 ASN A N 1
ATOM 2808 C CA . ASN A 1 362 ? -13.239 3.203 -3.432 1.00 91.50 362 ASN A CA 1
ATOM 2809 C C . ASN A 1 362 ? -13.482 4.711 -3.271 1.00 91.50 362 ASN A C 1
ATOM 2811 O O . ASN A 1 362 ? -12.526 5.482 -3.263 1.00 91.50 362 ASN A O 1
ATOM 2815 N N . LYS A 1 363 ? -14.736 5.122 -3.032 1.00 90.69 363 LYS A N 1
ATOM 2816 C CA . LYS A 1 363 ? -15.070 6.514 -2.677 1.00 90.69 363 LYS A CA 1
ATOM 2817 C C . LYS A 1 363 ? -14.408 6.955 -1.375 1.00 90.69 363 LYS A C 1
ATOM 2819 O O . LYS A 1 363 ? -13.865 8.049 -1.300 1.00 90.69 363 LYS A O 1
ATOM 2824 N N . PHE A 1 364 ? -14.434 6.097 -0.353 1.00 91.06 364 PHE A N 1
ATOM 2825 C CA . PHE A 1 364 ? -13.748 6.365 0.908 1.00 91.06 364 PHE A CA 1
ATOM 2826 C C . PHE A 1 364 ? -12.241 6.556 0.694 1.00 91.06 364 PHE A C 1
ATOM 2828 O O . PHE A 1 364 ? -11.671 7.496 1.232 1.00 91.06 364 PHE A O 1
ATOM 2835 N N . MET A 1 365 ? -11.590 5.703 -0.104 1.00 91.38 365 MET A N 1
ATOM 2836 C CA . MET A 1 365 ? -10.156 5.831 -0.391 1.00 91.38 365 MET A CA 1
ATOM 2837 C C . MET A 1 365 ? -9.823 7.113 -1.157 1.00 91.38 365 MET A C 1
ATOM 2839 O O . MET A 1 365 ? -8.823 7.747 -0.839 1.00 91.38 365 MET A O 1
ATOM 2843 N N . GLU A 1 366 ? -10.644 7.502 -2.133 1.00 90.94 366 GLU A N 1
ATOM 2844 C CA . GLU A 1 366 ? -10.454 8.730 -2.912 1.00 90.94 366 GLU A CA 1
ATOM 2845 C C . GLU A 1 366 ? -10.556 9.990 -2.040 1.00 90.94 366 GLU A C 1
ATOM 2847 O O . GLU A 1 366 ? -9.633 10.807 -2.048 1.00 90.94 366 GLU A O 1
ATOM 2852 N N . ASP A 1 367 ? -11.602 10.102 -1.216 1.00 89.38 367 ASP A N 1
ATOM 2853 C CA . ASP A 1 367 ? -11.764 11.221 -0.278 1.00 89.38 367 ASP A CA 1
ATOM 2854 C C . ASP A 1 367 ? -10.667 11.227 0.801 1.00 89.38 367 ASP A C 1
ATOM 2856 O O . ASP A 1 367 ? -10.084 12.266 1.126 1.00 89.38 367 ASP A O 1
ATOM 2860 N N . MET A 1 368 ? -10.325 10.051 1.339 1.00 88.75 368 MET A N 1
ATOM 2861 C CA . MET A 1 368 ? -9.276 9.943 2.349 1.00 88.75 368 MET A CA 1
ATOM 2862 C C . MET A 1 368 ? -7.890 10.229 1.798 1.00 88.75 368 MET A C 1
ATOM 2864 O O . MET A 1 368 ? -7.079 10.744 2.556 1.00 88.75 368 MET A O 1
ATOM 2868 N N . LEU A 1 369 ? -7.599 9.946 0.525 1.00 88.62 369 LEU A N 1
ATOM 2869 C CA . LEU A 1 369 ? -6.317 10.299 -0.088 1.00 88.62 369 LEU A CA 1
ATOM 2870 C C . LEU A 1 369 ? -6.102 11.820 -0.081 1.00 88.62 369 LEU A C 1
ATOM 2872 O O . LEU A 1 369 ? -4.994 12.286 0.170 1.00 88.62 369 LEU A O 1
ATOM 2876 N N . GLU A 1 370 ? -7.166 12.595 -0.296 1.00 84.94 370 GLU A N 1
ATOM 2877 C CA . GLU A 1 370 ? -7.126 14.058 -0.242 1.00 84.94 370 GLU A CA 1
ATOM 2878 C C . GLU A 1 370 ? -6.908 14.588 1.175 1.00 84.94 370 GLU A C 1
ATOM 2880 O O . GLU A 1 370 ? -6.194 15.567 1.366 1.00 84.94 370 GLU A O 1
ATOM 2885 N N . LYS A 1 371 ? -7.467 13.908 2.178 1.00 85.88 371 LYS A N 1
ATOM 2886 C CA . LYS A 1 371 ? -7.370 14.292 3.596 1.00 85.88 371 LYS A CA 1
ATOM 2887 C C . LYS A 1 371 ? -6.223 13.599 4.329 1.00 85.88 371 LYS A C 1
ATOM 2889 O O . LYS A 1 371 ? -6.057 13.789 5.537 1.00 85.88 371 LYS A O 1
ATOM 2894 N N . TRP A 1 372 ? -5.457 12.759 3.635 1.00 85.31 372 TRP A N 1
ATOM 2895 C CA . TRP A 1 372 ? -4.496 11.876 4.273 1.00 85.31 372 TRP A CA 1
ATOM 2896 C C . TRP A 1 372 ? -3.363 12.678 4.909 1.00 85.31 372 TRP A C 1
ATOM 2898 O O . TRP A 1 372 ? -2.841 13.634 4.340 1.00 85.31 372 TRP A O 1
ATOM 2908 N N . THR A 1 373 ? -2.954 12.252 6.104 1.00 80.25 373 THR A N 1
ATOM 2909 C CA . THR A 1 373 ? -1.800 12.819 6.804 1.00 80.25 373 THR A CA 1
ATOM 2910 C C . THR A 1 373 ? -0.936 11.704 7.362 1.00 80.25 373 THR A C 1
ATOM 2912 O O . THR A 1 373 ? -1.451 10.697 7.860 1.00 80.25 373 THR A O 1
ATOM 2915 N N . MET A 1 374 ? 0.381 11.899 7.321 1.00 75.88 374 MET A N 1
ATOM 2916 C CA . MET A 1 374 ? 1.306 10.962 7.944 1.00 75.88 374 MET A CA 1
ATOM 2917 C C . MET A 1 374 ? 1.057 10.888 9.468 1.00 75.88 374 MET A C 1
ATOM 2919 O O . MET A 1 374 ? 0.883 11.924 10.124 1.00 75.88 374 MET A O 1
ATOM 2923 N N . PRO A 1 375 ? 1.077 9.685 10.074 1.00 70.19 375 PRO A N 1
ATOM 2924 C CA . PRO A 1 375 ? 1.077 9.540 11.526 1.00 70.19 375 PRO A CA 1
ATOM 2925 C C . PRO A 1 375 ? 2.256 10.272 12.193 1.00 70.19 375 PRO A C 1
ATOM 2927 O O . PRO A 1 375 ? 3.341 10.374 11.629 1.00 70.19 375 PRO A O 1
ATOM 2930 N N . GLY A 1 376 ? 2.063 10.749 13.427 1.00 70.31 376 GLY A N 1
ATOM 2931 C CA . GLY A 1 376 ? 3.136 11.357 14.233 1.00 70.31 376 GLY A CA 1
ATOM 2932 C C . GLY A 1 376 ? 3.394 12.849 13.984 1.00 70.31 376 GLY A C 1
ATOM 2933 O O . GLY A 1 376 ? 4.267 13.426 14.626 1.00 70.31 376 GLY A O 1
ATOM 2934 N N . LEU A 1 377 ? 2.627 13.492 13.102 1.00 73.06 377 LEU A N 1
ATOM 2935 C CA . LEU A 1 377 ? 2.701 14.935 12.869 1.00 73.06 377 LEU A CA 1
ATOM 2936 C C . LEU A 1 377 ? 2.034 15.752 13.991 1.00 73.06 377 LEU A C 1
ATOM 2938 O O . LEU A 1 377 ? 0.991 15.373 14.534 1.00 73.06 377 LEU A O 1
ATOM 2942 N N . THR A 1 378 ? 2.595 16.929 14.286 1.00 78.00 378 THR A N 1
ATOM 2943 C CA . THR A 1 378 ? 1.961 17.929 15.168 1.00 78.00 378 THR A CA 1
ATOM 2944 C C . THR A 1 378 ? 0.666 18.475 14.548 1.00 78.00 378 THR A C 1
ATOM 2946 O O . THR A 1 378 ? 0.440 18.334 13.347 1.00 78.00 378 THR A O 1
ATOM 2949 N N . ALA A 1 379 ? -0.220 19.101 15.336 1.00 81.31 379 ALA A N 1
ATOM 2950 C CA . ALA A 1 379 ? -1.472 19.660 14.799 1.00 81.31 379 ALA A CA 1
ATOM 2951 C C . ALA A 1 379 ? -1.254 20.672 13.645 1.00 81.31 379 ALA A C 1
ATOM 2953 O O . ALA A 1 379 ? -1.840 20.456 12.586 1.00 81.31 379 ALA A O 1
ATOM 2954 N N . PRO A 1 380 ? -0.337 21.660 13.746 1.00 82.19 380 PRO A N 1
ATOM 2955 C CA . PRO A 1 380 ? -0.094 22.600 12.645 1.00 82.19 380 PRO A CA 1
ATOM 2956 C C . PRO A 1 380 ? 0.495 21.939 11.391 1.00 82.19 380 PRO A C 1
ATOM 2958 O O . PRO A 1 380 ? 0.229 22.370 10.270 1.00 82.19 380 PRO A O 1
ATOM 2961 N N . GLN A 1 381 ? 1.311 20.892 11.562 1.00 80.75 381 GLN A N 1
ATOM 2962 C CA . GLN A 1 381 ? 1.843 20.121 10.436 1.00 80.75 381 GLN A CA 1
ATOM 2963 C C . GLN A 1 381 ? 0.736 19.325 9.742 1.00 80.75 381 GLN A C 1
ATOM 2965 O O . GLN A 1 381 ? 0.701 19.297 8.517 1.00 80.75 381 GLN A O 1
ATOM 2970 N N . ARG A 1 382 ? -0.183 18.718 10.507 1.00 81.88 382 ARG A N 1
ATOM 2971 C CA . ARG A 1 382 ? -1.323 17.966 9.958 1.00 81.88 382 ARG A CA 1
ATOM 2972 C C . ARG A 1 382 ? -2.240 18.839 9.110 1.00 81.88 382 ARG A C 1
ATOM 2974 O O . ARG A 1 382 ? -2.634 18.400 8.042 1.00 81.88 382 ARG A O 1
ATOM 2981 N N . GLU A 1 383 ? -2.528 20.064 9.543 1.00 83.38 383 GLU A N 1
ATOM 2982 C CA . GLU A 1 383 ? -3.384 20.995 8.789 1.00 83.38 383 GLU A CA 1
ATOM 2983 C C . GLU A 1 383 ? -2.785 21.385 7.431 1.00 83.38 383 GLU A C 1
ATOM 2985 O O . GLU A 1 383 ? -3.499 21.493 6.439 1.00 83.38 383 GLU A O 1
ATOM 2990 N N . LYS A 1 384 ? -1.461 21.566 7.367 1.00 81.94 384 LYS A N 1
ATOM 2991 C CA . LYS A 1 384 ? -0.764 21.953 6.131 1.00 81.94 384 LYS A CA 1
ATOM 2992 C C . LYS A 1 384 ? -0.449 20.775 5.214 1.00 81.94 384 LYS A C 1
ATOM 2994 O O . LYS A 1 384 ? -0.191 20.991 4.033 1.00 81.94 384 LYS A O 1
ATOM 2999 N N . PHE A 1 385 ? -0.435 19.553 5.748 1.00 82.69 385 PHE A N 1
ATOM 3000 C CA . PHE A 1 385 ? 0.032 18.372 5.031 1.00 82.69 385 PHE A CA 1
ATOM 3001 C C . PHE A 1 385 ? -0.752 18.126 3.731 1.00 82.69 385 PHE A C 1
ATOM 3003 O O . PHE A 1 385 ? -0.100 18.109 2.688 1.00 82.69 385 PHE A O 1
ATOM 3010 N N . PRO A 1 386 ? -2.099 18.046 3.710 1.00 81.69 386 PRO A N 1
ATOM 3011 C CA . PRO A 1 386 ? -2.852 17.784 2.479 1.00 81.69 386 PRO A CA 1
ATOM 3012 C C . PRO A 1 386 ? -2.470 18.687 1.298 1.00 81.69 386 PRO A C 1
ATOM 3014 O O . PRO A 1 386 ? -2.190 18.195 0.203 1.00 81.69 386 PRO A O 1
ATOM 3017 N N . GLY A 1 387 ? -2.348 19.997 1.546 1.00 80.62 387 GLY A N 1
ATOM 3018 C CA . GLY A 1 387 ? -2.051 21.010 0.528 1.00 80.62 387 GLY A CA 1
ATOM 3019 C C . GLY A 1 387 ? -0.609 21.026 0.005 1.00 80.62 387 GLY A C 1
ATOM 3020 O O . GLY A 1 387 ? -0.310 21.799 -0.898 1.00 80.62 387 GLY A O 1
ATOM 3021 N N . MET A 1 388 ? 0.290 20.200 0.551 1.00 82.94 388 MET A N 1
ATOM 3022 C CA . MET A 1 388 ? 1.699 20.099 0.131 1.00 82.94 388 MET A CA 1
ATOM 3023 C C . MET A 1 388 ? 2.033 18.767 -0.558 1.00 82.94 388 MET A C 1
ATOM 3025 O O . MET A 1 388 ? 3.208 18.412 -0.676 1.00 82.94 388 MET A O 1
ATOM 3029 N N . SER A 1 389 ? 1.009 18.018 -0.970 1.00 85.62 389 SER A N 1
ATOM 3030 C CA . SER A 1 389 ? 1.160 16.688 -1.560 1.00 85.62 389 SER A CA 1
ATOM 3031 C C . SER A 1 389 ? 1.433 16.766 -3.065 1.00 85.62 389 SER A C 1
ATOM 3033 O O . SER A 1 389 ? 0.644 17.326 -3.825 1.00 85.62 389 SER A O 1
ATOM 3035 N N . GLU A 1 390 ? 2.537 16.165 -3.496 1.00 88.94 390 GLU A N 1
ATOM 3036 C CA . GLU A 1 390 ? 2.945 15.973 -4.887 1.00 88.94 390 GLU A CA 1
ATOM 3037 C C . GLU A 1 390 ? 2.985 14.468 -5.216 1.00 88.94 390 GLU A C 1
ATOM 3039 O O . GLU A 1 390 ? 3.105 13.632 -4.322 1.00 88.94 390 GLU A O 1
ATOM 3044 N N . TYR A 1 391 ? 2.919 14.116 -6.501 1.00 88.94 391 TYR A N 1
ATOM 3045 C CA . TYR A 1 391 ? 2.943 12.730 -6.974 1.00 88.94 391 TYR A CA 1
ATOM 3046 C C . TYR A 1 391 ? 3.997 12.567 -8.060 1.00 88.94 391 TYR A C 1
ATOM 3048 O O . TYR A 1 391 ? 3.942 13.237 -9.093 1.00 88.94 391 TYR A O 1
ATOM 3056 N N . HIS A 1 392 ? 5.001 11.735 -7.801 1.00 85.62 392 HIS A N 1
ATOM 3057 C CA . HIS A 1 392 ? 6.178 11.582 -8.660 1.00 85.62 392 HIS A CA 1
ATOM 3058 C C . HIS A 1 392 ? 6.200 10.168 -9.226 1.00 85.62 392 HIS A C 1
ATOM 3060 O O . HIS A 1 392 ? 6.019 9.201 -8.486 1.00 85.62 392 HIS A O 1
ATOM 3066 N N . LEU A 1 393 ? 6.388 10.032 -10.534 1.00 80.62 393 LEU A N 1
ATOM 3067 C CA . LEU A 1 393 ? 6.468 8.718 -11.164 1.00 80.62 393 LEU A CA 1
ATOM 3068 C C . LEU A 1 393 ? 7.734 7.997 -10.674 1.00 80.62 393 LEU A C 1
ATOM 3070 O O . LEU A 1 393 ? 8.807 8.592 -10.645 1.00 80.62 393 LEU A O 1
ATOM 3074 N N . ALA A 1 394 ? 7.639 6.716 -10.312 1.00 69.69 394 ALA A N 1
ATOM 3075 C CA . ALA A 1 394 ? 8.757 5.952 -9.741 1.00 69.69 394 ALA A CA 1
ATOM 3076 C C . ALA A 1 394 ? 9.888 5.627 -10.734 1.00 69.69 394 ALA A C 1
ATOM 3078 O O . ALA A 1 394 ? 10.802 4.872 -10.398 1.00 69.69 394 ALA A O 1
ATOM 3079 N N . ILE A 1 395 ? 9.818 6.162 -11.955 1.00 67.88 395 ILE A N 1
ATOM 3080 C CA . ILE A 1 395 ? 10.876 6.076 -12.949 1.00 67.88 395 ILE A CA 1
ATOM 3081 C C . ILE A 1 395 ? 11.245 7.465 -13.443 1.00 67.88 395 ILE A C 1
ATOM 3083 O O . ILE A 1 395 ? 10.399 8.345 -13.621 1.00 67.88 395 ILE A O 1
ATOM 3087 N N . GLY A 1 396 ? 12.536 7.621 -13.712 1.00 62.94 396 GLY A N 1
ATOM 3088 C CA . GLY A 1 396 ? 13.056 8.816 -14.332 1.00 62.94 396 GLY A CA 1
ATOM 3089 C C . GLY A 1 396 ? 12.916 8.850 -15.854 1.00 62.94 396 GLY A C 1
ATOM 3090 O O . GLY A 1 396 ? 12.479 7.881 -16.466 1.00 62.94 396 GLY A O 1
ATOM 3091 N N . LYS A 1 397 ? 13.359 9.938 -16.491 1.00 67.50 397 LYS A N 1
ATOM 3092 C CA . LYS A 1 397 ? 13.577 9.962 -17.946 1.00 67.50 397 LYS A CA 1
ATOM 3093 C C . LYS A 1 397 ? 14.726 9.022 -18.292 1.00 67.50 397 LYS A C 1
ATOM 3095 O O . LYS A 1 397 ? 15.797 9.118 -17.689 1.00 67.50 397 LYS A O 1
ATOM 3100 N N . SER A 1 398 ? 14.542 8.149 -19.274 1.00 68.19 398 SER A N 1
ATOM 3101 C CA . SER A 1 398 ? 15.628 7.300 -19.765 1.00 68.19 398 SER A CA 1
ATOM 3102 C C . SER A 1 398 ? 15.578 7.145 -21.280 1.00 68.19 398 SER A C 1
ATOM 3104 O O . SER A 1 398 ? 14.527 7.251 -21.906 1.00 68.19 398 SER A O 1
ATOM 3106 N N . GLN A 1 399 ? 16.744 6.916 -21.882 1.00 70.00 399 GLN A N 1
ATOM 3107 C CA . GLN A 1 399 ? 16.862 6.605 -23.304 1.00 70.00 399 GLN A CA 1
ATOM 3108 C C . GLN A 1 399 ? 17.511 5.236 -23.469 1.00 70.00 399 GLN A C 1
ATOM 3110 O O . GLN A 1 399 ? 18.502 4.987 -22.776 1.00 70.00 399 GLN A O 1
ATOM 3115 N N . PRO A 1 400 ? 16.998 4.361 -24.353 1.00 74.00 400 PRO A N 1
ATOM 3116 C CA . PRO A 1 400 ? 17.631 3.079 -24.635 1.00 74.00 400 PRO A CA 1
ATOM 3117 C C . PRO A 1 400 ? 19.096 3.231 -25.055 1.00 74.00 400 PRO A C 1
ATOM 3119 O O . PRO A 1 400 ? 19.520 4.280 -25.539 1.00 74.00 400 PRO A O 1
ATOM 3122 N N . ARG A 1 401 ? 19.868 2.150 -24.903 1.00 70.12 401 ARG A N 1
ATOM 3123 C CA . ARG A 1 401 ? 21.255 2.081 -25.388 1.00 70.12 401 ARG A CA 1
ATOM 3124 C C . ARG A 1 401 ? 21.338 2.426 -26.878 1.00 70.12 401 ARG A C 1
ATOM 3126 O O . ARG A 1 401 ? 20.424 2.096 -27.633 1.00 70.12 401 ARG A O 1
ATOM 3133 N N . ALA A 1 402 ? 22.455 3.018 -27.299 1.00 77.69 402 ALA A N 1
ATOM 3134 C CA . ALA A 1 402 ? 22.677 3.418 -28.689 1.00 77.69 402 ALA A CA 1
ATOM 3135 C C . ALA A 1 402 ? 22.494 2.247 -29.671 1.00 77.69 402 ALA A C 1
ATOM 3137 O O . ALA A 1 402 ? 21.859 2.417 -30.705 1.00 77.69 402 ALA A O 1
ATOM 3138 N N . GLU A 1 403 ? 22.940 1.043 -29.303 1.00 76.19 403 GLU A N 1
ATOM 3139 C CA . GLU A 1 403 ? 22.735 -0.181 -30.084 1.00 76.19 403 GLU A CA 1
ATOM 3140 C C . GLU A 1 403 ? 21.256 -0.518 -30.290 1.00 76.19 403 GLU A C 1
ATOM 3142 O O . GLU A 1 403 ? 20.843 -0.888 -31.384 1.00 76.19 403 GLU A O 1
ATOM 3147 N N . ILE A 1 404 ? 20.441 -0.369 -29.242 1.00 81.88 404 ILE A N 1
ATOM 3148 C CA . ILE A 1 404 ? 18.994 -0.595 -29.324 1.00 81.88 404 ILE A CA 1
ATOM 3149 C C . ILE A 1 404 ? 18.377 0.457 -30.245 1.00 81.88 404 ILE A C 1
ATOM 3151 O O . ILE A 1 404 ? 17.564 0.121 -31.102 1.00 81.88 404 ILE A O 1
ATOM 3155 N N . MET A 1 405 ? 18.789 1.718 -30.104 1.00 85.38 405 MET A N 1
ATOM 3156 C CA . MET A 1 405 ? 18.310 2.814 -30.946 1.00 85.38 405 MET A CA 1
ATOM 3157 C C . MET A 1 405 ? 18.664 2.604 -32.422 1.00 85.38 405 MET A C 1
ATOM 3159 O O . MET A 1 405 ? 17.821 2.850 -33.277 1.00 85.38 405 MET A O 1
ATOM 3163 N N . GLU A 1 406 ? 19.865 2.112 -32.730 1.00 86.25 406 GLU A N 1
ATOM 3164 C CA . GLU A 1 406 ? 20.303 1.809 -34.096 1.00 86.25 406 GLU A CA 1
ATOM 3165 C C . GLU A 1 406 ? 19.486 0.674 -34.718 1.00 86.25 406 GLU A C 1
ATOM 3167 O O . GLU A 1 406 ? 18.975 0.826 -35.828 1.00 86.25 406 GLU A O 1
ATOM 3172 N N . VAL A 1 407 ? 19.294 -0.432 -33.988 1.00 87.56 407 VAL A N 1
ATOM 3173 C CA . VAL A 1 407 ? 18.462 -1.551 -34.455 1.00 87.56 407 VAL A CA 1
ATOM 3174 C C . VAL A 1 407 ? 17.027 -1.074 -34.697 1.00 87.56 407 VAL A C 1
ATOM 3176 O O . VAL A 1 407 ? 16.459 -1.310 -35.761 1.00 87.56 407 VAL A O 1
ATOM 3179 N N . LEU A 1 408 ? 16.437 -0.341 -33.752 1.00 90.75 408 LEU A N 1
ATOM 3180 C CA . LEU A 1 408 ? 15.086 0.197 -33.912 1.00 90.75 408 LEU A CA 1
ATOM 3181 C C . LEU A 1 408 ? 14.985 1.182 -35.080 1.00 90.75 408 LEU A C 1
ATOM 3183 O O . LEU A 1 408 ? 13.983 1.162 -35.790 1.00 90.75 408 LEU A O 1
ATOM 3187 N N . ALA A 1 409 ? 15.999 2.021 -35.303 1.00 91.81 409 ALA A N 1
ATOM 3188 C CA . ALA A 1 409 ? 16.053 2.930 -36.444 1.00 91.81 409 ALA A CA 1
ATOM 3189 C C . ALA A 1 409 ? 16.082 2.162 -37.768 1.00 91.81 409 ALA A C 1
ATOM 3191 O O . ALA A 1 409 ? 15.291 2.466 -38.660 1.00 91.81 409 ALA A O 1
ATOM 3192 N N . HIS A 1 410 ? 16.933 1.135 -37.869 1.00 90.62 410 HIS A N 1
ATOM 3193 C CA . HIS A 1 410 ? 17.056 0.293 -39.058 1.00 90.62 410 HIS A CA 1
ATOM 3194 C C . HIS A 1 410 ? 15.725 -0.372 -39.432 1.00 90.62 410 HIS A C 1
ATOM 3196 O O . HIS A 1 410 ? 15.348 -0.398 -40.602 1.00 90.62 410 HIS A O 1
ATOM 3202 N N . PHE A 1 411 ? 14.980 -0.855 -38.435 1.00 91.12 411 PHE A N 1
ATOM 3203 C CA . PHE A 1 411 ? 13.683 -1.506 -38.639 1.00 91.12 411 PHE A CA 1
ATOM 3204 C C . PHE A 1 411 ? 12.479 -0.548 -38.564 1.00 91.12 411 PHE A C 1
ATOM 3206 O O . PHE A 1 411 ? 11.339 -1.007 -38.554 1.00 91.12 411 PHE A O 1
ATOM 3213 N N . GLY A 1 412 ? 12.695 0.773 -38.511 1.00 92.00 412 GLY A N 1
ATOM 3214 C CA . GLY A 1 412 ? 11.617 1.771 -38.518 1.00 92.00 412 GLY A CA 1
ATOM 3215 C C . GLY A 1 412 ? 10.733 1.786 -37.262 1.00 92.00 412 GLY A C 1
ATOM 3216 O O . GLY A 1 412 ? 9.602 2.259 -37.314 1.00 92.00 412 GLY A O 1
ATOM 3217 N N . ARG A 1 413 ? 11.232 1.286 -36.127 1.00 92.81 413 ARG A N 1
ATOM 3218 C CA . ARG A 1 413 ? 10.483 1.092 -34.869 1.00 92.81 413 ARG A CA 1
ATOM 3219 C C . ARG A 1 413 ? 10.750 2.146 -33.791 1.00 92.81 413 ARG A C 1
ATOM 3221 O O . ARG A 1 413 ? 10.337 1.981 -32.648 1.00 92.81 413 ARG A O 1
ATOM 3228 N N . LEU A 1 414 ? 11.421 3.251 -34.122 1.00 90.00 414 LEU A N 1
ATOM 3229 C CA . LEU A 1 414 ? 11.685 4.340 -33.164 1.00 90.00 414 LEU A CA 1
ATOM 3230 C C . LEU A 1 414 ? 10.406 4.994 -32.614 1.00 90.00 414 LEU A C 1
ATOM 3232 O O . LEU A 1 414 ? 10.405 5.482 -31.488 1.00 90.00 414 LEU A O 1
ATOM 3236 N N . GLY A 1 415 ? 9.310 4.998 -33.378 1.00 89.19 415 GLY A N 1
ATOM 3237 C CA . GLY A 1 415 ? 8.023 5.515 -32.901 1.00 89.19 415 GLY A CA 1
ATOM 3238 C C . GLY A 1 415 ? 7.399 4.663 -31.789 1.00 89.19 415 GLY A C 1
ATOM 3239 O O . GLY A 1 415 ? 6.676 5.190 -30.944 1.00 89.19 415 GLY A O 1
ATOM 3240 N N . ASP A 1 416 ? 7.722 3.368 -31.747 1.00 89.81 416 ASP A N 1
ATOM 3241 C CA . ASP A 1 416 ? 7.115 2.398 -30.829 1.00 89.81 416 ASP A CA 1
ATOM 3242 C C . ASP A 1 416 ? 7.613 2.557 -29.386 1.00 89.81 416 ASP A C 1
ATOM 3244 O O . ASP A 1 416 ? 6.966 2.085 -28.450 1.00 89.81 416 ASP A O 1
ATOM 3248 N N . ILE A 1 417 ? 8.763 3.213 -29.191 1.00 88.31 417 ILE A N 1
ATOM 3249 C CA . ILE A 1 417 ? 9.386 3.379 -27.870 1.00 88.31 417 ILE A CA 1
ATOM 3250 C C . ILE A 1 417 ? 8.956 4.654 -27.137 1.00 88.31 417 ILE A C 1
ATOM 3252 O O . ILE A 1 417 ? 9.395 4.871 -26.005 1.00 88.31 417 ILE A O 1
ATOM 3256 N N . VAL A 1 418 ? 8.117 5.482 -27.773 1.00 90.12 418 VAL A N 1
ATOM 3257 C CA . VAL A 1 418 ? 7.637 6.746 -27.207 1.00 90.12 418 VAL A CA 1
ATOM 3258 C C . VAL A 1 418 ? 6.585 6.473 -26.131 1.00 90.12 418 VAL A C 1
ATOM 3260 O O . VAL A 1 418 ? 5.497 5.976 -26.431 1.00 90.12 418 VAL A O 1
ATOM 3263 N N . THR A 1 419 ? 6.890 6.846 -24.889 1.00 90.00 419 THR A N 1
ATOM 3264 C CA . THR A 1 419 ? 6.030 6.624 -23.712 1.00 90.00 419 THR A CA 1
ATOM 3265 C C . THR A 1 419 ? 5.004 7.746 -23.515 1.00 90.00 419 THR A C 1
ATOM 3267 O O . THR A 1 419 ? 5.118 8.839 -24.086 1.00 90.00 419 THR A O 1
ATOM 3270 N N . ARG A 1 420 ? 3.989 7.517 -22.669 1.00 91.75 420 ARG A N 1
ATOM 3271 C CA . ARG A 1 420 ? 3.050 8.578 -22.255 1.00 91.75 420 ARG A CA 1
ATOM 3272 C C . ARG A 1 420 ? 3.764 9.765 -21.585 1.00 91.75 420 ARG A C 1
ATOM 3274 O O . ARG A 1 420 ? 3.500 10.891 -22.011 1.00 91.75 420 ARG A O 1
ATOM 3281 N N . PRO A 1 421 ? 4.670 9.572 -20.604 1.00 89.00 421 PRO A N 1
ATOM 3282 C CA . PRO A 1 421 ? 5.428 10.666 -19.993 1.00 89.00 421 PRO A CA 1
ATOM 3283 C C . PRO A 1 421 ? 6.338 11.429 -20.962 1.00 89.00 421 PRO A C 1
ATOM 3285 O O . PRO A 1 421 ? 6.532 12.630 -20.800 1.00 89.00 421 PRO A O 1
ATOM 3288 N N . GLN A 1 422 ? 6.852 10.787 -22.014 1.00 87.44 422 GLN A N 1
ATOM 3289 C CA . GLN A 1 422 ? 7.617 11.491 -23.049 1.00 87.44 422 GLN A CA 1
ATOM 3290 C C . GLN A 1 422 ? 6.737 12.428 -23.889 1.00 87.44 422 GLN A C 1
ATOM 3292 O O . GLN A 1 422 ? 7.170 13.526 -24.236 1.00 87.44 422 GLN A O 1
ATOM 3297 N N . LYS A 1 423 ? 5.490 12.031 -24.180 1.00 91.56 423 LYS A N 1
ATOM 3298 C CA . LYS A 1 423 ? 4.508 12.885 -24.878 1.00 91.56 423 LYS A CA 1
ATOM 3299 C C . LYS A 1 423 ? 3.960 13.994 -23.980 1.00 91.56 423 LYS A C 1
ATOM 3301 O O . LYS A 1 423 ? 3.693 15.089 -24.464 1.00 91.56 423 LYS A O 1
ATOM 3306 N N . ASN A 1 424 ? 3.791 13.714 -22.689 1.00 91.62 424 ASN A N 1
ATOM 3307 C CA . ASN A 1 424 ? 3.347 14.676 -21.686 1.00 91.62 424 ASN A CA 1
ATOM 3308 C C . ASN A 1 424 ? 4.307 14.685 -20.478 1.00 91.62 424 ASN A C 1
ATOM 3310 O O . ASN A 1 424 ? 4.082 13.948 -19.511 1.00 91.62 424 ASN A O 1
ATOM 3314 N N . PRO A 1 425 ? 5.356 15.533 -20.503 1.00 88.31 425 PRO A N 1
ATOM 3315 C CA . PRO A 1 425 ? 6.385 15.575 -19.461 1.00 88.31 425 PRO A CA 1
ATOM 3316 C C . PRO A 1 425 ? 5.881 15.924 -18.058 1.00 88.31 425 PRO A C 1
ATOM 3318 O O . PRO A 1 425 ? 6.580 15.675 -17.078 1.00 88.31 425 PRO A O 1
ATOM 3321 N N . GLU A 1 426 ? 4.683 16.488 -17.930 1.00 88.88 426 GLU A N 1
ATOM 3322 C CA . GLU A 1 426 ? 4.090 16.796 -16.628 1.00 88.88 426 GLU A CA 1
ATOM 3323 C C . GLU A 1 426 ? 3.711 15.520 -15.861 1.00 88.88 426 GLU A C 1
ATOM 3325 O O . GLU A 1 426 ? 3.640 15.534 -14.637 1.00 88.88 426 GLU A O 1
ATOM 3330 N N . LEU A 1 427 ? 3.541 14.387 -16.553 1.00 89.56 427 LEU A N 1
ATOM 3331 C CA . LEU A 1 427 ? 3.224 13.100 -15.927 1.00 89.56 427 LEU A CA 1
ATOM 3332 C C . LEU A 1 427 ? 4.345 12.576 -15.023 1.00 89.56 427 LEU A C 1
ATOM 3334 O O . LEU A 1 427 ? 4.056 11.801 -14.115 1.00 89.56 427 LEU A O 1
ATOM 3338 N N . TYR A 1 428 ? 5.599 13.006 -15.209 1.00 82.62 428 TYR A N 1
ATOM 3339 C CA . TYR A 1 428 ? 6.675 12.644 -14.278 1.00 82.62 428 TYR A CA 1
ATOM 3340 C C . TYR A 1 428 ? 6.456 13.259 -12.886 1.00 82.62 428 TYR A C 1
ATOM 3342 O O . TYR A 1 428 ? 6.884 12.671 -11.893 1.00 82.62 428 TYR A O 1
ATOM 3350 N N . LYS A 1 429 ? 5.784 14.419 -12.802 1.00 88.69 429 LYS A N 1
ATOM 3351 C CA . LYS A 1 429 ? 5.534 15.134 -11.547 1.00 88.69 429 LYS A CA 1
ATOM 3352 C C . LYS A 1 429 ? 4.196 15.878 -11.564 1.00 88.69 429 LYS A C 1
ATOM 3354 O O . LYS A 1 429 ? 4.069 16.952 -12.151 1.00 88.69 429 LYS A O 1
ATOM 3359 N N . LEU A 1 430 ? 3.241 15.382 -10.785 1.00 90.56 430 LEU A N 1
ATOM 3360 C CA . LEU A 1 430 ? 1.950 16.025 -10.559 1.00 90.56 430 LEU A CA 1
ATOM 3361 C C . LEU A 1 430 ? 1.982 16.794 -9.235 1.00 90.56 430 LEU A C 1
ATOM 3363 O O . LEU A 1 430 ? 2.367 16.272 -8.194 1.00 90.56 430 LEU A O 1
ATOM 3367 N N . THR A 1 431 ? 1.599 18.065 -9.272 1.00 88.75 431 THR A N 1
ATOM 3368 C CA . THR A 1 431 ? 1.827 19.018 -8.172 1.00 88.75 431 THR A CA 1
ATOM 3369 C C . THR A 1 431 ? 0.696 19.092 -7.145 1.00 88.75 431 THR A C 1
ATOM 3371 O O . THR A 1 431 ? 0.774 19.908 -6.234 1.00 88.75 431 THR A O 1
ATOM 3374 N N . SER A 1 432 ? -0.372 18.308 -7.305 1.00 89.19 432 SER A N 1
ATOM 3375 C CA . SER A 1 432 ? -1.501 18.279 -6.372 1.00 89.19 432 SER A CA 1
ATOM 3376 C C . SER A 1 432 ? -2.268 16.959 -6.447 1.00 89.19 432 SER A C 1
ATOM 3378 O O . SER A 1 432 ? -2.245 16.271 -7.474 1.00 89.19 432 SER A O 1
ATOM 3380 N N . THR A 1 433 ? -3.007 16.640 -5.380 1.00 89.75 433 THR A N 1
ATOM 3381 C CA . THR A 1 433 ? -3.917 15.484 -5.344 1.00 89.75 433 THR A CA 1
ATOM 3382 C C . THR A 1 433 ? -5.012 15.589 -6.399 1.00 89.75 433 THR A C 1
ATOM 3384 O O . THR A 1 433 ? -5.291 14.608 -7.075 1.00 89.75 433 THR A O 1
ATOM 3387 N N . GLU A 1 434 ? -5.585 16.771 -6.625 1.00 89.69 434 GLU A N 1
ATOM 3388 C CA . GLU A 1 434 ? -6.608 16.976 -7.660 1.00 89.69 434 GLU A CA 1
ATOM 3389 C C . GLU A 1 434 ? -6.094 16.627 -9.067 1.00 89.69 434 GLU A C 1
ATOM 3391 O O . GLU A 1 434 ? -6.748 15.903 -9.822 1.00 89.69 434 GLU A O 1
ATOM 3396 N N . ARG A 1 435 ? -4.879 17.080 -9.405 1.00 91.00 435 ARG A N 1
ATOM 3397 C CA . ARG A 1 435 ? -4.247 16.777 -10.694 1.00 91.00 435 ARG A CA 1
ATOM 3398 C C . ARG A 1 435 ? -3.922 15.292 -10.833 1.00 91.00 435 ARG A C 1
ATOM 3400 O O . ARG A 1 435 ? -4.063 14.729 -11.915 1.00 91.00 435 ARG A O 1
ATOM 3407 N N . TYR A 1 436 ? -3.501 14.655 -9.746 1.00 92.62 436 TYR A N 1
ATOM 3408 C CA . TYR A 1 436 ? -3.277 13.214 -9.709 1.00 92.62 436 TYR A CA 1
ATOM 3409 C C . TYR A 1 436 ? -4.574 12.426 -9.931 1.00 92.62 436 TYR A C 1
ATOM 3411 O O . TYR A 1 436 ? -4.618 11.579 -10.823 1.00 92.62 436 TYR A O 1
ATOM 3419 N N . LYS A 1 437 ? -5.658 12.770 -9.223 1.00 90.81 437 LYS A N 1
ATOM 3420 C CA . LYS A 1 437 ? -6.973 12.124 -9.373 1.00 90.81 437 LYS A CA 1
ATOM 3421 C C . LYS A 1 437 ? -7.497 12.198 -10.805 1.00 90.81 437 LYS A C 1
ATOM 3423 O O . LYS A 1 437 ? -7.948 11.184 -11.338 1.00 90.81 437 LYS A O 1
ATOM 3428 N N . SER A 1 438 ? -7.407 13.369 -11.439 1.00 89.75 438 SER A N 1
ATOM 3429 C CA . SER A 1 438 ? -7.847 13.549 -12.828 1.00 89.75 438 SER A CA 1
ATOM 3430 C C . SER A 1 438 ? -6.959 12.807 -13.831 1.00 89.75 438 SER A C 1
ATOM 3432 O O . SER A 1 438 ? -7.476 12.201 -14.765 1.00 89.75 438 SER A O 1
ATOM 3434 N N . THR A 1 439 ? -5.641 12.784 -13.612 1.00 90.81 439 THR A N 1
ATOM 3435 C CA . THR A 1 439 ? -4.679 12.081 -14.481 1.00 90.81 439 THR A CA 1
ATOM 3436 C C . THR A 1 439 ? -4.846 10.561 -14.430 1.00 90.81 439 THR A C 1
ATOM 3438 O O . THR A 1 439 ? -4.743 9.896 -15.462 1.00 90.81 439 THR A O 1
ATOM 3441 N N . MET A 1 440 ? -5.101 10.020 -13.237 1.00 90.00 440 MET A N 1
ATOM 3442 C CA . MET A 1 440 ? -5.231 8.581 -12.996 1.00 90.00 440 MET A CA 1
ATOM 3443 C C . MET A 1 440 ? -6.667 8.062 -13.142 1.00 90.00 440 MET A C 1
ATOM 3445 O O . MET A 1 440 ? -6.885 6.857 -13.112 1.00 90.00 440 MET A O 1
ATOM 3449 N N . GLY A 1 441 ? -7.657 8.943 -13.313 1.00 83.94 441 GLY A N 1
ATOM 3450 C CA . GLY A 1 441 ? -9.054 8.535 -13.474 1.00 83.94 441 GLY A CA 1
ATOM 3451 C C . GLY A 1 441 ? -9.650 7.892 -12.216 1.00 83.94 441 GLY A C 1
ATOM 3452 O O . GLY A 1 441 ? -10.435 6.952 -12.321 1.00 83.94 441 GLY A O 1
ATOM 3453 N N . ILE A 1 442 ? -9.313 8.410 -11.027 1.00 82.00 442 ILE A N 1
ATOM 3454 C CA . ILE A 1 442 ? -9.710 7.869 -9.701 1.00 82.00 442 ILE A CA 1
ATOM 3455 C C . ILE A 1 442 ? -11.224 8.050 -9.413 1.00 82.00 442 ILE A C 1
ATOM 3457 O O . ILE A 1 442 ? -11.696 7.864 -8.300 1.00 82.00 442 ILE A O 1
ATOM 3461 N N . SER A 1 443 ? -12.033 8.392 -10.414 1.00 77.81 443 SER A N 1
ATOM 3462 C CA . SER A 1 443 ? -13.481 8.597 -10.292 1.00 77.81 443 SER A CA 1
ATOM 3463 C C . SER A 1 443 ? -14.329 7.380 -10.687 1.00 77.81 443 SER A C 1
ATOM 3465 O O . SER A 1 443 ? -15.539 7.380 -10.444 1.00 77.81 443 SER A O 1
ATOM 3467 N N . ASP A 1 444 ? -13.736 6.333 -11.272 1.00 81.62 444 ASP A N 1
ATOM 3468 C CA . ASP A 1 444 ? -14.455 5.092 -11.580 1.00 81.62 444 ASP A CA 1
ATOM 3469 C C . ASP A 1 444 ? -14.490 4.141 -10.376 1.00 81.62 444 ASP A C 1
ATOM 3471 O O . ASP A 1 444 ? -13.613 3.305 -10.154 1.00 81.62 444 ASP A O 1
ATOM 3475 N N . PHE A 1 445 ? -15.562 4.254 -9.598 1.00 87.00 445 PHE A N 1
ATOM 3476 C CA . PHE A 1 445 ? -15.783 3.449 -8.397 1.00 87.00 445 PHE A CA 1
ATOM 3477 C C . PHE A 1 445 ? -16.475 2.101 -8.670 1.00 87.00 445 PHE A C 1
ATOM 3479 O O . PHE A 1 445 ? -16.804 1.383 -7.722 1.00 87.00 445 PHE A O 1
ATOM 3486 N N . SER A 1 446 ? -16.745 1.756 -9.934 1.00 84.12 446 SER A N 1
ATOM 3487 C CA . SER A 1 446 ? -17.466 0.525 -10.296 1.00 84.12 446 SER A CA 1
ATOM 3488 C C . SER A 1 446 ? -16.590 -0.734 -10.271 1.00 84.12 446 SER A C 1
ATOM 3490 O O . SER A 1 446 ? -17.109 -1.850 -10.278 1.00 84.12 446 SER A O 1
ATOM 3492 N N . LYS A 1 447 ? -15.268 -0.563 -10.203 1.00 86.06 447 LYS A N 1
ATOM 3493 C CA . LYS A 1 447 ? -14.286 -1.651 -10.216 1.00 86.06 447 LYS A CA 1
ATOM 3494 C C . LYS A 1 447 ? -14.076 -2.270 -8.825 1.00 86.06 447 LYS A C 1
ATOM 3496 O O . LYS A 1 447 ? -14.211 -1.566 -7.818 1.00 86.06 447 LYS A O 1
ATOM 3501 N N . PRO A 1 448 ? -13.679 -3.555 -8.736 1.00 85.94 448 PRO A N 1
ATOM 3502 C CA . PRO A 1 448 ? -13.193 -4.144 -7.489 1.00 85.94 448 PRO A CA 1
ATOM 3503 C C . PRO A 1 448 ? -12.056 -3.313 -6.881 1.00 85.94 448 PRO A C 1
ATOM 3505 O O . PRO A 1 448 ? -11.235 -2.758 -7.612 1.00 85.94 448 PRO A O 1
ATOM 3508 N N . SER A 1 449 ? -11.982 -3.242 -5.550 1.00 84.06 449 SER A N 1
ATOM 3509 C CA . SER A 1 449 ? -11.038 -2.350 -4.862 1.00 84.06 449 SER A CA 1
ATOM 3510 C C . SER A 1 449 ? -9.572 -2.617 -5.201 1.00 84.06 449 SER A C 1
ATOM 3512 O O . SER A 1 449 ? -8.807 -1.668 -5.310 1.00 84.06 449 SER A O 1
ATOM 3514 N N . ASP A 1 450 ? -9.182 -3.866 -5.451 1.00 78.94 450 ASP A N 1
ATOM 3515 C CA . ASP A 1 450 ? -7.803 -4.193 -5.839 1.00 78.94 450 ASP A CA 1
ATOM 3516 C C . ASP A 1 450 ? -7.436 -3.616 -7.209 1.00 78.94 450 ASP A C 1
ATOM 3518 O O . ASP A 1 450 ? -6.352 -3.061 -7.387 1.00 78.94 450 ASP A O 1
ATOM 3522 N N . GLN A 1 451 ? -8.369 -3.682 -8.161 1.00 84.12 451 GLN A N 1
ATOM 3523 C CA . GLN A 1 451 ? -8.190 -3.083 -9.477 1.00 84.12 451 GLN A CA 1
ATOM 3524 C C . GLN A 1 451 ? -8.200 -1.555 -9.391 1.00 84.12 451 GLN A C 1
ATOM 3526 O O . GLN A 1 451 ? -7.396 -0.904 -10.043 1.00 84.12 451 GLN A O 1
ATOM 3531 N N . PHE A 1 452 ? -9.057 -0.974 -8.548 1.00 88.12 452 PHE A N 1
ATOM 3532 C CA . PHE A 1 452 ? -9.049 0.467 -8.293 1.00 88.12 452 PHE A CA 1
ATOM 3533 C C . PHE A 1 452 ? -7.709 0.940 -7.710 1.00 88.12 452 PHE A C 1
ATOM 3535 O O . PHE A 1 452 ? -7.153 1.930 -8.179 1.00 88.12 452 PHE A O 1
ATOM 3542 N N . VAL A 1 453 ? -7.161 0.225 -6.719 1.00 85.62 453 VAL A N 1
ATOM 3543 C CA . VAL A 1 453 ? -5.844 0.535 -6.140 1.00 85.62 453 VAL A CA 1
ATOM 3544 C C . VAL A 1 453 ? -4.753 0.406 -7.197 1.00 85.62 453 VAL A C 1
ATOM 3546 O O . VAL A 1 453 ? -3.903 1.288 -7.289 1.00 85.62 453 VAL A O 1
ATOM 3549 N N . HIS A 1 454 ? -4.782 -0.651 -8.009 1.00 83.69 454 HIS A N 1
ATOM 3550 C CA . HIS A 1 454 ? -3.833 -0.845 -9.099 1.00 83.69 454 HIS A CA 1
ATOM 3551 C C . HIS A 1 454 ? -3.889 0.304 -10.117 1.00 83.69 454 HIS A C 1
ATOM 3553 O O . HIS A 1 454 ? -2.872 0.951 -10.357 1.00 83.69 454 HIS A O 1
ATOM 3559 N N .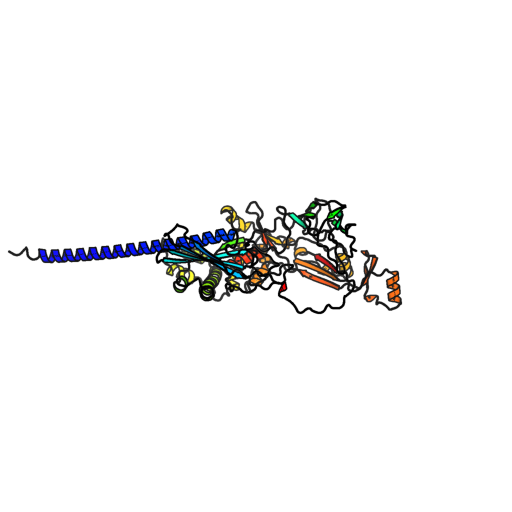 ASP A 1 455 ? -5.073 0.614 -10.643 1.00 87.50 455 ASP A N 1
ATOM 3560 C CA . ASP A 1 455 ? -5.281 1.659 -11.651 1.00 87.50 455 ASP A CA 1
ATOM 3561 C C . ASP A 1 455 ? -4.927 3.053 -11.119 1.00 87.50 455 ASP A C 1
ATOM 3563 O O . ASP A 1 455 ? -4.403 3.879 -11.859 1.00 87.50 455 ASP A O 1
ATOM 3567 N N . ALA A 1 456 ? -5.165 3.316 -9.830 1.00 89.62 456 ALA A N 1
ATOM 3568 C CA . ALA A 1 456 ? -4.712 4.543 -9.188 1.00 89.62 456 ALA A CA 1
ATOM 3569 C C . ALA A 1 456 ? -3.184 4.554 -9.016 1.00 89.62 456 ALA A C 1
ATOM 3571 O O . ALA A 1 456 ? -2.548 5.594 -9.162 1.00 89.62 456 ALA A O 1
ATOM 3572 N N . THR A 1 457 ? -2.560 3.413 -8.736 1.00 85.44 457 THR A N 1
ATOM 3573 C CA . THR A 1 457 ? -1.123 3.337 -8.443 1.00 85.44 457 THR A CA 1
ATOM 3574 C C . THR A 1 457 ? -0.268 3.426 -9.702 1.00 85.44 457 THR A C 1
ATOM 3576 O O . THR A 1 457 ? 0.703 4.182 -9.713 1.00 85.44 457 THR A O 1
ATOM 3579 N N . PHE A 1 458 ? -0.608 2.671 -10.748 1.00 83.75 458 PHE A N 1
ATOM 3580 C CA . PHE A 1 458 ? 0.264 2.422 -11.891 1.00 83.75 458 PHE A CA 1
ATOM 3581 C C . PHE A 1 458 ? -0.146 3.223 -13.125 1.00 83.75 458 PHE A C 1
ATOM 3583 O O . PHE A 1 458 ? -1.228 3.057 -13.685 1.00 83.75 458 PHE A O 1
ATOM 3590 N N . LEU A 1 459 ? 0.761 4.074 -13.606 1.00 88.31 459 LEU A N 1
ATOM 3591 C CA . LEU A 1 459 ? 0.580 4.750 -14.880 1.00 88.31 459 LEU A CA 1
ATOM 3592 C C . LEU A 1 459 ? 0.829 3.760 -16.019 1.00 88.31 459 LEU A C 1
ATOM 3594 O O . LEU A 1 459 ? 1.952 3.291 -16.210 1.00 88.31 459 LEU A O 1
ATOM 3598 N N . GLN A 1 460 ? -0.208 3.485 -16.807 1.00 89.81 460 GLN A N 1
ATOM 3599 C CA . GLN A 1 460 ? -0.071 2.677 -18.016 1.00 89.81 460 GLN A CA 1
ATOM 3600 C C . GLN A 1 460 ? 0.820 3.355 -19.049 1.00 89.81 460 GLN A C 1
ATOM 3602 O O . GLN A 1 460 ? 0.752 4.574 -19.219 1.00 89.81 460 GLN A O 1
ATOM 3607 N N . ASP A 1 461 ? 1.590 2.552 -19.784 1.00 88.44 461 ASP A N 1
ATOM 3608 C CA . ASP A 1 461 ? 2.493 3.022 -20.841 1.00 88.44 461 ASP A CA 1
ATOM 3609 C C . ASP A 1 461 ? 3.498 4.090 -20.368 1.00 88.44 461 ASP A C 1
ATOM 3611 O O . ASP A 1 461 ? 3.880 5.011 -21.099 1.00 88.44 461 ASP A O 1
ATOM 3615 N N . ALA A 1 462 ? 3.891 3.988 -19.097 1.00 81.38 462 ALA A N 1
ATOM 3616 C CA . ALA A 1 462 ? 4.852 4.876 -18.463 1.00 81.38 462 ALA A CA 1
ATOM 3617 C C . ALA A 1 462 ? 6.289 4.583 -18.899 1.00 81.38 462 ALA A C 1
ATOM 3619 O O . ALA A 1 462 ? 7.105 5.495 -18.984 1.00 81.38 462 ALA A O 1
ATOM 3620 N N . ALA A 1 463 ? 6.581 3.318 -19.191 1.00 79.88 463 ALA A N 1
ATOM 3621 C CA . ALA A 1 463 ? 7.846 2.868 -19.741 1.00 79.88 463 ALA A CA 1
ATOM 3622 C C . ALA A 1 463 ? 7.610 1.829 -20.846 1.00 79.88 463 ALA A C 1
ATOM 3624 O O . ALA A 1 463 ? 6.530 1.248 -20.959 1.00 79.88 463 ALA A O 1
ATOM 3625 N N . LYS A 1 464 ? 8.633 1.568 -21.658 1.00 81.44 464 LYS A N 1
ATOM 3626 C CA . LYS A 1 464 ? 8.686 0.444 -22.592 1.00 81.44 464 LYS A CA 1
ATOM 3627 C C . LYS A 1 464 ? 9.832 -0.479 -22.217 1.00 81.44 464 LYS A C 1
ATOM 3629 O O . LYS A 1 464 ? 10.971 -0.032 -22.068 1.00 81.44 464 LYS A O 1
ATOM 3634 N N . LYS A 1 465 ? 9.548 -1.774 -22.130 1.00 78.06 465 LYS A N 1
ATOM 3635 C CA . LYS A 1 465 ? 10.576 -2.811 -22.097 1.00 78.06 465 LYS A CA 1
ATOM 3636 C C . LYS A 1 465 ? 10.869 -3.228 -23.527 1.00 78.06 465 LYS A C 1
ATOM 3638 O O . LYS A 1 465 ? 9.973 -3.678 -24.237 1.00 78.06 465 LYS A O 1
ATOM 3643 N N . ILE A 1 466 ? 12.121 -3.066 -23.933 1.00 78.19 466 ILE A N 1
ATOM 3644 C CA . ILE A 1 466 ? 12.580 -3.412 -25.276 1.00 78.19 466 ILE A CA 1
ATOM 3645 C C . ILE A 1 466 ? 13.460 -4.649 -25.150 1.00 78.19 466 ILE A C 1
ATOM 3647 O O . ILE A 1 466 ? 14.471 -4.625 -24.440 1.00 78.19 466 ILE A O 1
ATOM 3651 N N . THR A 1 467 ? 13.072 -5.717 -25.840 1.00 76.00 467 THR A N 1
ATOM 3652 C CA . THR A 1 467 ? 13.872 -6.936 -25.957 1.00 76.00 467 THR A CA 1
ATOM 3653 C C . THR A 1 467 ? 14.220 -7.141 -27.419 1.00 76.00 467 THR A C 1
ATOM 3655 O O . THR A 1 467 ? 13.338 -7.172 -28.276 1.00 76.00 467 THR A O 1
ATOM 3658 N N . ILE A 1 468 ? 15.513 -7.270 -27.696 1.00 76.31 468 ILE A N 1
ATOM 3659 C CA . ILE A 1 468 ? 16.028 -7.599 -29.023 1.00 76.31 468 ILE A CA 1
ATOM 3660 C C . ILE A 1 468 ? 16.725 -8.948 -28.894 1.00 76.31 468 ILE A C 1
ATOM 3662 O O . ILE A 1 468 ? 17.701 -9.073 -28.146 1.00 76.31 468 ILE A O 1
ATOM 3666 N N . THR A 1 469 ? 16.196 -9.953 -29.589 1.00 75.94 469 THR A N 1
ATOM 3667 C CA . THR A 1 469 ? 16.718 -11.323 -29.569 1.00 75.94 469 THR A CA 1
ATOM 3668 C C . THR A 1 469 ? 17.259 -11.682 -30.944 1.00 75.94 469 THR A C 1
ATOM 3670 O O . THR A 1 469 ? 16.539 -11.626 -31.937 1.00 75.94 469 THR A O 1
ATOM 3673 N N . PHE A 1 470 ? 18.533 -12.058 -31.004 1.00 72.19 470 PHE A N 1
ATOM 3674 C CA . PHE A 1 470 ? 19.154 -12.574 -32.220 1.00 72.19 470 PHE A CA 1
ATOM 3675 C C . PHE A 1 470 ? 19.104 -14.105 -32.170 1.00 72.19 470 PHE A C 1
ATOM 3677 O O . PHE A 1 470 ? 19.812 -14.726 -31.381 1.00 72.19 470 PHE A O 1
ATOM 3684 N N . ASN A 1 471 ? 18.228 -14.713 -32.973 1.00 58.56 471 ASN A N 1
ATOM 3685 C CA . ASN A 1 471 ? 17.900 -16.140 -32.859 1.00 58.56 471 ASN A CA 1
ATOM 3686 C C . ASN A 1 471 ? 18.946 -17.091 -33.463 1.00 58.56 471 ASN A C 1
ATOM 3688 O O . ASN A 1 471 ? 18.865 -18.293 -33.224 1.00 58.56 471 ASN A O 1
ATOM 3692 N N . LYS A 1 472 ? 19.904 -16.602 -34.266 1.00 57.69 472 LYS A N 1
ATOM 3693 C CA . LYS A 1 472 ? 20.932 -17.446 -34.897 1.00 57.69 472 LYS A CA 1
ATOM 3694 C C . LYS A 1 472 ? 22.287 -16.738 -35.011 1.00 57.69 472 LYS A C 1
ATOM 3696 O O . LYS A 1 472 ? 22.511 -16.003 -35.967 1.00 57.69 472 LYS A O 1
ATOM 3701 N N . GLY A 1 473 ? 23.188 -17.077 -34.086 1.00 52.41 473 GLY A N 1
ATOM 3702 C CA . GLY A 1 473 ? 24.642 -17.124 -34.285 1.00 52.41 473 GLY A CA 1
ATOM 3703 C C . GLY A 1 473 ? 25.407 -15.807 -34.467 1.00 52.41 473 GLY A C 1
ATOM 3704 O O . GLY A 1 473 ? 24.877 -14.769 -34.848 1.00 52.41 473 GLY A O 1
ATOM 3705 N N . THR A 1 474 ? 26.699 -15.902 -34.167 1.00 53.97 474 THR A N 1
ATOM 3706 C CA . THR A 1 474 ? 27.771 -14.907 -34.306 1.00 53.97 474 THR A CA 1
ATOM 3707 C C . THR A 1 474 ? 27.702 -14.144 -35.641 1.00 53.97 474 THR A C 1
ATOM 3709 O O . THR A 1 474 ? 27.392 -14.765 -36.660 1.00 53.97 474 THR A O 1
ATOM 3712 N N . PRO A 1 475 ? 28.000 -12.828 -35.678 1.00 69.12 475 PRO A N 1
ATOM 3713 C CA . PRO A 1 475 ? 28.033 -12.066 -36.927 1.00 69.12 475 PRO A CA 1
ATOM 3714 C C . PRO A 1 475 ? 28.913 -12.719 -37.990 1.00 69.12 475 PRO A C 1
ATOM 3716 O O . PRO A 1 475 ? 30.031 -13.143 -37.695 1.00 69.12 475 PRO A O 1
ATOM 3719 N N . TRP A 1 476 ? 28.445 -12.725 -39.238 1.00 76.12 476 TRP A N 1
ATOM 3720 C CA . TRP A 1 476 ? 29.290 -13.070 -40.379 1.00 76.12 476 TRP A CA 1
ATOM 3721 C C . TRP A 1 476 ? 30.055 -11.840 -40.861 1.00 76.12 476 TRP A C 1
ATOM 3723 O O . TRP A 1 476 ? 29.471 -10.770 -41.054 1.00 76.12 476 TRP A O 1
ATOM 3733 N N . GLU A 1 477 ? 31.348 -12.003 -41.125 1.00 79.75 477 GLU A N 1
ATOM 3734 C CA . GLU A 1 477 ? 32.097 -11.035 -41.923 1.00 79.75 477 GLU A CA 1
ATOM 3735 C C . GLU A 1 477 ? 31.525 -10.966 -43.347 1.00 79.75 477 GLU A C 1
ATOM 3737 O O . GLU A 1 477 ? 30.992 -11.947 -43.873 1.00 79.75 477 GLU A O 1
ATOM 3742 N N . ASP A 1 478 ? 31.653 -9.807 -43.996 1.00 81.12 478 ASP A N 1
ATOM 3743 C CA . ASP A 1 478 ? 31.029 -9.539 -45.298 1.00 81.12 478 ASP A CA 1
ATOM 3744 C C . ASP A 1 478 ? 31.435 -10.543 -46.392 1.00 81.12 478 ASP A C 1
ATOM 3746 O O . ASP A 1 478 ? 30.596 -10.970 -47.186 1.00 81.12 478 ASP A O 1
ATOM 3750 N N . ALA A 1 479 ? 32.700 -10.977 -46.397 1.00 83.62 479 ALA A N 1
ATOM 3751 C CA . ALA A 1 479 ? 33.197 -11.979 -47.338 1.00 83.62 479 ALA A CA 1
ATOM 3752 C C . ALA A 1 479 ? 32.521 -13.347 -47.136 1.00 83.62 479 ALA A C 1
ATOM 3754 O O . ALA A 1 479 ? 32.024 -13.936 -48.096 1.00 83.62 479 ALA A O 1
ATOM 3755 N N . VAL A 1 480 ? 32.433 -13.808 -45.883 1.00 83.19 480 VAL A N 1
ATOM 3756 C CA . VAL A 1 480 ? 31.841 -15.107 -45.526 1.00 83.19 480 VAL A CA 1
ATOM 3757 C C . VAL A 1 480 ? 30.332 -15.110 -45.776 1.00 83.19 480 VAL A C 1
ATOM 3759 O O . VAL A 1 480 ? 29.782 -16.088 -46.278 1.00 83.19 480 VAL A O 1
ATOM 3762 N N . TYR A 1 481 ? 29.651 -14.000 -45.479 1.00 84.81 481 TYR A N 1
ATOM 3763 C CA . TYR A 1 481 ? 28.229 -13.842 -45.778 1.00 84.81 481 TYR A CA 1
ATOM 3764 C C . TYR A 1 481 ? 27.947 -13.964 -47.281 1.00 84.81 481 TYR A C 1
ATOM 3766 O O . TYR A 1 481 ? 27.091 -14.751 -47.688 1.00 84.81 481 TYR A O 1
ATOM 3774 N N . LYS A 1 482 ? 28.690 -13.225 -48.117 1.00 86.19 482 LYS A N 1
ATOM 3775 C CA . LYS A 1 482 ? 28.516 -13.250 -49.577 1.00 86.19 482 LYS A CA 1
ATOM 3776 C C . LYS A 1 482 ? 28.774 -14.636 -50.166 1.00 86.19 482 LYS A C 1
ATOM 3778 O O . LYS A 1 482 ? 28.025 -15.052 -51.045 1.00 86.19 482 LYS A O 1
ATOM 3783 N N . GLU A 1 483 ? 29.778 -15.353 -49.664 1.00 88.56 483 GLU A N 1
ATOM 3784 C CA . GLU A 1 483 ? 30.065 -16.734 -50.064 1.00 88.56 483 GLU A CA 1
ATOM 3785 C C . GLU A 1 483 ? 28.903 -17.678 -49.716 1.00 88.56 483 GLU A C 1
ATOM 3787 O O . GLU A 1 483 ? 28.410 -18.396 -50.584 1.00 88.56 483 GLU A O 1
ATOM 3792 N N . LYS A 1 484 ? 28.383 -17.620 -48.484 1.00 85.31 484 LYS A N 1
ATOM 3793 C CA . LYS A 1 484 ? 27.253 -18.463 -48.055 1.00 85.31 484 LYS A CA 1
ATOM 3794 C C . LYS A 1 484 ? 25.958 -18.175 -48.811 1.00 85.31 484 LYS A C 1
ATOM 3796 O O . LYS A 1 484 ? 25.207 -19.105 -49.108 1.00 85.31 484 LYS A O 1
ATOM 3801 N N . VAL A 1 485 ? 25.696 -16.908 -49.140 1.00 86.31 485 VAL A N 1
ATOM 3802 C CA . VAL A 1 485 ? 24.566 -16.520 -50.000 1.00 86.31 485 VAL A CA 1
ATOM 3803 C C . VAL A 1 485 ? 24.761 -17.063 -51.419 1.00 86.31 485 VAL A C 1
ATOM 3805 O O . VAL A 1 485 ? 23.823 -17.619 -51.987 1.00 86.31 485 VAL A O 1
ATOM 3808 N N . ALA A 1 486 ? 25.967 -16.948 -51.987 1.00 89.00 486 ALA A N 1
ATOM 3809 C CA . ALA A 1 486 ? 26.273 -17.447 -53.330 1.00 89.00 486 ALA A CA 1
ATOM 3810 C C . ALA A 1 486 ? 26.175 -18.980 -53.431 1.00 89.00 486 ALA A C 1
ATOM 3812 O O . ALA A 1 486 ? 25.687 -19.496 -54.436 1.00 89.00 486 ALA A O 1
ATOM 3813 N N . ASN A 1 487 ? 26.565 -19.696 -52.373 1.00 89.44 487 ASN A N 1
ATOM 3814 C CA . ASN A 1 487 ? 26.455 -21.154 -52.268 1.00 89.44 487 ASN A CA 1
ATOM 3815 C C . ASN A 1 487 ? 25.018 -21.641 -51.991 1.00 89.44 487 ASN A C 1
ATOM 3817 O O . ASN A 1 487 ? 24.773 -22.846 -51.980 1.00 89.44 487 ASN A O 1
ATOM 3821 N N . GLY A 1 488 ? 24.063 -20.732 -51.753 1.00 85.25 488 GLY A N 1
ATOM 3822 C CA . GLY A 1 488 ? 22.674 -21.074 -51.429 1.00 85.25 488 GLY A CA 1
ATOM 3823 C C . GLY A 1 488 ? 22.480 -21.678 -50.032 1.00 85.25 488 GLY A C 1
ATOM 3824 O O . GLY A 1 488 ? 21.431 -22.256 -49.759 1.00 85.25 488 GLY A O 1
ATOM 3825 N N . GLU A 1 489 ? 23.471 -21.552 -49.145 1.00 84.25 489 GLU A N 1
ATOM 3826 C CA . GLU A 1 489 ? 23.420 -22.078 -47.773 1.00 84.25 489 GLU A CA 1
ATOM 3827 C C . GLU A 1 489 ? 22.529 -21.227 -46.856 1.00 84.25 489 GLU A C 1
ATOM 3829 O O . GLU A 1 489 ? 21.966 -21.736 -45.886 1.00 84.25 489 GLU A O 1
ATOM 3834 N N . ILE A 1 490 ? 22.406 -19.929 -47.153 1.00 83.19 490 ILE A N 1
ATOM 3835 C CA . ILE A 1 490 ? 21.588 -18.969 -46.402 1.00 83.19 490 ILE A CA 1
ATOM 3836 C C . ILE A 1 490 ? 20.806 -18.053 -47.349 1.00 83.19 490 ILE A C 1
ATOM 3838 O O . ILE A 1 490 ? 21.252 -17.748 -48.455 1.00 83.19 490 ILE A O 1
ATOM 3842 N N . ASN A 1 491 ? 19.646 -17.568 -46.901 1.00 85.00 491 ASN A N 1
ATOM 3843 C CA . ASN A 1 491 ? 18.853 -16.589 -47.640 1.00 85.00 491 ASN A CA 1
ATOM 3844 C C . ASN A 1 491 ? 19.253 -15.166 -47.234 1.00 85.00 491 ASN A C 1
ATOM 3846 O O . ASN A 1 491 ? 19.125 -14.794 -46.070 1.00 85.00 491 ASN A O 1
ATOM 3850 N N . ALA A 1 492 ? 19.673 -14.344 -48.199 1.00 84.62 492 ALA A N 1
ATOM 3851 C CA . ALA A 1 492 ? 20.048 -12.950 -47.954 1.00 84.62 492 ALA A CA 1
ATOM 3852 C C . ALA A 1 492 ? 18.931 -12.125 -47.286 1.00 84.62 492 ALA A C 1
ATOM 3854 O O . ALA A 1 492 ? 19.202 -11.215 -46.507 1.00 84.62 492 ALA A O 1
ATOM 3855 N N . GLY A 1 493 ? 17.665 -12.461 -47.560 1.00 84.31 493 GLY A N 1
ATOM 3856 C CA . GLY A 1 493 ? 16.503 -11.791 -46.981 1.00 84.31 493 GLY A CA 1
ATOM 3857 C C . GLY A 1 493 ? 16.357 -11.965 -45.467 1.00 84.31 493 GLY A C 1
ATOM 3858 O O . GLY A 1 493 ? 15.642 -11.175 -44.852 1.00 84.31 493 GLY A O 1
ATOM 3859 N N . ASP A 1 494 ? 17.039 -12.936 -44.859 1.00 84.44 494 ASP A N 1
ATOM 3860 C CA . ASP A 1 494 ? 16.958 -13.217 -43.420 1.00 84.44 494 ASP A CA 1
ATOM 3861 C C . ASP A 1 494 ? 18.007 -12.450 -42.604 1.00 84.44 494 ASP A C 1
ATOM 3863 O O . ASP A 1 494 ? 17.970 -12.470 -41.371 1.00 84.44 494 ASP A O 1
ATOM 3867 N N . TYR A 1 495 ? 18.923 -11.748 -43.276 1.00 85.94 495 TYR A N 1
ATOM 3868 C CA . TYR A 1 495 ? 20.048 -11.058 -42.658 1.00 85.94 495 TYR A CA 1
ATOM 3869 C C . TYR A 1 495 ? 19.978 -9.546 -42.876 1.00 85.94 495 TYR A C 1
ATOM 3871 O O . TYR A 1 495 ? 19.324 -9.038 -43.788 1.00 85.94 495 TYR A O 1
ATOM 3879 N N . TRP A 1 496 ? 20.663 -8.815 -42.006 1.00 86.88 496 TRP A N 1
ATOM 3880 C CA . TRP A 1 496 ? 20.904 -7.386 -42.133 1.00 86.88 496 TRP A CA 1
ATOM 3881 C C . TRP A 1 496 ? 22.339 -7.089 -41.706 1.00 86.88 496 TRP A C 1
ATOM 3883 O O . TRP A 1 496 ? 22.909 -7.774 -40.853 1.00 86.88 496 TRP A O 1
ATOM 3893 N N . TYR A 1 497 ? 22.936 -6.079 -42.324 1.00 85.88 497 TYR A N 1
ATOM 3894 C CA . TYR A 1 497 ? 24.258 -5.617 -41.935 1.00 85.88 497 TYR A CA 1
ATOM 3895 C C . TYR A 1 497 ? 24.118 -4.615 -40.795 1.00 85.88 497 TYR A C 1
ATOM 3897 O O . TYR A 1 497 ? 23.411 -3.620 -40.959 1.00 85.88 497 TYR A O 1
ATOM 3905 N N . TRP A 1 498 ? 24.791 -4.866 -39.672 1.00 83.69 498 TRP A N 1
ATOM 3906 C CA . TRP A 1 498 ? 24.836 -3.956 -38.530 1.00 83.69 498 TRP A CA 1
ATOM 3907 C C . TRP A 1 498 ? 26.098 -3.086 -38.615 1.00 83.69 498 TRP A C 1
ATOM 3909 O O . TRP A 1 498 ? 27.192 -3.576 -38.319 1.00 83.69 498 TRP A O 1
ATOM 3919 N N . PRO A 1 499 ? 25.985 -1.794 -38.985 1.00 79.38 499 PRO A N 1
ATOM 3920 C CA . PRO A 1 499 ? 27.148 -0.946 -39.227 1.00 79.38 499 PRO A CA 1
ATOM 3921 C C . PRO A 1 499 ? 28.069 -0.793 -38.016 1.00 79.38 499 PRO A C 1
ATOM 3923 O O . PRO A 1 499 ? 29.275 -0.980 -38.156 1.00 79.38 499 PRO A O 1
ATOM 3926 N N . SER A 1 500 ? 27.528 -0.503 -36.826 1.00 74.62 500 SER A N 1
ATOM 3927 C CA . SER A 1 500 ? 28.363 -0.279 -35.635 1.00 74.62 500 SER A CA 1
ATOM 3928 C C . SER A 1 500 ? 29.053 -1.536 -35.098 1.00 74.62 500 SER A C 1
ATOM 3930 O O . SER A 1 500 ? 30.009 -1.424 -34.329 1.00 74.62 500 SER A O 1
ATOM 3932 N N . LYS A 1 501 ? 28.597 -2.728 -35.501 1.00 76.88 501 LYS A N 1
ATOM 3933 C CA . LYS A 1 501 ? 29.216 -4.013 -35.146 1.00 76.88 501 LYS A CA 1
ATOM 3934 C C . LYS A 1 501 ? 29.949 -4.679 -36.316 1.00 76.88 501 LYS A C 1
ATOM 3936 O O . LYS A 1 501 ? 30.490 -5.762 -36.135 1.00 76.88 501 LYS A O 1
ATOM 3941 N N . ALA A 1 502 ? 29.991 -4.022 -37.478 1.00 79.38 502 ALA A N 1
ATOM 3942 C CA . ALA A 1 502 ? 30.714 -4.441 -38.678 1.00 79.38 502 ALA A CA 1
ATOM 3943 C C . ALA A 1 502 ? 30.481 -5.911 -39.089 1.00 79.38 502 ALA A C 1
ATOM 3945 O O . ALA A 1 502 ? 31.425 -6.634 -39.403 1.00 79.38 502 ALA A O 1
ATOM 3946 N N . GLY A 1 503 ? 29.222 -6.362 -39.092 1.00 82.19 503 GLY A N 1
ATOM 3947 C CA . GLY A 1 503 ? 28.893 -7.753 -39.407 1.00 82.19 503 GLY A CA 1
ATOM 3948 C C . GLY A 1 503 ? 27.455 -7.969 -39.865 1.00 82.19 503 GLY A C 1
ATOM 3949 O O . GLY A 1 503 ? 26.579 -7.127 -39.655 1.00 82.19 503 GLY A O 1
ATOM 3950 N N . TRP A 1 504 ? 27.216 -9.117 -40.498 1.00 80.44 504 TRP A N 1
ATOM 3951 C CA . TRP A 1 504 ? 25.894 -9.572 -40.924 1.00 80.44 504 TRP A CA 1
ATOM 3952 C C . TRP A 1 504 ? 25.244 -10.428 -39.844 1.00 80.44 504 TRP A C 1
ATOM 3954 O O . TRP A 1 504 ? 25.769 -11.473 -39.458 1.00 80.44 504 TRP A O 1
ATOM 3964 N N . TYR A 1 505 ? 24.070 -9.998 -39.397 1.00 82.06 505 TYR A N 1
ATOM 3965 C CA . TYR A 1 505 ? 23.286 -10.647 -38.354 1.00 82.06 505 TYR A CA 1
ATOM 3966 C C . TYR A 1 505 ? 21.975 -11.146 -38.936 1.00 82.06 505 TYR A C 1
ATOM 3968 O O . TYR A 1 505 ? 21.417 -10.516 -39.835 1.00 82.06 505 TYR A O 1
ATOM 3976 N N . THR A 1 506 ? 21.427 -12.233 -38.393 1.00 82.69 506 THR A N 1
ATOM 3977 C CA . THR A 1 506 ? 20.017 -12.531 -38.654 1.00 82.69 506 THR A CA 1
ATOM 3978 C C . THR A 1 506 ? 19.150 -11.385 -38.161 1.00 82.69 506 THR A C 1
ATOM 3980 O O . THR A 1 506 ? 19.448 -10.769 -37.131 1.00 82.69 506 THR A O 1
ATOM 3983 N N . LYS A 1 507 ? 18.063 -11.113 -38.878 1.00 84.69 507 LYS A N 1
ATOM 3984 C CA . LYS A 1 507 ? 17.049 -10.160 -38.431 1.00 84.69 507 LYS A CA 1
ATOM 3985 C C . LYS A 1 507 ? 16.597 -10.530 -37.011 1.00 84.69 507 LYS A C 1
ATOM 3987 O O . LYS A 1 507 ? 16.254 -11.691 -36.782 1.00 84.69 507 LYS A O 1
ATOM 3992 N N . PRO A 1 508 ? 16.663 -9.593 -36.052 1.00 83.31 508 PRO A N 1
ATOM 3993 C CA . PRO A 1 508 ? 16.307 -9.882 -34.678 1.00 83.31 508 PRO A CA 1
ATOM 3994 C C . PRO A 1 508 ? 14.794 -9.912 -34.497 1.00 83.31 508 PRO A C 1
ATOM 3996 O O . PRO A 1 508 ? 14.059 -9.158 -35.139 1.00 83.31 508 PRO A O 1
ATOM 3999 N N . ASP A 1 509 ? 14.354 -10.691 -33.519 1.00 83.75 509 ASP A N 1
ATOM 4000 C CA . ASP A 1 509 ? 13.022 -10.545 -32.956 1.00 83.75 509 ASP A CA 1
ATOM 4001 C C . ASP A 1 509 ? 13.022 -9.352 -32.003 1.00 83.75 509 ASP A C 1
ATOM 4003 O O . ASP A 1 509 ? 13.758 -9.318 -31.011 1.00 83.75 509 ASP A O 1
ATOM 4007 N N . ILE A 1 510 ? 12.191 -8.360 -32.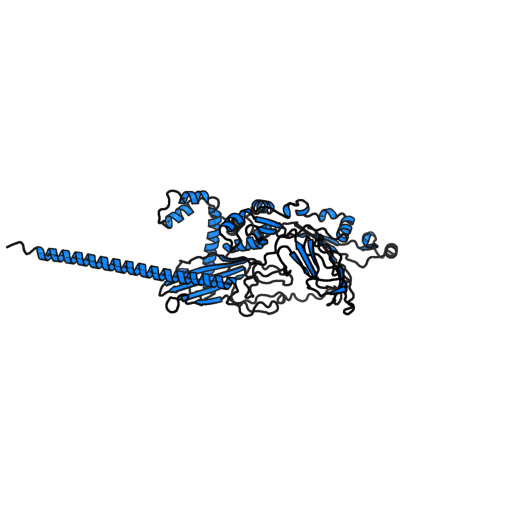314 1.00 86.38 510 ILE A N 1
ATOM 4008 C CA . ILE A 1 510 ? 12.052 -7.143 -31.518 1.00 86.38 510 ILE A CA 1
ATOM 4009 C C . ILE A 1 510 ? 10.699 -7.186 -30.810 1.00 86.38 510 ILE A C 1
ATOM 4011 O O . ILE A 1 510 ? 9.651 -7.057 -31.450 1.00 86.38 510 ILE A O 1
ATOM 4015 N N . THR A 1 511 ? 10.710 -7.294 -29.484 1.00 84.62 511 THR A N 1
ATOM 4016 C CA . THR A 1 511 ? 9.512 -7.105 -28.660 1.00 84.62 511 THR A CA 1
ATOM 4017 C C . THR A 1 511 ? 9.597 -5.780 -27.914 1.00 84.62 511 THR A C 1
ATOM 4019 O O . THR A 1 511 ? 10.632 -5.415 -27.352 1.00 84.62 511 THR A O 1
ATOM 4022 N N . ILE A 1 512 ? 8.503 -5.022 -27.961 1.00 85.69 512 ILE A N 1
ATOM 4023 C CA . ILE A 1 512 ? 8.358 -3.741 -27.270 1.00 85.69 512 ILE A CA 1
ATOM 4024 C C . ILE A 1 512 ? 7.062 -3.831 -26.486 1.00 85.69 512 ILE A C 1
ATOM 4026 O O . ILE A 1 512 ? 5.976 -3.849 -27.062 1.00 85.69 512 ILE A O 1
ATOM 4030 N N . GLU A 1 513 ? 7.190 -3.920 -25.172 1.00 83.19 513 GLU A N 1
ATOM 4031 C CA . GLU A 1 513 ? 6.066 -4.104 -24.264 1.00 83.19 513 GLU A CA 1
ATOM 4032 C C . GLU A 1 513 ? 5.872 -2.833 -23.448 1.00 83.19 513 GLU A C 1
ATOM 4034 O O . GLU A 1 513 ? 6.836 -2.259 -22.932 1.00 83.19 513 GLU A O 1
ATOM 4039 N N . ALA A 1 514 ? 4.623 -2.379 -23.343 1.00 83.12 514 ALA A N 1
ATOM 4040 C CA . ALA A 1 514 ? 4.280 -1.319 -22.411 1.00 83.12 514 ALA A CA 1
ATOM 4041 C C . ALA A 1 514 ? 4.472 -1.828 -20.980 1.00 83.12 514 ALA A C 1
ATOM 4043 O O . ALA A 1 514 ? 4.067 -2.938 -20.641 1.00 83.12 514 ALA A O 1
ATOM 4044 N N . VAL A 1 515 ? 5.094 -1.000 -20.153 1.00 77.44 515 VAL A N 1
ATOM 4045 C CA . VAL A 1 515 ? 5.335 -1.265 -18.742 1.00 77.44 515 VAL A CA 1
ATOM 4046 C C . VAL A 1 515 ? 4.639 -0.183 -17.943 1.00 77.44 515 VAL A C 1
ATOM 4048 O O . VAL A 1 515 ? 4.769 1.014 -18.220 1.00 77.44 515 VAL A O 1
ATOM 4051 N N . GLU A 1 516 ? 3.888 -0.624 -16.948 1.00 78.69 516 GLU A N 1
ATOM 4052 C CA . GLU A 1 516 ? 3.230 0.261 -16.008 1.00 78.69 516 GLU A CA 1
ATOM 4053 C C . GLU A 1 516 ? 4.196 0.594 -14.868 1.00 78.69 516 GLU A C 1
ATOM 4055 O O . GLU A 1 516 ? 4.972 -0.255 -14.423 1.00 78.69 516 GLU A O 1
ATOM 4060 N N . ILE A 1 517 ? 4.186 1.845 -14.414 1.00 76.75 517 ILE A N 1
ATOM 4061 C CA . ILE A 1 517 ? 5.109 2.331 -13.382 1.00 76.75 517 ILE A CA 1
ATOM 4062 C C . ILE A 1 517 ? 4.300 2.994 -12.268 1.00 76.75 517 ILE A C 1
ATOM 4064 O O . ILE A 1 517 ? 3.409 3.791 -12.576 1.00 76.75 517 ILE A O 1
ATOM 4068 N N . PRO A 1 518 ? 4.584 2.698 -10.986 1.00 79.31 518 PRO A N 1
ATOM 4069 C CA . PRO A 1 518 ? 3.818 3.257 -9.887 1.00 79.31 518 PRO A CA 1
ATOM 4070 C C . PRO A 1 518 ? 4.140 4.738 -9.651 1.00 79.31 518 PRO A C 1
ATOM 4072 O O . PRO A 1 518 ? 5.248 5.204 -9.928 1.00 79.31 518 PRO A O 1
ATOM 4075 N N . TYR A 1 519 ? 3.188 5.474 -9.084 1.00 83.94 519 TYR A N 1
ATOM 4076 C CA . TYR A 1 519 ? 3.427 6.793 -8.499 1.00 83.94 519 TYR A CA 1
ATOM 4077 C C . TYR A 1 519 ? 3.851 6.696 -7.032 1.00 83.94 519 TYR A C 1
ATOM 4079 O O . TYR A 1 519 ? 3.385 5.843 -6.275 1.00 83.94 519 TYR A O 1
ATOM 4087 N N . ASN A 1 520 ? 4.673 7.650 -6.609 1.00 82.38 520 ASN A N 1
ATOM 4088 C CA . ASN A 1 520 ? 4.976 7.928 -5.214 1.00 82.38 520 ASN A CA 1
ATOM 4089 C C . ASN A 1 520 ? 4.248 9.189 -4.758 1.00 82.38 520 ASN A C 1
ATOM 4091 O O . ASN A 1 520 ? 4.289 10.210 -5.437 1.00 82.38 520 ASN A O 1
ATOM 4095 N N . PHE A 1 521 ? 3.631 9.116 -3.586 1.00 83.00 521 PHE A N 1
ATOM 4096 C CA . PHE A 1 521 ? 3.150 10.245 -2.808 1.00 83.00 521 PHE A CA 1
ATOM 4097 C C . PHE A 1 521 ? 4.342 10.939 -2.144 1.00 83.00 521 PHE A C 1
ATOM 4099 O O . PHE A 1 521 ? 5.100 10.284 -1.428 1.00 83.00 521 PHE A O 1
ATOM 4106 N N . VAL A 1 522 ? 4.490 12.247 -2.343 1.00 81.75 522 VAL A N 1
ATOM 4107 C CA . VAL A 1 522 ? 5.590 13.070 -1.820 1.00 81.75 522 VAL A CA 1
ATOM 4108 C C . VAL A 1 522 ? 5.021 14.268 -1.064 1.00 81.75 522 VAL A C 1
ATOM 4110 O O . VAL A 1 522 ? 4.143 14.959 -1.565 1.00 81.75 522 VAL A O 1
ATOM 4113 N N . ASN A 1 523 ? 5.522 14.559 0.135 1.00 79.88 523 ASN A N 1
ATOM 4114 C CA . ASN A 1 523 ? 5.059 15.688 0.940 1.00 79.88 523 ASN A CA 1
ATOM 4115 C C . ASN A 1 523 ? 6.200 16.369 1.699 1.00 79.88 523 ASN A C 1
ATOM 4117 O O . ASN A 1 523 ? 7.042 15.704 2.296 1.00 79.88 523 ASN A O 1
ATOM 4121 N N . LYS A 1 524 ? 6.216 17.705 1.712 1.00 73.50 524 LYS A N 1
ATOM 4122 C CA . LYS A 1 524 ? 7.304 18.508 2.303 1.00 73.50 524 LYS A CA 1
ATOM 4123 C C . LYS A 1 524 ? 6.912 19.268 3.579 1.00 73.50 524 LYS A C 1
ATOM 4125 O O . LYS A 1 524 ? 7.703 20.060 4.085 1.00 73.50 524 LYS A O 1
ATOM 4130 N N . ALA A 1 525 ? 5.721 19.032 4.133 1.00 66.19 525 ALA A N 1
ATOM 4131 C CA . ALA A 1 525 ? 5.178 19.814 5.250 1.00 66.19 525 ALA A CA 1
ATOM 4132 C C . ALA A 1 525 ? 5.927 19.645 6.588 1.00 66.19 525 ALA A C 1
ATOM 4134 O O . ALA A 1 525 ? 5.835 20.512 7.457 1.00 66.19 525 ALA A O 1
ATOM 4135 N N . SER A 1 526 ? 6.670 18.550 6.783 1.00 58.09 526 SER A N 1
ATOM 4136 C CA . SER A 1 526 ? 7.368 18.238 8.043 1.00 58.09 526 SER A CA 1
ATOM 4137 C C . SER A 1 526 ? 8.770 18.841 8.186 1.00 58.09 526 SER A C 1
ATOM 4139 O O . SER A 1 526 ? 9.420 18.596 9.199 1.00 58.09 526 SER A O 1
ATOM 4141 N N . GLY A 1 527 ? 9.271 19.588 7.197 1.00 59.41 527 GLY A N 1
ATOM 4142 C CA . GLY A 1 527 ? 10.676 20.028 7.142 1.00 59.41 527 GLY A CA 1
ATOM 4143 C C . GLY A 1 527 ? 11.649 18.939 6.661 1.00 59.41 527 GLY A C 1
ATOM 4144 O O . GLY A 1 527 ? 12.679 19.265 6.086 1.00 59.41 527 GLY A O 1
ATOM 4145 N N . GLN A 1 528 ? 11.280 17.662 6.811 1.00 61.44 528 GLN A N 1
ATOM 4146 C CA . GLN A 1 528 ? 11.820 16.517 6.067 1.00 61.44 528 GLN A CA 1
ATOM 4147 C C . GLN A 1 528 ? 10.801 16.063 5.021 1.00 61.44 528 GLN A C 1
ATOM 4149 O O . GLN A 1 528 ? 9.593 16.116 5.282 1.00 61.44 528 GLN A O 1
ATOM 4154 N N . THR A 1 529 ? 11.278 15.618 3.859 1.00 68.56 529 THR A N 1
ATOM 4155 C CA . THR A 1 529 ? 10.405 15.141 2.779 1.00 68.56 529 THR A CA 1
ATOM 4156 C C . THR A 1 529 ? 9.915 13.729 3.097 1.00 68.56 529 THR A C 1
ATOM 4158 O O . THR A 1 529 ? 10.707 12.812 3.301 1.00 68.56 529 THR A O 1
ATOM 4161 N N . PHE A 1 530 ? 8.599 13.548 3.149 1.00 74.31 530 PHE A N 1
ATOM 4162 C CA . PHE A 1 530 ? 7.954 12.245 3.240 1.00 74.31 530 PHE A CA 1
ATOM 4163 C C . PHE A 1 530 ? 7.677 11.707 1.836 1.00 74.31 530 PHE A C 1
ATOM 4165 O O . PHE A 1 530 ? 7.053 12.412 1.048 1.00 74.31 530 PHE A O 1
ATOM 4172 N N . THR A 1 531 ? 8.069 10.461 1.555 1.00 74.00 531 THR A N 1
ATOM 4173 C CA . THR A 1 531 ? 7.808 9.799 0.267 1.00 74.00 531 THR A CA 1
ATOM 4174 C C . THR A 1 531 ? 7.391 8.354 0.460 1.00 74.00 531 THR A C 1
ATOM 4176 O O . THR A 1 531 ? 8.064 7.612 1.169 1.00 74.00 531 THR A O 1
ATOM 4179 N N . MET A 1 532 ? 6.323 7.922 -0.203 1.00 75.75 532 MET A N 1
ATOM 4180 C CA . MET A 1 532 ? 5.852 6.538 -0.164 1.00 75.75 532 MET A CA 1
ATOM 4181 C C . MET A 1 532 ? 5.070 6.200 -1.433 1.00 75.75 532 MET A C 1
ATOM 4183 O O . MET A 1 532 ? 4.383 7.062 -1.968 1.00 75.75 532 MET A O 1
ATOM 4187 N N . GLU A 1 533 ? 5.136 4.956 -1.908 1.00 80.94 533 GLU A N 1
ATOM 4188 C CA . GLU A 1 533 ? 4.322 4.514 -3.047 1.00 80.94 533 GLU A CA 1
ATOM 4189 C C . GLU A 1 533 ? 2.829 4.749 -2.771 1.00 80.94 533 GLU A C 1
ATOM 4191 O O . GLU A 1 533 ? 2.332 4.446 -1.680 1.00 80.94 533 GLU A O 1
ATOM 4196 N N . VAL A 1 534 ? 2.092 5.269 -3.756 1.00 84.50 534 VAL A N 1
ATOM 4197 C CA . VAL A 1 534 ? 0.658 5.536 -3.583 1.00 84.50 534 VAL A CA 1
ATOM 4198 C C . VAL A 1 534 ? -0.114 4.245 -3.307 1.00 84.50 534 VAL A C 1
ATOM 4200 O O . VAL A 1 534 ? -1.018 4.251 -2.473 1.00 84.50 534 VAL A O 1
ATOM 4203 N N . GLY A 1 535 ? 0.297 3.120 -3.898 1.00 82.12 535 GLY A N 1
ATOM 4204 C CA . GLY A 1 535 ? -0.277 1.806 -3.610 1.00 82.12 535 GLY A CA 1
ATOM 4205 C C . GLY A 1 535 ? -0.211 1.441 -2.127 1.00 82.12 535 GLY A C 1
ATOM 4206 O O . GLY A 1 535 ? -1.170 0.893 -1.582 1.00 82.12 535 GLY A O 1
ATOM 4207 N N . PHE A 1 536 ? 0.858 1.821 -1.419 1.00 82.12 536 PHE A N 1
ATOM 4208 C CA . PHE A 1 536 ? 0.957 1.614 0.027 1.00 82.12 536 PHE A CA 1
ATOM 4209 C C . PHE A 1 536 ? 0.042 2.557 0.818 1.00 82.12 536 PHE A C 1
ATOM 4211 O O . PHE A 1 536 ? -0.566 2.109 1.795 1.00 82.12 536 PHE A O 1
ATOM 4218 N N . VAL A 1 537 ? -0.124 3.819 0.398 1.00 85.12 537 VAL A N 1
ATOM 4219 C CA . VAL A 1 537 ? -1.110 4.744 1.001 1.00 85.12 537 VAL A CA 1
ATOM 4220 C C . VAL A 1 537 ? -2.523 4.188 0.830 1.00 85.12 537 VAL A C 1
ATOM 4222 O O . VAL A 1 537 ? -3.271 4.070 1.798 1.00 85.12 537 VAL A O 1
ATOM 4225 N N . LEU A 1 538 ? -2.888 3.815 -0.395 1.00 87.06 538 LEU A N 1
ATOM 4226 C CA . LEU A 1 538 ? -4.223 3.333 -0.726 1.00 87.06 538 LEU A CA 1
ATOM 4227 C C . LEU A 1 538 ? -4.526 2.008 -0.033 1.00 87.06 538 LEU A C 1
ATOM 4229 O O . LEU A 1 538 ? -5.608 1.863 0.522 1.00 87.06 538 LEU A O 1
ATOM 4233 N N . ASN A 1 539 ? -3.569 1.080 0.044 1.00 83.38 539 ASN A N 1
ATOM 4234 C CA . ASN A 1 539 ? -3.744 -0.141 0.831 1.00 83.38 539 ASN A CA 1
ATOM 4235 C C . ASN A 1 539 ? -3.881 0.147 2.329 1.00 83.38 539 ASN A C 1
ATOM 4237 O O . ASN A 1 539 ? -4.722 -0.460 2.990 1.00 83.38 539 ASN A O 1
ATOM 4241 N N . TYR A 1 540 ? -3.125 1.104 2.873 1.00 85.50 540 TYR A N 1
ATOM 4242 C CA . TYR A 1 540 ? -3.305 1.550 4.256 1.00 85.50 540 TYR A CA 1
ATOM 4243 C C . TYR A 1 540 ? -4.726 2.093 4.489 1.00 85.50 540 TYR A C 1
ATOM 4245 O O . TYR A 1 540 ? -5.367 1.748 5.483 1.00 85.50 540 TYR A O 1
ATOM 4253 N N . LEU A 1 541 ? -5.260 2.888 3.556 1.00 88.12 541 LEU A N 1
ATOM 4254 C CA . LEU A 1 541 ? -6.631 3.407 3.601 1.00 88.12 541 LEU A CA 1
ATOM 4255 C C . LEU A 1 541 ? -7.684 2.302 3.429 1.00 88.12 541 LEU A C 1
ATOM 4257 O O . LEU A 1 541 ? -8.622 2.243 4.219 1.00 88.12 541 LEU A O 1
ATOM 4261 N N . ARG A 1 542 ? -7.504 1.383 2.473 1.00 87.19 542 ARG A N 1
ATOM 4262 C CA . ARG A 1 542 ? -8.366 0.211 2.229 1.00 87.19 542 ARG A CA 1
ATOM 4263 C C . ARG A 1 542 ? -8.572 -0.598 3.505 1.00 87.19 542 ARG A C 1
ATOM 4265 O O . ARG A 1 542 ? -9.699 -0.881 3.909 1.00 87.19 542 ARG A O 1
ATOM 4272 N N . LYS A 1 543 ? -7.477 -0.867 4.218 1.00 86.12 543 LYS A N 1
ATOM 4273 C CA . LYS A 1 543 ? -7.482 -1.613 5.481 1.00 86.12 543 LYS A CA 1
ATOM 4274 C C . LYS A 1 543 ? -8.231 -0.910 6.616 1.00 86.12 543 LYS A C 1
ATOM 4276 O O . LYS A 1 543 ? -8.508 -1.553 7.623 1.00 86.12 543 LYS A O 1
ATOM 4281 N N . HIS A 1 544 ? -8.616 0.363 6.500 1.00 85.25 544 HIS A N 1
ATOM 4282 C CA . HIS A 1 544 ? -9.494 0.994 7.496 1.00 85.25 544 HIS A CA 1
ATOM 4283 C C . HIS A 1 544 ? -10.927 0.477 7.450 1.00 85.25 544 HIS A C 1
ATOM 4285 O O . HIS A 1 544 ? -11.653 0.690 8.413 1.00 85.25 544 HIS A O 1
ATOM 4291 N N . TYR A 1 545 ? -11.365 -0.167 6.373 1.00 82.25 545 TYR A N 1
ATOM 4292 C CA . TYR A 1 545 ? -12.730 -0.686 6.284 1.00 82.25 545 TYR A CA 1
ATOM 4293 C C . TYR A 1 545 ? -12.789 -2.127 5.786 1.00 82.25 545 TYR A C 1
ATOM 4295 O O . TYR A 1 545 ? -13.741 -2.823 6.115 1.00 82.25 545 TYR A O 1
ATOM 4303 N N . ASP A 1 546 ? -11.791 -2.592 5.037 1.00 82.50 546 ASP A N 1
ATOM 4304 C CA . ASP A 1 546 ? -11.802 -3.949 4.503 1.00 82.50 546 ASP A CA 1
ATOM 4305 C C . ASP A 1 546 ? -11.490 -4.981 5.594 1.00 82.50 546 ASP A C 1
ATOM 4307 O O . ASP A 1 546 ? -10.402 -4.985 6.174 1.00 82.50 546 ASP A O 1
ATOM 4311 N N . GLU A 1 547 ? -12.453 -5.847 5.897 1.00 77.56 547 GLU A N 1
ATOM 4312 C CA . GLU A 1 547 ? -12.308 -6.944 6.853 1.00 77.56 547 GLU A CA 1
ATOM 4313 C C . GLU A 1 547 ? -12.331 -8.277 6.106 1.00 77.56 547 GLU A C 1
ATOM 4315 O O . GLU A 1 547 ? -13.372 -8.712 5.599 1.00 77.56 547 GLU A O 1
ATOM 4320 N N . GLY A 1 548 ? -11.172 -8.936 6.079 1.00 67.75 548 GLY A N 1
ATOM 4321 C CA . GLY A 1 548 ? -11.060 -10.340 5.709 1.00 67.75 548 GLY A CA 1
ATOM 4322 C C . GLY A 1 548 ? -11.537 -11.266 6.829 1.00 67.75 548 GLY A C 1
ATOM 4323 O O . GLY A 1 548 ? -12.011 -10.835 7.880 1.00 67.75 548 GLY A O 1
ATOM 4324 N N . MET A 1 549 ? -11.375 -12.568 6.615 1.00 62.94 549 MET A N 1
ATOM 4325 C CA . MET A 1 549 ? -11.540 -13.572 7.669 1.00 62.94 549 MET A CA 1
ATOM 4326 C C . MET A 1 549 ? -10.176 -13.882 8.279 1.00 62.94 549 MET A C 1
ATOM 4328 O O . MET A 1 549 ? -9.195 -13.977 7.533 1.00 62.94 549 MET A O 1
ATOM 4332 N N . ALA A 1 550 ? -10.109 -14.096 9.599 1.00 59.28 550 ALA A N 1
ATOM 4333 C CA . ALA A 1 550 ? -8.873 -14.562 10.220 1.00 59.28 550 ALA A CA 1
ATOM 4334 C C . ALA A 1 550 ? -8.466 -15.876 9.554 1.00 59.28 550 ALA A C 1
ATOM 4336 O O . ALA A 1 550 ? -9.320 -16.617 9.060 1.00 59.28 550 ALA A O 1
ATOM 4337 N N . VAL A 1 551 ? -7.187 -16.216 9.506 1.00 63.97 551 VAL A N 1
ATOM 4338 C CA . VAL A 1 551 ? -6.769 -17.457 8.836 1.00 63.97 551 VAL A CA 1
ATOM 4339 C C . V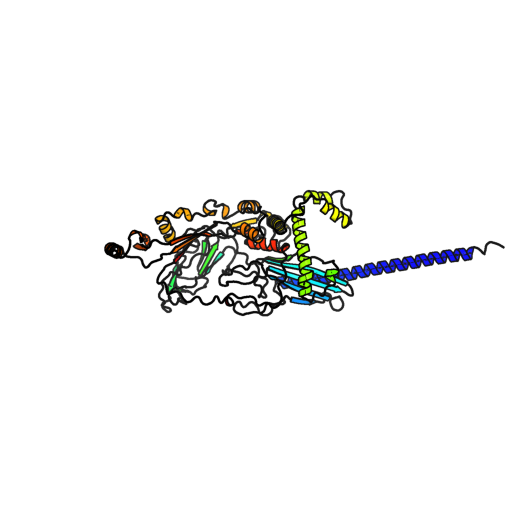AL A 1 551 ? -6.540 -18.569 9.864 1.00 63.97 551 VAL A C 1
ATOM 4341 O O . VAL A 1 551 ? -6.110 -18.264 10.977 1.00 63.97 551 VAL A O 1
ATOM 4344 N N . PRO A 1 552 ? -6.880 -19.845 9.564 1.00 60.22 552 PRO A N 1
ATOM 4345 C CA . PRO A 1 552 ? -6.798 -20.902 10.558 1.00 60.22 552 PRO A CA 1
ATOM 4346 C C . PRO A 1 552 ? -5.381 -21.115 11.110 1.00 60.22 552 PRO A C 1
ATOM 4348 O O . PRO A 1 552 ? -4.401 -21.015 10.363 1.00 60.22 552 PRO A O 1
ATOM 4351 N N . PRO A 1 553 ? -5.266 -21.478 12.397 1.00 57.66 553 PRO A N 1
ATOM 4352 C CA . PRO A 1 553 ? -4.003 -21.879 12.995 1.00 57.66 553 PRO A CA 1
ATOM 4353 C C . PRO A 1 553 ? -3.399 -23.128 12.329 1.00 57.66 553 PRO A C 1
ATOM 4355 O O . PRO A 1 553 ? -4.124 -24.040 11.943 1.00 57.66 553 PRO A O 1
ATOM 4358 N N . GLY A 1 554 ? -2.064 -23.203 12.238 1.00 49.69 554 GLY A N 1
ATOM 4359 C CA . GLY A 1 554 ? -1.343 -24.447 11.923 1.00 49.69 554 GLY A CA 1
ATOM 4360 C C . GLY A 1 554 ? -1.307 -24.890 10.452 1.00 49.69 554 GLY A C 1
ATOM 4361 O O . GLY A 1 554 ? -0.742 -25.943 10.161 1.00 49.69 554 GLY A O 1
ATOM 4362 N N . GLY A 1 555 ? -1.858 -24.116 9.511 1.00 51.25 555 GLY A N 1
ATOM 4363 C CA . GLY A 1 555 ? -1.712 -24.410 8.081 1.00 51.25 555 GLY A CA 1
ATOM 4364 C C . GLY A 1 555 ? -0.253 -24.255 7.612 1.00 51.25 555 GLY A C 1
ATOM 4365 O O . GLY A 1 555 ? 0.369 -23.239 7.939 1.00 51.25 555 GLY A O 1
ATOM 4366 N N . PRO A 1 556 ? 0.321 -25.213 6.856 1.00 47.69 556 PRO A N 1
ATOM 4367 C CA . PRO A 1 556 ? 1.624 -25.016 6.232 1.00 47.69 556 PRO A CA 1
ATOM 4368 C C . PRO A 1 556 ? 1.520 -23.893 5.196 1.00 47.69 556 PRO A C 1
ATOM 4370 O O . PRO A 1 556 ? 0.727 -23.971 4.255 1.00 47.69 556 PRO A O 1
ATOM 4373 N N . ILE A 1 557 ? 2.324 -22.844 5.364 1.00 50.12 557 ILE A N 1
ATOM 4374 C CA . ILE A 1 557 ? 2.478 -21.800 4.349 1.00 50.12 557 ILE A CA 1
ATOM 4375 C C . ILE A 1 557 ? 3.308 -22.413 3.220 1.00 50.12 557 ILE A C 1
ATOM 4377 O O . ILE A 1 557 ? 4.429 -22.860 3.461 1.00 50.12 557 ILE A O 1
ATOM 4381 N N . ARG A 1 558 ? 2.751 -22.487 2.004 1.00 43.75 558 ARG A N 1
ATOM 4382 C CA . ARG A 1 558 ? 3.476 -23.020 0.840 1.00 43.75 558 ARG A CA 1
ATOM 4383 C C . ARG A 1 558 ? 4.657 -22.112 0.522 1.00 43.75 558 ARG A C 1
ATOM 4385 O O . ARG A 1 558 ? 4.455 -20.937 0.220 1.00 43.75 558 ARG A O 1
ATOM 4392 N N . PHE A 1 559 ? 5.861 -22.669 0.542 1.00 43.16 559 PHE A N 1
ATOM 4393 C CA . PHE A 1 559 ? 7.046 -21.989 0.036 1.00 43.16 559 PHE A CA 1
ATOM 4394 C C . PHE A 1 559 ? 7.146 -22.170 -1.485 1.00 43.16 559 PHE A C 1
ATOM 4396 O O . PHE A 1 559 ? 6.575 -23.115 -2.034 1.00 43.16 559 PHE A O 1
ATOM 4403 N N . PRO A 1 560 ? 7.913 -21.319 -2.187 1.00 35.34 560 PRO A N 1
ATOM 4404 C CA . PRO A 1 560 ? 8.271 -21.549 -3.587 1.00 35.34 560 PRO A CA 1
ATOM 4405 C C . PRO A 1 560 ? 8.851 -22.947 -3.844 1.00 35.34 560 PRO A C 1
ATOM 4407 O O . PRO A 1 560 ? 8.574 -23.549 -4.874 1.00 35.34 560 PRO A O 1
ATOM 4410 N N . SER A 1 561 ? 9.587 -23.499 -2.872 1.00 38.50 561 SER A N 1
ATOM 4411 C CA . SER A 1 561 ? 10.156 -24.852 -2.915 1.00 38.50 561 SER A CA 1
ATOM 4412 C C . SER A 1 561 ? 9.120 -25.982 -2.856 1.00 38.50 561 SER A C 1
ATOM 4414 O O . SER A 1 561 ? 9.453 -27.120 -3.176 1.00 38.50 561 SER A O 1
ATOM 4416 N N . ASP A 1 562 ? 7.871 -25.689 -2.478 1.00 36.97 562 ASP A N 1
ATOM 4417 C CA . ASP A 1 562 ? 6.765 -26.654 -2.446 1.00 36.97 562 ASP A CA 1
ATOM 4418 C C . ASP A 1 562 ? 5.996 -26.720 -3.781 1.00 36.97 562 ASP A C 1
ATOM 4420 O O . ASP A 1 562 ? 5.090 -27.542 -3.933 1.00 36.97 562 ASP A O 1
ATOM 4424 N N . GLN A 1 563 ? 6.347 -25.880 -4.764 1.00 36.31 563 GLN A N 1
ATOM 4425 C CA . GLN A 1 563 ? 5.971 -26.071 -6.165 1.00 36.31 563 GLN A CA 1
ATOM 4426 C C . GLN A 1 563 ? 7.051 -26.908 -6.856 1.00 36.31 563 GLN A C 1
ATOM 4428 O O . GLN A 1 563 ? 7.829 -26.406 -7.661 1.00 36.31 563 GLN A O 1
ATOM 4433 N N . GLN A 1 564 ? 7.097 -28.207 -6.552 1.00 31.19 564 GLN A N 1
ATOM 4434 C CA . GLN A 1 564 ? 7.607 -29.150 -7.542 1.00 31.19 564 GLN A CA 1
ATOM 4435 C C . GLN A 1 564 ? 6.576 -29.202 -8.670 1.00 31.19 564 GLN A C 1
ATOM 4437 O O . GLN A 1 564 ? 5.691 -30.056 -8.684 1.00 31.19 564 GLN A O 1
ATOM 4442 N N . ASP A 1 565 ? 6.679 -28.264 -9.612 1.00 31.02 565 ASP A N 1
ATOM 4443 C CA . ASP A 1 565 ? 6.333 -28.612 -10.978 1.00 31.02 565 ASP A CA 1
ATOM 4444 C C . ASP A 1 565 ? 7.196 -29.829 -11.307 1.00 31.02 565 ASP A C 1
ATOM 4446 O O . ASP A 1 565 ? 8.422 -29.803 -11.165 1.00 31.02 565 ASP A O 1
ATOM 4450 N N . THR A 1 566 ? 6.529 -30.936 -11.628 1.00 27.22 566 THR A N 1
ATOM 4451 C CA . THR A 1 566 ? 7.118 -32.129 -12.240 1.00 27.22 566 THR A CA 1
ATOM 4452 C C . THR A 1 566 ? 8.290 -31.700 -13.122 1.00 27.22 566 THR A C 1
ATOM 4454 O O . THR A 1 566 ? 8.070 -30.813 -13.952 1.00 27.22 566 THR A O 1
ATOM 4457 N N . PRO A 1 567 ? 9.506 -32.255 -12.961 1.00 30.28 567 PRO A N 1
ATOM 4458 C CA . PRO A 1 567 ? 10.644 -31.828 -13.759 1.00 30.28 567 PRO A CA 1
ATOM 4459 C C . PRO A 1 567 ? 10.275 -31.986 -15.233 1.00 30.28 567 PRO A C 1
ATOM 4461 O O . PRO A 1 567 ? 10.163 -33.105 -15.735 1.00 30.28 567 PRO A O 1
ATOM 4464 N N . GLN A 1 568 ? 10.029 -30.869 -15.921 1.00 27.91 568 GLN A N 1
ATOM 4465 C CA . GLN A 1 568 ? 10.046 -30.882 -17.370 1.00 27.91 568 GLN A CA 1
ATOM 4466 C C . GLN A 1 568 ? 11.462 -31.304 -17.736 1.00 27.91 568 GLN A C 1
ATOM 4468 O O . GLN A 1 568 ? 12.435 -30.694 -17.287 1.00 27.91 568 GLN A O 1
ATOM 4473 N N . ALA A 1 569 ? 11.562 -32.420 -18.457 1.00 26.06 569 ALA A N 1
ATOM 4474 C CA . ALA A 1 569 ? 12.823 -32.908 -18.979 1.00 26.06 569 ALA A CA 1
ATOM 4475 C C . ALA A 1 569 ? 13.582 -31.736 -19.629 1.00 26.06 569 ALA A C 1
ATOM 4477 O O . ALA A 1 569 ? 12.939 -30.918 -20.296 1.00 26.06 569 ALA A O 1
ATOM 4478 N N . PRO A 1 570 ? 14.910 -31.631 -19.446 1.00 29.05 570 PRO A N 1
ATOM 4479 C CA . PRO A 1 570 ? 15.694 -30.626 -20.143 1.00 29.05 570 PRO A CA 1
ATOM 4480 C C . PRO A 1 570 ? 15.409 -30.749 -21.640 1.00 29.05 570 PRO A C 1
ATOM 4482 O O . PRO A 1 570 ? 15.650 -31.800 -22.238 1.00 29.05 570 PRO A O 1
ATOM 4485 N N . GLY A 1 571 ? 14.852 -29.694 -22.236 1.00 28.58 571 GLY A N 1
ATOM 4486 C CA . GLY A 1 571 ? 14.888 -29.544 -23.684 1.00 28.58 571 GLY A CA 1
ATOM 4487 C C . GLY A 1 571 ? 16.350 -29.537 -24.148 1.00 28.58 571 GLY A C 1
ATOM 4488 O O . GLY A 1 571 ? 17.236 -29.205 -23.353 1.00 28.58 571 GLY A O 1
ATOM 4489 N N . PRO A 1 572 ? 16.631 -29.938 -25.398 1.00 26.02 572 PRO A N 1
ATOM 4490 C CA . PRO A 1 572 ? 17.997 -29.967 -25.901 1.00 26.02 572 PRO A CA 1
ATOM 4491 C C . PRO A 1 572 ? 18.643 -28.572 -25.788 1.00 26.02 572 PRO A C 1
ATOM 4493 O O . PRO A 1 572 ? 17.937 -27.564 -25.870 1.00 26.02 572 PRO A O 1
ATOM 4496 N N . PRO A 1 573 ? 19.968 -28.503 -25.569 1.00 29.08 573 PRO A N 1
ATOM 4497 C CA . PRO A 1 573 ? 20.670 -27.244 -25.367 1.00 29.08 573 PRO A CA 1
ATOM 4498 C C . PRO A 1 573 ? 20.656 -26.437 -26.666 1.00 29.08 573 PRO A C 1
ATOM 4500 O O . PRO A 1 573 ? 21.250 -26.858 -27.657 1.00 29.08 573 PRO A O 1
ATOM 4503 N N . ASP A 1 574 ? 19.990 -25.282 -26.659 1.00 31.33 574 ASP A N 1
ATOM 4504 C CA . ASP A 1 574 ? 20.054 -24.338 -27.774 1.00 31.33 574 ASP A CA 1
ATOM 4505 C C . ASP A 1 574 ? 21.241 -23.389 -27.580 1.00 31.33 574 ASP A C 1
ATOM 4507 O O . ASP A 1 574 ? 21.300 -22.560 -26.668 1.00 31.33 574 ASP A O 1
ATOM 4511 N N . SER A 1 575 ? 22.221 -23.574 -28.454 1.00 30.59 575 SER A N 1
ATOM 4512 C CA . SER A 1 575 ? 23.529 -22.940 -28.466 1.00 30.59 575 SER A CA 1
ATOM 4513 C C . SER A 1 575 ? 23.488 -21.509 -29.032 1.00 30.59 575 SER A C 1
ATOM 4515 O O . SER A 1 575 ? 23.189 -21.322 -30.211 1.00 30.59 575 SER A O 1
ATOM 4517 N N . THR A 1 576 ? 23.929 -20.531 -28.219 1.00 38.59 576 THR A N 1
ATOM 4518 C CA . THR A 1 576 ? 24.569 -19.227 -28.573 1.00 38.59 576 THR A CA 1
ATOM 4519 C C . THR A 1 576 ? 23.753 -17.923 -28.792 1.00 38.59 576 THR A C 1
ATOM 4521 O O . THR A 1 576 ? 24.278 -16.967 -29.359 1.00 38.59 576 THR A O 1
ATOM 4524 N N . GLY A 1 577 ? 22.518 -17.779 -28.297 1.00 31.48 577 GLY A N 1
ATOM 4525 C CA . GLY A 1 577 ? 21.731 -16.531 -28.456 1.00 31.48 577 GLY A CA 1
ATOM 4526 C C . GLY A 1 577 ? 22.036 -15.399 -27.450 1.00 31.48 577 GLY A C 1
ATOM 4527 O O . GLY A 1 577 ? 21.592 -15.458 -26.305 1.00 31.48 577 GLY A O 1
ATOM 4528 N N . ALA A 1 578 ? 22.695 -14.315 -27.878 1.00 30.70 578 ALA A N 1
ATOM 4529 C CA . ALA A 1 578 ? 22.837 -13.095 -27.071 1.00 30.70 578 ALA A CA 1
ATOM 4530 C C . ALA A 1 578 ? 21.493 -12.343 -26.932 1.00 30.70 578 ALA A C 1
ATOM 4532 O O . ALA A 1 578 ? 20.845 -12.004 -27.927 1.00 30.70 578 ALA A O 1
ATOM 4533 N N . LYS A 1 579 ? 21.090 -12.043 -25.690 1.00 28.03 579 LYS A N 1
ATOM 4534 C CA . LYS A 1 579 ? 19.887 -11.260 -25.351 1.00 28.03 579 LYS A CA 1
ATOM 4535 C C . LYS A 1 579 ? 20.272 -9.872 -24.843 1.00 28.03 579 LYS A C 1
ATOM 4537 O O . LYS A 1 579 ? 21.037 -9.756 -23.888 1.00 28.03 579 LYS A O 1
ATOM 4542 N N . TYR A 1 580 ? 19.685 -8.823 -25.420 1.00 31.27 580 TYR A N 1
ATOM 4543 C CA . TYR A 1 580 ? 19.829 -7.450 -24.929 1.00 31.27 580 TYR A CA 1
ATOM 4544 C C . TYR A 1 580 ? 18.485 -6.931 -24.410 1.00 31.27 580 TYR A C 1
ATOM 4546 O O . TYR A 1 580 ? 17.484 -6.941 -25.127 1.00 31.27 580 TYR A O 1
ATOM 4554 N N . SER A 1 581 ? 18.469 -6.458 -23.161 1.00 26.50 581 SER A N 1
ATOM 4555 C CA . SER A 1 581 ? 17.305 -5.827 -22.529 1.00 26.50 581 SER A CA 1
ATOM 4556 C C . SER A 1 581 ? 17.592 -4.364 -22.191 1.00 26.50 581 SER A C 1
ATOM 4558 O O . SER A 1 581 ? 18.638 -4.058 -21.610 1.00 26.50 581 SER A O 1
ATOM 4560 N N . GLY A 1 582 ? 16.646 -3.476 -22.494 1.00 27.06 582 GLY A N 1
ATOM 4561 C CA . GLY A 1 582 ? 16.671 -2.068 -22.092 1.00 27.06 582 GLY A CA 1
ATOM 4562 C C . GLY A 1 582 ? 15.290 -1.576 -21.661 1.00 27.06 582 GLY A C 1
ATOM 4563 O O . GLY A 1 582 ? 14.269 -2.159 -22.033 1.00 27.06 582 GLY A O 1
ATOM 4564 N N . ILE A 1 583 ? 15.265 -0.504 -20.870 1.00 26.33 583 ILE A N 1
ATOM 4565 C CA . ILE A 1 583 ? 14.042 0.200 -20.463 1.00 26.33 583 ILE A CA 1
ATOM 4566 C C . ILE A 1 583 ? 14.091 1.601 -21.089 1.00 26.33 583 ILE A C 1
ATOM 4568 O O . ILE A 1 583 ? 15.113 2.281 -20.980 1.00 26.33 583 ILE A O 1
ATOM 4572 N N . SER A 1 584 ? 13.019 1.992 -21.782 1.00 26.34 584 SER A N 1
ATOM 4573 C CA . SER A 1 584 ? 12.749 3.366 -22.236 1.00 26.34 584 SER A CA 1
ATOM 4574 C C . SER A 1 584 ? 11.692 3.963 -21.315 1.00 26.34 584 SER A C 1
ATOM 4576 O O . SER A 1 584 ? 10.695 3.289 -21.060 1.00 26.34 584 SER A O 1
ATOM 4578 N N . SER A 1 585 ? 11.872 5.182 -20.813 1.00 31.52 585 SER A N 1
ATOM 4579 C CA . SER A 1 585 ? 10.902 5.827 -19.916 1.00 31.52 585 SER A CA 1
ATOM 4580 C C . SER A 1 585 ? 10.740 7.307 -20.169 1.00 31.52 585 SER A C 1
ATOM 4582 O O . SER A 1 585 ? 11.755 8.017 -20.369 1.00 31.52 585 SER A O 1
#

pLDDT: mean 74.47, std 16.98, range [26.02, 94.69]

Secondary structure (DSSP, 8-state):
--SSSSHHHHHHHHHHHHHHHHHHHHHHHHHHHHHHHHHHHHHHHHHHHHHHHHHHHHHHTTB-TT--S---TTS-PPPP--EEEEE-TT-TTS-EEEEEEEEEE-SS---BTTBS---BEEEEEEEEEEEETTEEEEEEEEEEEESPPBTTSSB-S---SS-----STTEEEEEPPPP--SSS---SSEEEEEE-S-TT-EE-TTSEEEEEEE-TTS-----S---EE-SSSEEEEEE---TT-EE-TT-EEEEEE-SS--S------EEEEEEEEEE--HHHHTS-TT-HHHIIIIIHHHHHHHHHHHHHHHHHHGGGHHHHHHHHHTTTP-SS--HHHHHHHHHTS---TT--HHHHHHHHHHHHHHH---TT--HHHHHHSGGGEEEEESS------HHHHHHHHHTT-GGGG--HHHH-GGGGEE-SHHHHHHHHTTT-TTS-HHHHHHHHHEEEEEEEEEEEE--S-SPBPHHHHHHHHHTTSS-GGGEEEEGGGTEEEEPPEEEEEEEEEEEEEEE-TTSS-EEEEHHHHHHHHHTTT---PPPPTTPPPPPGGG-----PPPPP------EEEEEE-

Sequence (585 aa):
MQKRGIAVPTALVLITVLLGFFVAMMNFSSHEMHNVKLFYEQKRAEYLAYSGLNWAEVKLQGKRWWVSGGFDPTKKISRATGGAAVHEFFGSGNGKTYIIAEEFESANPSPVKGYSKVQRLDHIRVISIGEYKDQRVLVYGKYIMSPEPFLNSDSTEGAETQTTATTEEGKVAITVPEPWSQDGPVPELMIVESINVGVGSKVNPNVILATLAAHPSDPVQITMTWDIKAPAFGTLTKVNFAVGQPIRARDLFGECTDELMVATRSNKTLKKMVRVTKVIDRSITDLDLTDFAVRRNKLDAFIKKLSDEYVVNYAKNLPHIDQLESSFGSPPLGNTVKQEEVLRRLSAVPGNSSIPVFTAGNKFMEDMLEKWTMPGLTAPQREKFPGMSEYHLAIGKSQPRAEIMEVLAHFGRLGDIVTRPQKNPELYKLTSTERYKSTMGISDFSKPSDQFVHDATFLQDAAKKITITFNKGTPWEDAVYKEKVANGEINAGDYWYWPSKAGWYTKPDITIEAVEIPYNFVNKASGQTFTMEVGFVLNYLRKHYDEGMAVPPGGPIRFPSDQQDTPQAPGPPDSTGAKYSGISS

Foldseek 3Di:
DPDPPPVVVVVVVVVVVVVVVVVVVVVVVVVVVVVVVVVVQQVLLVVQQVVLVVVVQVLLVFFQPQAPDFDDLVDQDWFRAWDWDKDDPVDPLSWIKIKTKFWDWDPDFDDQVVFNGFIFTQWIKIWIWTDHPPHIWIKIWIKGKFPTPTRNGRDRFHDDSDDFDDDDWQKTWFFQAAFDDDPDDGAQKKFFADQPDDFFDWFAQQDQRTWIGHDPVRDDDDPDTSTGGDPATFTFHFAPDDGGDMDGGGDRGGMGGHPLRRTPQPSDMQIGIADTDIDPDCVLRVDDPVDPVCCQPPVLVVLLVVLLVVLLLCLFCVVPVVVLVVLCVPPPDDPDDDPVNNVVSSVPRDGDSPQGSQLSLLVLLLVCLLQPDGPPDDPVLSVCWSQQKKKAWPHDADDHDPLLVLLCVVVVNPVVFQFPCNVPVCVRMGGHSVSLCVQLVSVPSVDGNVVSLVSSFWDWRRKKKKKWKQQDDDFAAPVRVVVCVVVVVDPPVQWDQDVVVRGITGNIDIDIDIDITTMWIWGCSVVHIDIHRSSSSSSSSSSSRDRDGGDGGRDRDDTSVNPPPPPPPDDPDDDDMDMDIDMGD

Radius of gyration: 34.33 Å; chains: 1; bounding box: 108×56×131 Å